Protein AF-A0A9W6WG95-F1 (afdb_monomer_lite)

Secondary structure (DSSP, 8-state):
----GGGTSSSS-----------------------------------SSTTSSSSSSSS-------------S------------TTSTTTSSSSSS-----------------SSS-S-S------SS-BSEEE---B-S-TTS-HHHHB--HHHHHHHHHHHHTTBSEEE-S-SSGGGHHHHHHHHHHHHT-EEEEEE---S-HHHHHHHHHHHHHHHHTT-S-TTEEEEEEEESTTTTTSS-HHHHHHHHHHHHHHHHHTT----EEEEEEHHHHHH-THHHHHSSSEEEE--GGGGT--TTTHHHHHHHHHHHHHHHHHHTT--EEEEEE---SS---TTSPPP-HHHHHHHHHHHHHHHHHTT-EEEES-SB--THHHHTT--GGGG---SB-TTSPBPHHHHT-----PPPEEEEETTT-PEEEEETTEEEEE---S-HHHHHHHEE---TTT--EEEETTTTEEEESSSTTEEEEEEGGGTTEEEEEE--TT-GGG-EEEE-GGG-

Sequence (513 aa):
MELNLQTTLRQPIALQYSGKADTWPWVGSSVMKIGGVRYLEQACTNKRINHMAGILFRLCGHSAHASTARTPDATKFTFSFSNFPAQQQANALRSLQRSTSCFAMKLFFPTFVATALLALTGQVDALNVKMHGANYNSRKGPDWAPDSSKCKTASEVQKDMYALKGITDRVRIYSLLDCNQAELVLPAAKNAGLQVHLGIWTTKSHDYLLQEKAKLASLIDSGLYDNNVIGLHVGSETVYRKEITADTAISYMNEIRSYIRSRGKNTPVTISDVIDIYYDNPQLVDAVDYVSVNEFAYWEGVDVNEGTAKTLDRIRAIRVTAAKKNKRMVLSEVGWSSDGNNGKTGVSSLANQAKFFSDFFQVARSMNMEYYWYVAFDSQWRVTNGGDVVEANFGVFKEDDTTKSNFQQLTIGWKDPRTIRNTGTNRMLSEKNGGVYMSTKSNDWLVKEQQVWFFDSATKQWTYESSTGKLKHATHQGFCLDTDPAQNHKVQLYGCSPNNANQKWAIDDPANV

Structure (mmCIF, N/CA/C/O backbone):
data_AF-A0A9W6WG95-F1
#
_entry.id   AF-A0A9W6WG95-F1
#
loop_
_atom_site.group_PDB
_atom_site.id
_atom_site.type_symbol
_atom_site.label_atom_id
_atom_site.label_alt_id
_atom_site.label_comp_id
_atom_site.label_asym_id
_atom_site.label_entity_id
_atom_site.label_seq_id
_atom_site.pdbx_PDB_ins_code
_atom_site.Cartn_x
_atom_site.Cartn_y
_atom_site.Cartn_z
_atom_site.occupancy
_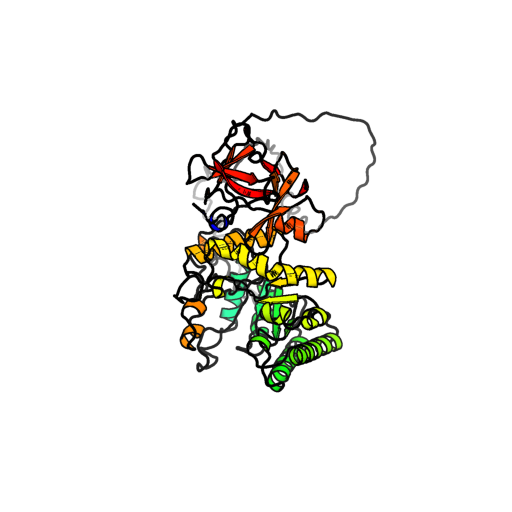atom_site.B_iso_or_equiv
_atom_site.auth_seq_id
_atom_site.auth_comp_id
_atom_site.auth_asym_id
_atom_site.auth_atom_id
_atom_site.pdbx_PDB_model_num
ATOM 1 N N . MET A 1 1 ? 33.876 -0.260 -21.318 1.00 22.47 1 MET A N 1
ATOM 2 C CA . MET A 1 1 ? 33.150 0.731 -20.500 1.00 22.47 1 MET A CA 1
ATOM 3 C C . MET A 1 1 ? 31.861 0.050 -20.074 1.00 22.47 1 MET A C 1
ATOM 5 O O . MET A 1 1 ? 30.964 -0.082 -20.896 1.00 22.47 1 MET A O 1
ATOM 9 N N . GLU A 1 2 ? 31.826 -0.532 -18.874 1.00 21.38 2 GLU A N 1
ATOM 10 C CA . GLU A 1 2 ? 30.604 -1.128 -18.318 1.00 21.38 2 GLU A CA 1
ATOM 11 C C . GLU A 1 2 ? 29.636 0.010 -17.984 1.00 21.38 2 GLU A C 1
ATOM 13 O O . GLU A 1 2 ? 29.644 0.561 -16.888 1.00 21.38 2 GLU A O 1
ATOM 18 N N . LEU A 1 3 ? 28.840 0.427 -18.971 1.00 25.25 3 LEU A N 1
ATOM 19 C CA . LEU A 1 3 ? 27.631 1.182 -18.682 1.00 25.25 3 LEU A CA 1
ATOM 20 C C . LEU A 1 3 ? 26.692 0.225 -17.957 1.00 25.25 3 LEU A C 1
ATOM 22 O O . LEU A 1 3 ? 26.288 -0.803 -18.501 1.00 25.25 3 LEU A O 1
ATOM 26 N N . ASN A 1 4 ? 26.400 0.559 -16.706 1.00 26.12 4 ASN A N 1
ATOM 27 C CA . ASN A 1 4 ? 25.510 -0.188 -15.844 1.00 26.12 4 ASN A CA 1
ATOM 28 C C . ASN A 1 4 ? 24.104 -0.192 -16.482 1.00 26.12 4 ASN A C 1
ATOM 30 O O . ASN A 1 4 ? 23.336 0.752 -16.320 1.00 26.12 4 ASN A O 1
ATOM 34 N N . LEU A 1 5 ? 23.785 -1.244 -17.249 1.00 32.66 5 LEU A N 1
ATOM 35 C CA . LEU A 1 5 ? 22.494 -1.488 -17.924 1.00 32.66 5 LEU A CA 1
ATOM 36 C C . LEU A 1 5 ? 21.285 -1.396 -16.979 1.00 32.66 5 LEU A C 1
ATOM 38 O O . LEU A 1 5 ? 20.148 -1.269 -17.428 1.00 32.66 5 LEU A O 1
ATOM 42 N N . GLN A 1 6 ? 21.549 -1.436 -15.673 1.00 30.22 6 GLN A N 1
ATOM 43 C CA . GLN A 1 6 ? 20.585 -1.226 -14.607 1.00 30.22 6 GLN A CA 1
ATOM 44 C C . GLN A 1 6 ? 19.888 0.138 -14.678 1.00 30.22 6 GLN A C 1
ATOM 46 O O . GLN A 1 6 ? 18.731 0.209 -14.319 1.00 30.22 6 GLN A O 1
ATOM 51 N N . THR A 1 7 ? 20.512 1.216 -15.155 1.00 30.38 7 THR A N 1
ATOM 52 C CA . THR A 1 7 ? 19.907 2.563 -15.031 1.00 30.38 7 THR A CA 1
ATOM 53 C C . THR A 1 7 ? 19.053 2.997 -16.222 1.00 30.38 7 THR A C 1
ATOM 55 O O . THR A 1 7 ? 18.343 3.998 -16.145 1.00 30.38 7 THR A O 1
ATOM 58 N N . THR A 1 8 ? 19.118 2.276 -17.342 1.00 32.84 8 THR A N 1
ATOM 59 C CA . THR A 1 8 ? 18.579 2.754 -18.628 1.00 32.84 8 THR A CA 1
ATOM 60 C C . THR A 1 8 ? 17.397 1.956 -19.150 1.00 32.84 8 THR A C 1
ATOM 62 O O . THR A 1 8 ? 16.642 2.499 -19.942 1.00 32.84 8 THR A O 1
ATOM 65 N N . LEU A 1 9 ? 17.174 0.715 -18.708 1.00 36.28 9 LEU A N 1
ATOM 66 C CA . LEU A 1 9 ? 15.996 -0.086 -19.091 1.00 36.28 9 LEU A CA 1
ATOM 67 C C . LEU A 1 9 ? 14.855 -0.050 -18.063 1.00 36.28 9 LEU A C 1
ATOM 69 O O . LEU A 1 9 ? 13.784 -0.567 -18.350 1.00 36.28 9 LEU A O 1
ATOM 73 N N . ARG A 1 10 ? 15.075 0.533 -16.879 1.00 42.62 10 ARG A N 1
ATOM 74 C CA . ARG A 1 10 ? 14.199 0.386 -15.701 1.00 42.62 10 ARG A CA 1
ATOM 75 C C . ARG A 1 10 ? 13.021 1.351 -15.617 1.00 42.62 10 ARG A C 1
ATOM 77 O O . ARG A 1 10 ? 12.212 1.269 -14.699 1.00 42.62 10 ARG A O 1
ATOM 84 N N . GLN A 1 11 ? 12.892 2.253 -16.579 1.00 42.38 11 GLN A N 1
ATOM 85 C CA . GLN A 1 11 ? 11.676 3.041 -16.706 1.00 42.38 11 GLN A CA 1
ATOM 86 C C . GLN A 1 11 ? 10.663 2.306 -17.564 1.00 42.38 11 GLN A C 1
ATOM 88 O O . GLN A 1 11 ? 11.005 1.350 -18.265 1.00 42.38 11 GLN A O 1
ATOM 93 N N . PRO A 1 12 ? 9.417 2.793 -17.595 1.00 33.25 12 PRO A N 1
ATOM 94 C CA . PRO A 1 12 ? 8.571 2.439 -18.694 1.00 33.25 12 PRO A CA 1
ATOM 95 C C . PRO A 1 12 ? 9.330 2.826 -19.986 1.00 33.25 12 PRO A C 1
ATOM 97 O O . PRO A 1 12 ? 9.632 3.997 -20.206 1.00 33.25 12 PRO A O 1
ATOM 100 N N . ILE A 1 13 ? 9.744 1.841 -20.785 1.00 33.75 13 ILE A N 1
ATOM 101 C CA . ILE A 1 13 ? 10.633 2.010 -21.934 1.00 33.75 13 ILE A CA 1
ATOM 102 C C . ILE A 1 13 ? 9.963 3.005 -22.867 1.00 33.75 13 ILE A C 1
ATOM 104 O O . ILE A 1 13 ? 8.895 2.763 -23.391 1.00 33.75 13 ILE A O 1
ATOM 108 N N . ALA A 1 14 ? 10.508 4.192 -23.051 1.00 34.34 14 ALA A N 1
ATOM 109 C CA . ALA A 1 14 ? 9.911 5.104 -24.007 1.00 34.34 14 ALA A CA 1
ATOM 110 C C . ALA A 1 14 ? 10.141 4.580 -25.421 1.00 34.34 14 ALA A C 1
ATOM 112 O O . ALA A 1 14 ? 11.232 4.107 -25.714 1.00 34.34 14 ALA A O 1
ATOM 113 N N . LEU A 1 15 ? 9.160 4.704 -26.310 1.00 36.41 15 LEU A N 1
ATOM 114 C CA . LEU A 1 15 ? 9.371 4.542 -27.742 1.00 36.41 15 LEU A CA 1
ATOM 115 C C . LEU A 1 15 ? 8.624 5.650 -28.467 1.00 36.41 15 LEU A C 1
ATOM 117 O O . LEU A 1 15 ? 7.403 5.743 -28.382 1.00 36.41 15 LEU A O 1
ATOM 121 N N . GLN A 1 16 ? 9.348 6.493 -29.194 1.00 30.28 16 GLN A N 1
ATOM 122 C CA . GLN A 1 16 ? 8.723 7.400 -30.144 1.00 30.28 16 GLN A CA 1
ATOM 123 C C . GLN A 1 16 ? 8.431 6.615 -31.427 1.00 30.28 16 GLN A C 1
ATOM 125 O O . GLN A 1 16 ? 9.356 6.190 -32.113 1.00 30.28 16 GLN A O 1
ATOM 130 N N . TYR A 1 17 ? 7.152 6.398 -31.738 1.00 27.75 17 TYR A N 1
ATOM 131 C CA . TYR A 1 17 ? 6.737 5.725 -32.969 1.00 27.75 17 TYR A CA 1
ATOM 132 C C . TYR A 1 17 ? 6.970 6.672 -34.155 1.00 27.75 17 TYR A C 1
ATOM 134 O O . TYR A 1 17 ? 6.183 7.586 -34.389 1.00 27.75 17 TYR A O 1
ATOM 142 N N . SER A 1 18 ? 8.058 6.498 -34.905 1.00 32.78 18 SER A N 1
ATOM 143 C CA . SER A 1 18 ? 8.265 7.208 -36.173 1.00 32.78 18 SER A CA 1
ATOM 144 C C . SER A 1 18 ? 7.690 6.384 -37.328 1.00 32.78 18 SER A C 1
ATOM 146 O O . SER A 1 18 ? 8.423 5.843 -38.154 1.00 32.78 18 SER A O 1
ATOM 148 N N . GLY A 1 19 ? 6.367 6.238 -37.355 1.00 29.84 19 GLY A N 1
ATOM 149 C CA . GLY A 1 19 ? 5.631 5.725 -38.510 1.00 29.84 19 GLY A CA 1
ATOM 150 C C . GLY A 1 19 ? 4.922 6.877 -39.213 1.00 29.84 19 GLY A C 1
ATOM 151 O O . GLY A 1 19 ? 4.328 7.721 -38.544 1.00 29.84 19 GLY A O 1
ATOM 152 N N . LYS A 1 20 ? 4.973 6.934 -40.550 1.00 29.77 20 LYS A N 1
ATOM 153 C CA . LYS A 1 20 ? 4.029 7.770 -41.303 1.00 29.77 20 LYS A CA 1
ATOM 154 C C . LYS A 1 20 ? 2.614 7.330 -40.917 1.00 29.77 20 LYS A C 1
ATOM 156 O O . LYS A 1 20 ? 2.360 6.135 -40.794 1.00 29.77 20 LYS A O 1
ATOM 161 N N . ALA A 1 21 ? 1.724 8.289 -40.682 1.00 26.80 21 ALA A N 1
ATOM 162 C CA . ALA A 1 21 ? 0.308 8.007 -40.518 1.00 26.80 21 ALA A CA 1
ATOM 163 C C . ALA A 1 21 ? -0.221 7.456 -41.847 1.00 26.80 21 ALA A C 1
ATOM 165 O O . ALA A 1 21 ? -0.581 8.221 -42.740 1.00 26.80 21 ALA A O 1
ATOM 166 N N . ASP A 1 22 ? -0.223 6.135 -41.990 1.00 29.02 22 ASP A N 1
ATOM 167 C CA . ASP A 1 22 ? -0.956 5.489 -43.062 1.00 29.02 22 ASP A CA 1
ATOM 168 C C . ASP A 1 22 ? -2.439 5.590 -42.708 1.00 29.02 22 ASP A C 1
ATOM 170 O O . ASP A 1 22 ? -2.927 5.067 -41.703 1.00 29.02 22 ASP A O 1
ATOM 174 N N . THR A 1 23 ? -3.142 6.373 -43.519 1.00 28.47 23 THR A N 1
ATOM 175 C CA . THR A 1 23 ? -4.590 6.527 -43.507 1.00 28.47 23 THR A CA 1
ATOM 176 C C . THR A 1 23 ? -5.252 5.152 -43.542 1.00 28.47 23 THR A C 1
ATOM 178 O O . THR A 1 23 ? -5.139 4.434 -44.534 1.00 28.47 23 THR A O 1
ATOM 181 N N . TRP A 1 24 ? -5.966 4.792 -42.478 1.00 24.02 24 TRP A N 1
ATOM 182 C CA . TRP A 1 24 ? -6.852 3.633 -42.485 1.00 24.02 24 TRP A CA 1
ATOM 183 C C . TRP A 1 24 ? -8.047 3.914 -43.407 1.00 24.02 24 TRP A C 1
ATOM 185 O O . TRP A 1 24 ? -8.747 4.909 -43.189 1.00 24.02 24 TRP A O 1
ATOM 195 N N . PRO A 1 25 ? -8.341 3.068 -44.410 1.00 28.61 25 PRO A N 1
ATOM 196 C CA . PRO A 1 25 ? -9.616 3.128 -45.095 1.00 28.61 25 PRO A CA 1
ATOM 197 C C . PRO A 1 25 ? -10.694 2.548 -44.179 1.00 28.61 25 PRO A C 1
ATOM 199 O O . PRO A 1 25 ? -10.571 1.438 -43.660 1.00 28.61 25 PRO A O 1
ATOM 202 N N . TRP A 1 26 ? -11.777 3.302 -44.025 1.00 26.16 26 TRP A N 1
ATOM 203 C CA . TRP A 1 26 ? -13.065 2.787 -43.583 1.00 26.16 26 TRP A CA 1
ATOM 204 C C . TRP A 1 26 ? -13.449 1.568 -44.432 1.00 26.16 26 TRP A C 1
ATOM 206 O O . TRP A 1 26 ? -13.723 1.710 -45.623 1.00 26.16 26 TRP A O 1
ATOM 216 N N . VAL A 1 27 ? -13.502 0.379 -43.829 1.00 26.11 27 VAL A N 1
ATOM 217 C CA . VAL A 1 27 ? -14.157 -0.778 -44.450 1.00 26.11 27 VAL A CA 1
ATOM 218 C C . VAL A 1 27 ? -15.584 -0.831 -43.930 1.00 26.11 27 VAL A C 1
ATOM 220 O O . VAL A 1 27 ? -15.839 -1.052 -42.747 1.00 26.11 27 VAL A O 1
ATOM 223 N N . GLY A 1 28 ? -16.500 -0.549 -44.852 1.00 24.36 28 GLY A N 1
ATOM 224 C CA . GLY A 1 28 ? -17.933 -0.554 -44.645 1.00 24.36 28 GLY A CA 1
ATOM 225 C C . GLY A 1 28 ? -18.487 -1.930 -44.291 1.00 24.36 28 GLY A C 1
ATOM 226 O O . GLY A 1 28 ? -17.997 -2.983 -44.699 1.00 24.36 28 GLY A O 1
ATOM 227 N N . SER A 1 29 ? -19.571 -1.860 -43.534 1.00 23.25 29 SER A N 1
ATOM 228 C CA . SER A 1 29 ? -20.527 -2.915 -43.247 1.00 23.25 29 SER A CA 1
ATOM 229 C C . SER A 1 29 ? -20.933 -3.683 -44.508 1.00 23.25 29 SER A C 1
ATOM 231 O O . SER A 1 29 ? -21.558 -3.143 -45.419 1.00 23.25 29 SER A O 1
ATOM 233 N N . SER A 1 30 ? -20.637 -4.982 -44.525 1.00 23.81 30 SER A N 1
ATOM 234 C CA . SER A 1 30 ? -21.281 -5.917 -45.444 1.00 23.81 30 SER A CA 1
ATOM 235 C C . SER A 1 30 ? -22.559 -6.451 -44.809 1.00 23.81 30 SER A C 1
ATOM 237 O O . SER A 1 30 ? -22.565 -7.029 -43.724 1.00 23.81 30 SER A O 1
ATOM 239 N N . VAL A 1 31 ? -23.651 -6.193 -45.516 1.00 22.94 31 VAL A N 1
ATOM 240 C CA . VAL A 1 31 ? -25.003 -6.684 -45.282 1.00 22.94 31 VAL A CA 1
ATOM 241 C C . VAL A 1 31 ? -25.034 -8.197 -45.506 1.00 22.94 31 VAL A C 1
ATOM 243 O O . VAL A 1 31 ? -24.711 -8.662 -46.594 1.00 22.94 31 VAL A O 1
ATOM 246 N N . MET A 1 32 ? -25.523 -8.955 -44.524 1.00 21.30 32 MET A N 1
ATOM 247 C CA . MET A 1 32 ? -26.134 -10.260 -44.771 1.00 21.30 32 MET A CA 1
ATOM 248 C C . MET A 1 32 ? -27.493 -10.281 -44.070 1.00 21.30 32 MET A C 1
ATOM 250 O O . MET A 1 32 ? -27.603 -10.068 -42.864 1.00 21.30 32 MET A O 1
ATOM 254 N N . LYS A 1 33 ? -28.543 -10.426 -44.878 1.00 20.67 33 LYS A N 1
ATOM 255 C CA . LYS A 1 33 ? -29.953 -10.494 -44.481 1.00 20.67 33 LYS A CA 1
ATOM 256 C C . LYS A 1 33 ? -30.424 -11.951 -44.576 1.00 20.67 33 LYS A C 1
ATOM 258 O O . LYS A 1 33 ? -29.807 -12.737 -45.287 1.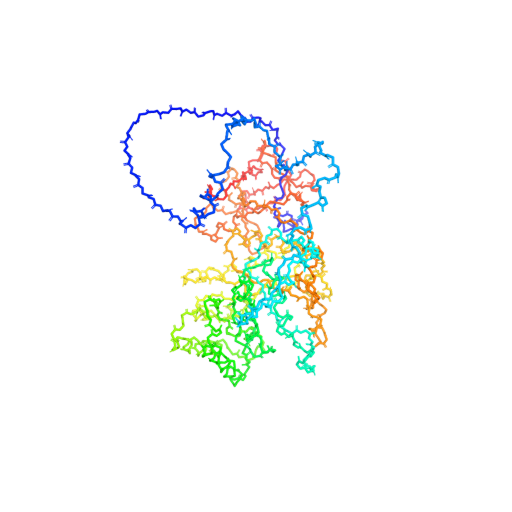00 20.67 33 LYS A O 1
ATOM 263 N N . ILE A 1 34 ? -31.602 -12.190 -43.987 1.00 22.77 34 ILE A N 1
ATOM 264 C CA . ILE A 1 34 ? -32.435 -13.415 -43.917 1.00 22.77 34 ILE A CA 1
ATOM 265 C C . ILE A 1 34 ? -32.186 -14.175 -42.602 1.00 22.77 34 ILE A C 1
ATOM 267 O O . ILE A 1 34 ? -31.089 -14.647 -42.366 1.00 22.77 34 ILE A O 1
ATOM 271 N N . GLY A 1 35 ? -33.135 -14.346 -41.681 1.00 22.55 35 GLY A N 1
ATOM 272 C CA . GLY A 1 35 ? -34.558 -14.019 -41.616 1.00 22.55 35 GLY A CA 1
ATOM 273 C C . GLY A 1 35 ? -35.126 -14.602 -40.309 1.00 22.55 35 GLY A C 1
ATOM 274 O O . GLY A 1 35 ? -34.554 -15.540 -39.764 1.00 22.55 35 GLY A O 1
ATOM 275 N N . GLY A 1 36 ? -36.234 -14.056 -39.797 1.00 22.14 36 GLY A N 1
ATOM 276 C CA . GLY A 1 36 ? -36.959 -14.665 -38.673 1.00 22.14 36 GLY A CA 1
ATOM 277 C C . GLY A 1 36 ? -37.581 -13.664 -37.706 1.00 22.14 36 GLY A C 1
ATOM 278 O O . GLY A 1 36 ? -36.962 -13.243 -36.738 1.00 22.14 36 GLY A O 1
ATOM 279 N N . VAL A 1 37 ? -38.835 -13.307 -37.970 1.00 21.66 37 VAL A N 1
ATOM 280 C CA . VAL A 1 37 ? -39.726 -12.571 -37.066 1.00 21.66 37 VAL A CA 1
ATOM 281 C C . VAL A 1 37 ? -40.101 -13.455 -35.871 1.00 21.66 37 VAL A C 1
ATOM 283 O O . VAL A 1 37 ? -40.516 -14.591 -36.087 1.00 21.66 37 VAL A O 1
ATOM 286 N N . ARG A 1 38 ? -40.069 -12.910 -34.645 1.00 23.12 38 ARG A N 1
ATOM 287 C CA . ARG A 1 38 ? -41.050 -13.188 -33.575 1.00 23.12 38 ARG A CA 1
ATOM 288 C C . ARG A 1 38 ? -41.047 -12.063 -32.532 1.00 23.12 38 ARG A C 1
ATOM 290 O O . ARG A 1 38 ? -40.013 -11.728 -31.968 1.00 23.12 38 ARG A O 1
ATOM 297 N N . TYR A 1 39 ? -42.230 -11.492 -32.320 1.00 20.98 39 TYR A N 1
ATOM 298 C CA . TYR A 1 39 ? -42.581 -10.582 -31.230 1.00 20.98 39 TYR A CA 1
ATOM 299 C C . TYR A 1 39 ? -42.482 -11.282 -29.870 1.00 20.98 39 TYR A C 1
ATOM 301 O O . TYR A 1 39 ? -42.874 -12.443 -29.770 1.00 20.98 39 TYR A O 1
ATOM 309 N N . LEU A 1 40 ? -42.082 -10.541 -28.832 1.00 21.58 40 LEU A N 1
ATOM 310 C CA . LEU A 1 40 ? -42.565 -10.706 -27.457 1.00 21.58 40 LEU A CA 1
ATOM 311 C C . LEU A 1 40 ? -42.426 -9.363 -26.720 1.00 21.58 40 LEU A C 1
ATOM 313 O O . LEU A 1 40 ? -41.324 -8.883 -26.461 1.00 21.58 40 LEU A O 1
ATOM 317 N N . GLU A 1 41 ? -43.572 -8.745 -26.435 1.00 21.16 41 GLU A N 1
ATOM 318 C CA . GLU A 1 41 ? -43.727 -7.681 -25.445 1.00 21.16 41 GLU A CA 1
ATOM 319 C C . GLU A 1 41 ? -43.414 -8.226 -24.045 1.00 21.16 41 GLU A C 1
ATOM 321 O O . GLU A 1 41 ? -43.936 -9.275 -23.670 1.00 21.16 41 GLU A O 1
ATOM 326 N N . GLN A 1 42 ? -42.687 -7.467 -23.221 1.00 22.41 42 GLN A N 1
ATOM 327 C CA . GLN A 1 42 ? -43.075 -7.331 -21.817 1.00 22.41 42 GLN A CA 1
ATOM 328 C C . GLN A 1 42 ? -42.559 -6.029 -21.202 1.00 22.41 42 GLN A C 1
ATOM 330 O O . GLN A 1 42 ? -41.391 -5.658 -21.299 1.00 22.41 42 GLN A O 1
ATOM 335 N N . ALA A 1 43 ? -43.511 -5.323 -20.606 1.00 23.22 43 ALA A N 1
ATOM 336 C CA . ALA A 1 43 ? -43.410 -4.001 -20.029 1.00 23.22 43 ALA A CA 1
ATOM 337 C C . ALA A 1 43 ? -42.781 -4.004 -18.627 1.00 23.22 43 ALA A C 1
ATOM 339 O O . ALA A 1 43 ? -43.040 -4.895 -17.824 1.00 23.22 43 ALA A O 1
ATOM 340 N N . CYS A 1 44 ? -42.094 -2.909 -18.296 1.00 22.39 44 CYS A N 1
ATOM 341 C CA . CYS A 1 44 ? -41.968 -2.410 -16.927 1.00 22.39 44 CYS A CA 1
ATOM 342 C C . CYS A 1 44 ? -42.247 -0.898 -16.932 1.00 22.39 44 CYS A C 1
ATOM 344 O O . CYS A 1 44 ? -41.380 -0.069 -17.196 1.00 22.39 44 CYS A O 1
ATOM 346 N N . THR A 1 45 ? -43.510 -0.547 -16.692 1.00 26.97 45 THR A N 1
ATOM 347 C CA . THR A 1 45 ? -44.020 0.816 -16.486 1.00 26.97 45 THR A CA 1
ATOM 348 C C . THR A 1 45 ? -43.721 1.307 -15.071 1.00 26.97 45 THR A C 1
ATOM 350 O O . THR A 1 45 ? -44.110 0.641 -14.113 1.00 26.97 45 THR A O 1
ATOM 353 N N . ASN A 1 46 ? -43.160 2.512 -14.923 1.00 25.78 46 ASN A N 1
ATOM 354 C CA . ASN A 1 46 ? -43.101 3.208 -13.635 1.00 25.78 46 ASN A CA 1
ATOM 355 C C . ASN A 1 46 ? -44.131 4.357 -13.603 1.00 25.78 46 ASN A C 1
ATOM 357 O O . ASN A 1 46 ? -43.982 5.391 -14.256 1.00 25.78 46 ASN A O 1
ATOM 361 N N . LYS A 1 47 ? -45.230 4.139 -12.869 1.00 27.62 47 LYS A N 1
ATOM 362 C CA . LYS A 1 47 ? -46.324 5.094 -12.621 1.00 27.62 47 LYS A CA 1
ATOM 363 C C . LYS A 1 47 ? -45.857 6.181 -11.647 1.00 27.62 47 LYS A C 1
ATOM 365 O O . LYS A 1 47 ? -45.923 5.968 -10.442 1.00 27.62 47 LYS A O 1
ATOM 370 N N . ARG A 1 48 ? -45.461 7.361 -12.140 1.00 29.41 48 ARG A N 1
ATOM 371 C CA . ARG A 1 48 ? -45.516 8.622 -11.354 1.00 29.41 48 ARG A CA 1
ATOM 372 C C . ARG A 1 48 ? -45.421 9.925 -12.162 1.00 29.41 48 ARG A C 1
ATOM 374 O O . ARG A 1 48 ? -45.140 10.967 -11.589 1.00 29.41 48 ARG A O 1
ATOM 381 N N . ILE A 1 49 ? -45.702 9.891 -13.471 1.00 30.28 49 ILE A N 1
ATOM 382 C CA . ILE A 1 49 ? -45.617 11.081 -14.350 1.00 30.28 49 ILE A CA 1
ATOM 383 C C . ILE A 1 49 ? -46.947 11.404 -15.079 1.00 30.28 49 ILE A C 1
ATOM 385 O O . ILE A 1 49 ? -47.086 12.462 -15.678 1.00 30.28 49 ILE A O 1
ATOM 389 N N . ASN A 1 50 ? -48.005 10.596 -14.922 1.00 28.64 50 ASN A N 1
ATOM 390 C CA . ASN A 1 50 ? -49.295 10.806 -15.612 1.00 28.64 50 ASN A CA 1
ATOM 391 C C . ASN A 1 50 ? -50.425 11.387 -14.739 1.00 28.64 50 ASN A C 1
ATOM 393 O O . ASN A 1 50 ? -51.596 11.086 -14.957 1.00 28.64 50 ASN A O 1
ATOM 397 N N . HIS A 1 51 ? -50.104 12.243 -13.765 1.00 30.70 51 HIS A N 1
ATOM 398 C CA . HIS A 1 51 ? -51.134 13.001 -13.029 1.00 30.70 51 HIS A CA 1
ATOM 399 C C . HIS A 1 51 ? -50.978 14.528 -13.077 1.00 30.70 51 HIS A C 1
ATOM 401 O O . HIS A 1 51 ? -51.838 15.239 -12.576 1.00 30.70 51 HIS A O 1
ATOM 407 N N . MET A 1 52 ? -49.952 15.044 -13.763 1.00 30.22 52 MET A N 1
ATOM 408 C CA . MET A 1 52 ? -49.802 16.486 -14.022 1.00 30.22 52 MET A CA 1
ATOM 409 C C . MET A 1 52 ? -49.970 16.885 -15.496 1.00 30.22 52 MET A C 1
ATOM 411 O O . MET A 1 52 ? -50.153 18.061 -15.786 1.00 30.22 52 MET A O 1
ATOM 415 N N . ALA A 1 53 ? -50.023 15.926 -16.426 1.00 29.25 53 ALA A N 1
ATOM 416 C CA . ALA A 1 53 ? -50.257 16.196 -17.851 1.00 29.25 53 ALA A CA 1
ATOM 417 C C . ALA A 1 53 ? -51.749 16.186 -18.263 1.00 29.25 53 ALA A C 1
ATOM 419 O O . ALA A 1 53 ? -52.083 16.566 -19.379 1.00 29.25 53 ALA A O 1
ATOM 420 N N . GLY A 1 54 ? -52.661 15.779 -17.369 1.00 31.83 54 GLY A N 1
ATOM 421 C CA . GLY A 1 54 ? -54.101 15.669 -17.657 1.00 31.83 54 GLY A CA 1
ATOM 422 C C . GLY A 1 54 ? -54.948 16.900 -17.307 1.00 31.83 54 GLY A C 1
ATOM 423 O O . GLY A 1 54 ? -56.106 16.967 -17.704 1.00 31.83 54 GLY A O 1
ATOM 424 N N . ILE A 1 55 ? -54.397 17.878 -16.580 1.00 32.75 55 ILE A N 1
ATOM 425 C CA . ILE A 1 55 ? -55.153 19.046 -16.080 1.00 32.75 55 ILE A CA 1
ATOM 426 C C . ILE A 1 55 ? -54.907 20.309 -16.933 1.00 32.75 55 ILE A C 1
ATOM 428 O O . ILE A 1 55 ? -55.685 21.254 -16.881 1.00 32.75 55 ILE A O 1
ATOM 432 N N . LEU A 1 56 ? -53.905 20.294 -17.818 1.00 29.58 56 LEU A N 1
ATOM 433 C CA . LEU A 1 56 ? -53.544 21.427 -18.686 1.00 29.58 56 LEU A CA 1
ATOM 434 C C . LEU A 1 56 ? -54.008 21.295 -20.150 1.00 29.58 56 LEU A C 1
ATOM 436 O O . LEU A 1 56 ? -53.737 22.180 -20.950 1.00 29.58 56 LEU A O 1
ATOM 440 N N . PHE A 1 57 ? -54.756 20.242 -20.499 1.00 30.47 57 PHE A N 1
ATOM 441 C CA . PHE A 1 57 ? -55.218 19.975 -21.875 1.00 30.47 57 PHE A CA 1
ATOM 442 C C . PHE A 1 57 ? -56.726 20.206 -22.109 1.00 30.47 57 PHE A C 1
ATOM 444 O O . PHE A 1 57 ? -57.280 19.735 -23.100 1.00 30.47 57 PHE A O 1
ATOM 451 N N . ARG A 1 58 ? -57.419 20.924 -21.209 1.00 30.89 58 ARG A N 1
ATOM 452 C CA . ARG A 1 58 ? -58.879 21.161 -21.307 1.00 30.89 58 ARG A CA 1
ATOM 453 C C . ARG A 1 58 ? -59.333 22.619 -21.362 1.00 30.89 58 ARG A C 1
ATOM 455 O O . ARG A 1 58 ? -60.528 22.876 -21.269 1.00 30.89 58 ARG A O 1
ATOM 462 N N . LEU A 1 59 ? -58.425 23.567 -21.569 1.00 30.23 59 LEU A N 1
ATOM 463 C CA . LEU A 1 59 ? -58.772 24.973 -21.768 1.00 30.23 59 LEU A CA 1
ATOM 464 C C . LEU A 1 59 ? -57.936 25.518 -22.930 1.00 30.23 59 LEU A C 1
ATOM 466 O O . LEU A 1 59 ? -56.718 25.405 -22.907 1.00 30.23 59 LEU A O 1
ATOM 470 N N . CYS A 1 60 ? -58.619 26.085 -23.927 1.00 29.97 60 CYS A N 1
ATOM 471 C CA . CYS A 1 60 ? -58.088 26.656 -25.173 1.00 29.97 60 CYS A CA 1
ATOM 472 C C . CYS A 1 60 ? -57.720 25.632 -26.261 1.00 29.97 60 CYS A C 1
ATOM 474 O O . CYS A 1 60 ? -56.572 25.240 -26.442 1.00 29.97 60 CYS A O 1
ATOM 476 N N . GLY A 1 61 ? -58.728 25.239 -27.046 1.00 27.14 61 GLY A N 1
ATOM 477 C CA . GLY A 1 61 ? -58.501 24.647 -28.359 1.00 27.14 61 GLY A CA 1
ATOM 478 C C . GLY A 1 61 ? -57.880 25.671 -29.310 1.00 27.14 61 GLY A C 1
ATOM 479 O O . GLY A 1 61 ? -58.285 26.829 -29.297 1.00 27.14 61 GLY A O 1
ATOM 480 N N . HIS A 1 62 ? -56.880 25.239 -30.073 1.00 29.64 62 HIS A N 1
ATOM 481 C CA . HIS A 1 62 ? -56.646 25.449 -31.509 1.00 29.64 62 HIS A CA 1
ATOM 482 C C . HIS A 1 62 ? -55.208 24.998 -31.822 1.00 29.64 62 HIS A C 1
ATOM 484 O O . HIS A 1 62 ? -54.284 25.138 -31.027 1.00 29.64 62 HIS A O 1
ATOM 490 N N . SER A 1 63 ? -55.065 24.372 -32.980 1.00 28.12 63 SER A N 1
ATOM 491 C CA . SER A 1 63 ? -53.896 23.675 -33.516 1.00 28.12 63 SER A CA 1
ATOM 492 C C . SER A 1 63 ? -52.642 24.542 -33.692 1.00 28.12 63 SER A C 1
ATOM 494 O O . SER A 1 63 ? -52.718 25.620 -34.272 1.00 28.12 63 SER A O 1
ATOM 496 N N . ALA A 1 64 ? -51.471 24.000 -33.333 1.00 26.36 64 ALA A N 1
ATOM 497 C CA . ALA A 1 64 ? -50.169 24.477 -33.804 1.00 26.36 64 ALA A CA 1
ATOM 498 C C . ALA A 1 64 ? -49.271 23.282 -34.175 1.00 26.36 64 ALA A C 1
ATOM 500 O O . ALA A 1 64 ? -49.068 22.371 -33.374 1.00 26.36 64 ALA A O 1
ATOM 501 N N . HIS A 1 65 ? -48.774 23.270 -35.415 1.00 25.80 65 HIS A N 1
ATOM 502 C CA . HIS A 1 65 ? -47.755 22.336 -35.900 1.00 25.80 65 HIS A CA 1
ATOM 503 C C . HIS A 1 65 ? -46.367 22.780 -35.414 1.00 25.80 65 HIS A C 1
ATOM 505 O O . HIS A 1 65 ? -46.050 23.965 -35.477 1.00 25.80 65 HIS A O 1
ATOM 511 N N . ALA A 1 66 ? -45.520 21.834 -35.003 1.00 26.17 66 ALA A N 1
ATOM 512 C CA . ALA A 1 66 ? -44.102 22.071 -34.743 1.00 26.17 66 ALA A CA 1
ATOM 513 C C . ALA A 1 66 ? -43.256 21.198 -35.682 1.00 26.17 66 ALA A C 1
ATOM 515 O O . ALA A 1 66 ? -43.353 19.973 -35.648 1.00 26.17 66 ALA A O 1
ATOM 516 N N . SER A 1 67 ? -42.430 21.826 -36.524 1.00 25.12 67 SER A N 1
ATOM 517 C CA . SER A 1 67 ? -41.397 21.153 -37.320 1.00 25.12 67 SER A CA 1
ATOM 518 C C . SER A 1 67 ? -40.047 21.241 -36.611 1.00 25.12 67 SER A C 1
ATOM 520 O O . SER A 1 67 ? -39.643 22.321 -36.183 1.00 25.12 67 SER A O 1
ATOM 522 N N . THR A 1 68 ? -39.320 20.130 -36.535 1.00 25.89 68 THR A N 1
ATOM 523 C CA . THR A 1 68 ? -37.967 20.059 -35.969 1.00 25.89 68 THR A CA 1
ATOM 524 C C . THR A 1 68 ? -36.904 20.143 -37.064 1.00 25.89 68 THR A C 1
ATOM 526 O O . THR A 1 68 ? -36.899 19.304 -37.964 1.00 25.89 68 THR A O 1
ATOM 529 N N . ALA A 1 69 ? -35.956 21.074 -36.942 1.00 24.64 69 ALA A N 1
ATOM 530 C CA . ALA A 1 69 ? -34.665 21.020 -37.629 1.00 24.64 69 ALA A CA 1
ATOM 531 C C . ALA A 1 69 ? -33.553 20.813 -36.588 1.00 24.64 69 ALA A C 1
ATOM 533 O O . ALA A 1 69 ? -33.626 21.331 -35.475 1.00 24.64 69 ALA A O 1
ATOM 534 N N . ARG A 1 70 ? -32.566 19.984 -36.936 1.00 24.91 70 ARG A N 1
ATOM 535 C CA . ARG A 1 70 ? -31.565 19.409 -36.031 1.00 24.91 70 ARG A CA 1
ATOM 536 C C . ARG A 1 70 ? -30.196 20.036 -36.327 1.00 24.91 70 ARG A C 1
ATOM 538 O O . ARG A 1 70 ? -29.691 19.834 -37.424 1.00 24.91 70 ARG A O 1
ATOM 545 N N . THR A 1 71 ? -29.583 20.703 -35.350 1.00 27.94 71 THR A N 1
ATOM 546 C CA . THR A 1 71 ? -28.128 20.954 -35.293 1.00 27.94 71 THR A CA 1
ATOM 547 C C . THR A 1 71 ? -27.637 20.878 -33.841 1.00 27.94 71 THR A C 1
ATOM 549 O O . THR A 1 71 ? -28.443 21.088 -32.930 1.00 27.94 71 THR A O 1
ATOM 552 N N . PRO A 1 72 ? -26.361 20.506 -33.616 1.00 31.88 72 PRO A N 1
ATOM 553 C CA . PRO A 1 72 ? -25.839 20.144 -32.307 1.00 31.88 72 PRO A CA 1
ATOM 554 C C . PRO A 1 72 ? -25.355 21.374 -31.529 1.00 31.88 72 PRO A C 1
ATOM 556 O O . PRO A 1 72 ? -24.986 22.382 -32.120 1.00 31.88 72 PRO A O 1
ATOM 559 N N . ASP A 1 73 ? -25.349 21.223 -30.207 1.00 28.95 73 ASP A N 1
ATOM 560 C CA . ASP A 1 73 ? -24.892 22.144 -29.161 1.00 28.95 73 ASP A CA 1
ATOM 561 C C . ASP A 1 73 ? -25.916 23.145 -28.578 1.00 28.95 73 ASP A C 1
ATOM 563 O O . ASP A 1 73 ? -26.350 24.112 -29.192 1.00 28.95 73 ASP A O 1
ATOM 567 N N . ALA A 1 74 ? -26.241 22.879 -27.304 1.00 30.44 74 ALA A N 1
ATOM 568 C CA . ALA A 1 74 ? -26.916 23.705 -26.295 1.00 30.44 74 ALA A CA 1
ATOM 569 C C . ALA A 1 74 ? -28.347 24.223 -26.576 1.00 30.44 74 ALA A C 1
ATOM 571 O O . ALA A 1 74 ? -28.580 25.251 -27.207 1.00 30.44 74 ALA A O 1
ATOM 572 N N . THR A 1 75 ? -29.334 23.587 -25.933 1.00 28.70 75 THR A N 1
ATOM 573 C CA . THR A 1 75 ? -30.715 24.082 -25.837 1.00 28.70 75 THR A CA 1
ATOM 574 C C . THR A 1 75 ? -30.809 25.230 -24.821 1.00 28.70 75 THR A C 1
ATOM 576 O O . THR A 1 75 ? -30.848 25.003 -23.613 1.00 28.70 75 THR A O 1
ATOM 579 N N . LYS A 1 76 ? -30.869 26.477 -25.301 1.00 24.78 76 LYS A N 1
ATOM 580 C CA . LYS A 1 76 ? -31.334 27.637 -24.523 1.00 24.78 76 LYS A CA 1
ATOM 581 C C . LYS A 1 76 ? -32.734 28.025 -24.990 1.00 24.78 76 LYS A C 1
ATOM 583 O O . LYS A 1 76 ? -32.945 28.288 -26.169 1.00 24.78 76 LYS A O 1
ATOM 588 N N . PHE A 1 77 ? -33.679 28.076 -24.053 1.00 26.64 77 PHE A N 1
ATOM 589 C CA . PHE A 1 77 ? -34.998 28.661 -24.272 1.00 26.64 77 PHE A CA 1
ATOM 590 C C . PHE A 1 77 ? -34.948 30.140 -23.894 1.00 26.64 77 PHE A C 1
ATOM 592 O O . PHE A 1 77 ? -34.755 30.477 -22.727 1.00 26.64 77 PHE A O 1
ATOM 599 N N . THR A 1 78 ? -35.140 31.016 -24.874 1.00 24.86 78 THR A N 1
ATOM 600 C CA . THR A 1 78 ? -35.288 32.458 -24.656 1.00 24.86 78 THR A CA 1
ATOM 601 C C . THR A 1 78 ? -36.677 32.852 -25.138 1.00 24.86 78 THR A C 1
ATOM 603 O O . THR A 1 78 ? -36.973 32.739 -26.325 1.00 24.86 78 THR A O 1
ATOM 606 N N . PHE A 1 79 ? -37.542 33.294 -24.226 1.00 27.80 79 PHE A N 1
ATOM 607 C CA . PHE A 1 79 ? -38.843 33.860 -24.577 1.00 27.80 79 PHE A CA 1
ATOM 608 C C . PHE A 1 79 ? -38.703 35.378 -24.700 1.00 27.80 79 PHE A C 1
ATOM 610 O O . PHE A 1 79 ? -38.362 36.055 -23.732 1.00 27.80 79 PHE A O 1
ATOM 617 N N . SER A 1 80 ? -38.947 35.904 -25.899 1.00 25.48 80 SER A N 1
ATOM 618 C CA . SER A 1 80 ? -39.078 37.338 -26.155 1.00 25.48 80 SER A CA 1
ATOM 619 C C . SER A 1 80 ? -40.561 37.692 -26.169 1.00 25.48 80 SER A C 1
ATOM 621 O O . SER A 1 80 ? -41.318 37.138 -26.964 1.00 25.48 80 SER A O 1
ATOM 623 N N . PHE A 1 81 ? -40.979 38.604 -25.293 1.00 32.84 81 PHE A N 1
ATOM 624 C CA . PHE A 1 81 ? -42.311 39.199 -25.331 1.00 32.84 81 PHE A CA 1
ATOM 625 C C . PHE A 1 81 ? -42.181 40.597 -25.925 1.00 32.84 81 PHE A C 1
ATOM 627 O O . PHE A 1 81 ? -41.715 41.520 -25.261 1.00 32.84 81 PHE A O 1
ATOM 634 N N . SER A 1 82 ? -42.574 40.751 -27.186 1.00 27.98 82 SER A N 1
ATOM 635 C CA . SER A 1 82 ? -42.764 42.064 -27.799 1.00 27.98 82 SER A CA 1
ATOM 636 C C . SER A 1 82 ? -44.259 42.387 -27.840 1.00 27.98 82 SER A C 1
ATOM 638 O O . SER A 1 82 ? -45.068 41.574 -28.278 1.00 27.98 82 SER A O 1
ATOM 640 N N . ASN A 1 83 ? -44.581 43.598 -27.375 1.00 31.28 83 ASN A N 1
ATOM 641 C CA . ASN A 1 83 ? -45.849 44.325 -27.503 1.00 31.28 83 ASN A CA 1
ATOM 642 C C . ASN A 1 83 ? -47.037 43.892 -26.624 1.00 31.28 83 ASN A C 1
ATOM 644 O O . ASN A 1 83 ? -47.966 43.265 -27.114 1.00 31.28 83 ASN A O 1
ATOM 648 N N . PHE A 1 84 ? -47.091 44.384 -25.375 1.00 31.88 84 PHE A N 1
ATOM 649 C CA . PHE A 1 84 ? -48.361 44.702 -24.695 1.00 31.88 84 PHE A CA 1
ATOM 650 C C . PHE A 1 84 ? -48.227 45.965 -23.811 1.00 31.88 84 PHE A C 1
ATOM 652 O O . PHE A 1 84 ? -47.192 46.130 -23.162 1.00 31.88 84 PHE A O 1
ATOM 659 N N . PRO A 1 85 ? -49.227 46.874 -23.764 1.00 37.97 85 PRO A N 1
ATOM 660 C CA . PRO A 1 85 ? -49.109 48.151 -23.048 1.00 37.97 85 PRO A CA 1
ATOM 661 C C . PRO A 1 85 ? -49.123 48.012 -21.514 1.00 37.97 85 PRO A C 1
ATOM 663 O O . PRO A 1 85 ? -49.900 47.243 -20.946 1.00 37.97 85 PRO A O 1
ATOM 666 N N . ALA A 1 86 ? -48.325 48.844 -20.836 1.00 42.62 86 ALA A N 1
ATOM 667 C CA . ALA A 1 86 ? -48.032 48.824 -19.394 1.00 42.62 86 ALA A CA 1
ATOM 668 C C . ALA A 1 86 ? -49.228 49.048 -18.431 1.00 42.62 86 ALA A C 1
ATOM 670 O O . ALA A 1 86 ? -49.062 48.975 -17.215 1.00 42.62 86 ALA A O 1
ATOM 671 N N . GLN A 1 87 ? -50.448 49.270 -18.932 1.00 39.09 87 GLN A N 1
ATOM 672 C CA . GLN A 1 87 ? -51.631 49.555 -18.105 1.00 39.09 87 GLN A CA 1
ATOM 673 C C . GLN A 1 87 ? -52.403 48.292 -17.654 1.00 39.09 87 GLN A C 1
ATOM 675 O O . GLN A 1 87 ? -53.227 48.376 -16.747 1.00 39.09 87 GLN A O 1
ATOM 680 N N . GLN A 1 88 ? -52.147 47.112 -18.241 1.00 40.22 88 GLN A N 1
ATOM 681 C CA . GLN A 1 88 ? -52.833 45.855 -17.869 1.00 40.22 88 GLN A CA 1
ATOM 682 C C . GLN A 1 88 ? -52.060 44.972 -16.873 1.00 40.22 88 GLN A C 1
ATOM 684 O O . GLN A 1 88 ? -52.648 44.076 -16.271 1.00 40.22 88 GLN A O 1
ATOM 689 N N . GLN A 1 89 ? -50.782 45.256 -16.608 1.00 39.41 89 GLN A N 1
ATOM 690 C CA . GLN A 1 89 ? -49.986 44.512 -15.618 1.00 39.41 89 GLN A CA 1
ATOM 691 C C . GLN A 1 89 ? -50.274 44.941 -14.162 1.00 39.41 89 GLN A C 1
ATOM 693 O O . GLN A 1 89 ? -50.080 44.157 -13.236 1.00 39.41 89 GLN A O 1
ATOM 698 N N . ALA A 1 90 ? -50.821 46.143 -13.940 1.00 40.06 90 ALA A N 1
ATOM 699 C CA . ALA A 1 90 ? -51.099 46.676 -12.600 1.00 40.06 90 ALA A CA 1
ATOM 700 C C . ALA A 1 90 ? -52.428 46.194 -11.971 1.00 40.06 90 ALA A C 1
ATOM 702 O O . ALA A 1 90 ? -52.595 46.276 -10.753 1.00 40.06 90 ALA A O 1
ATOM 703 N N . ASN A 1 91 ? -53.361 45.654 -12.766 1.00 34.81 91 ASN A N 1
ATOM 704 C CA . ASN A 1 91 ? -54.681 45.222 -12.281 1.00 34.81 91 ASN A CA 1
ATOM 705 C C . ASN A 1 91 ? -54.753 43.733 -11.898 1.00 34.81 91 ASN A C 1
ATOM 707 O O . ASN A 1 91 ? -55.624 43.359 -11.117 1.00 34.81 91 ASN A O 1
ATOM 711 N N . ALA A 1 92 ? -53.807 42.899 -12.344 1.00 34.59 92 ALA A N 1
ATOM 712 C CA . ALA A 1 92 ? -53.710 41.494 -11.925 1.00 34.59 92 ALA A CA 1
ATOM 713 C C . ALA A 1 92 ? -53.085 41.321 -10.522 1.00 34.59 92 ALA A C 1
ATOM 715 O O . ALA A 1 92 ? -53.360 40.347 -9.828 1.00 34.59 92 ALA A O 1
ATOM 716 N N . LEU A 1 93 ? -52.294 42.300 -10.065 1.00 34.28 93 LEU A N 1
ATOM 717 C CA . LEU A 1 93 ? -51.666 42.312 -8.736 1.00 34.28 93 LEU A CA 1
ATOM 718 C C . LEU A 1 93 ? -52.577 42.859 -7.619 1.00 34.28 93 LEU A C 1
ATOM 720 O O . LEU A 1 93 ? -52.266 42.683 -6.445 1.00 34.28 93 LEU A O 1
ATOM 724 N N . ARG A 1 94 ? -53.721 43.480 -7.950 1.00 34.53 94 ARG A N 1
ATOM 725 C CA . ARG A 1 94 ? -54.666 44.055 -6.967 1.00 34.53 94 ARG A CA 1
ATOM 726 C C . ARG A 1 94 ? -55.869 43.163 -6.632 1.00 34.53 94 ARG A C 1
ATOM 728 O O . ARG A 1 94 ? -56.572 43.458 -5.668 1.00 34.53 94 ARG A O 1
ATOM 735 N N . SER A 1 95 ? -56.097 42.062 -7.352 1.00 31.66 95 SER A N 1
ATOM 736 C CA . SER A 1 95 ? -57.198 41.121 -7.069 1.00 31.66 95 SER A CA 1
ATOM 737 C C . SER A 1 95 ? -56.822 39.971 -6.123 1.00 31.66 95 SER A C 1
ATOM 739 O O . SER A 1 95 ? -57.696 39.211 -5.721 1.00 31.66 95 SER A O 1
ATOM 741 N N . LEU A 1 96 ? -55.550 39.852 -5.727 1.00 30.14 96 LEU A N 1
ATOM 742 C CA . LEU A 1 96 ? -55.044 38.807 -4.819 1.00 30.14 96 LEU A CA 1
ATOM 743 C C . LEU A 1 96 ? -54.934 39.251 -3.347 1.00 30.14 96 LEU A C 1
ATOM 745 O O . LEU A 1 96 ? -54.395 38.519 -2.523 1.00 30.14 96 LEU A O 1
ATOM 749 N N . GLN A 1 97 ? -55.459 40.432 -2.993 1.00 31.92 97 GLN A N 1
ATOM 750 C CA . GLN A 1 97 ? -55.239 41.058 -1.679 1.00 31.92 97 GLN A CA 1
ATOM 751 C C . GLN A 1 97 ? -56.516 41.349 -0.862 1.00 31.92 97 GLN A C 1
ATOM 753 O O . GLN A 1 97 ? -56.470 42.121 0.093 1.00 31.92 97 GLN A O 1
ATOM 758 N N . ARG A 1 98 ? -57.664 40.733 -1.182 1.00 27.55 98 ARG A N 1
ATOM 759 C CA . ARG A 1 98 ? -58.907 40.888 -0.397 1.00 27.55 98 ARG A CA 1
ATOM 760 C C . ARG A 1 98 ? -59.696 39.583 -0.245 1.00 27.55 98 ARG A C 1
ATOM 762 O O . ARG A 1 98 ? -60.662 39.367 -0.962 1.00 27.55 98 ARG A O 1
ATOM 769 N N . SER A 1 99 ? -59.328 38.770 0.744 1.00 26.17 99 SER A N 1
ATOM 770 C CA . SER A 1 99 ? -60.285 38.077 1.627 1.00 26.17 99 SER A CA 1
ATOM 771 C C . SER A 1 99 ? -59.526 37.400 2.772 1.00 26.17 99 SER A C 1
ATOM 773 O O . SER A 1 99 ? -58.868 36.380 2.575 1.00 26.17 99 SER A O 1
ATOM 775 N N . THR A 1 100 ? -59.610 37.960 3.975 1.00 25.78 100 THR A N 1
ATOM 776 C CA . THR A 1 100 ? -59.152 37.324 5.215 1.00 25.78 100 THR A CA 1
ATOM 777 C C . THR A 1 100 ? -60.342 37.077 6.141 1.00 25.78 100 THR A C 1
ATOM 779 O O . THR A 1 100 ? -61.225 37.927 6.243 1.00 25.78 100 THR A O 1
ATOM 782 N N . SER A 1 101 ? -60.263 35.961 6.882 1.00 25.66 101 SER A N 1
ATOM 783 C CA . SER A 1 101 ? -60.862 35.689 8.210 1.00 25.66 101 SER A CA 1
ATOM 784 C C . SER A 1 101 ? -62.048 34.710 8.271 1.00 25.66 101 SER A C 1
ATOM 786 O O . SER A 1 101 ? -63.190 35.118 8.102 1.00 25.66 101 SER A O 1
ATOM 788 N N . CYS A 1 102 ? -61.798 33.445 8.649 1.00 24.09 102 CYS A N 1
ATOM 789 C CA . CYS A 1 102 ? -62.201 32.910 9.966 1.00 24.09 102 CYS A CA 1
ATOM 790 C C . CYS A 1 102 ? -61.796 31.435 10.197 1.00 24.09 102 CYS A C 1
ATOM 792 O O . CYS A 1 102 ? -61.971 30.586 9.332 1.00 24.09 102 CYS A O 1
ATOM 794 N N . PHE A 1 103 ? -61.367 31.180 11.438 1.00 26.38 103 PHE A N 1
ATOM 795 C CA . PHE A 1 103 ? -61.201 29.916 12.173 1.00 26.38 103 PHE A CA 1
ATOM 796 C C . PHE A 1 103 ? -60.043 28.945 11.865 1.00 26.38 103 PHE A C 1
ATOM 798 O O . PHE A 1 103 ? -59.737 28.559 10.745 1.00 26.38 103 PHE A O 1
ATOM 805 N N . ALA A 1 104 ? -59.389 28.582 12.970 1.00 25.75 104 ALA A N 1
ATOM 806 C CA . ALA A 1 104 ? -58.097 27.935 13.112 1.00 25.75 104 ALA A CA 1
ATOM 807 C C . ALA A 1 104 ? -58.185 26.401 13.147 1.00 25.75 104 ALA A C 1
ATOM 809 O O . ALA A 1 104 ? -59.107 25.870 13.756 1.00 25.75 104 ALA A O 1
ATOM 810 N N . MET A 1 105 ? -57.171 25.707 12.609 1.00 22.22 105 MET A N 1
ATOM 811 C CA . MET A 1 105 ? -56.301 24.778 13.358 1.00 22.22 105 MET A CA 1
ATOM 812 C C . MET A 1 105 ? -55.225 24.145 12.439 1.00 22.22 105 MET A C 1
ATOM 814 O O . MET A 1 105 ? -55.556 23.504 11.452 1.00 22.22 105 MET A O 1
ATOM 818 N N . LYS A 1 106 ? -53.951 24.273 12.858 1.00 26.97 106 LYS A N 1
ATOM 819 C CA . LYS A 1 106 ? -52.746 23.464 12.533 1.00 26.97 106 LYS A CA 1
ATOM 820 C C . LYS A 1 106 ? -52.237 23.390 11.078 1.00 26.97 106 LYS A C 1
ATOM 822 O O . LYS A 1 106 ? -52.817 22.711 10.246 1.00 26.97 106 LYS A O 1
ATOM 827 N N . LEU A 1 107 ? -51.007 23.875 10.866 1.00 28.06 107 LEU A N 1
ATOM 828 C CA . LEU A 1 107 ? -49.817 23.029 10.635 1.00 28.06 107 LEU A CA 1
ATOM 829 C C . LEU A 1 107 ? -48.549 23.899 10.565 1.00 28.06 107 LEU A C 1
ATOM 831 O O . LEU A 1 107 ? -48.466 24.851 9.796 1.00 28.06 107 LEU A O 1
ATOM 835 N N . PHE A 1 108 ? -47.574 23.562 11.410 1.00 30.72 108 PHE A N 1
ATOM 836 C CA . PHE A 1 108 ? -46.216 24.100 11.397 1.00 30.72 108 PHE A CA 1
ATOM 837 C C . PHE A 1 108 ? -45.549 23.799 10.045 1.00 30.72 108 PHE A C 1
ATOM 839 O O . PHE A 1 108 ? -45.371 22.632 9.703 1.00 30.72 108 PHE A O 1
ATOM 846 N N . PHE A 1 109 ? -45.133 24.833 9.316 1.00 28.70 109 PHE A N 1
ATOM 847 C CA . PHE A 1 109 ? -44.157 24.711 8.233 1.00 28.70 109 PHE A CA 1
ATOM 848 C C . PHE A 1 109 ? -42.814 25.247 8.740 1.00 28.70 109 PHE A C 1
ATOM 850 O O . PHE A 1 109 ? -42.702 26.456 8.955 1.00 28.70 109 PHE A O 1
ATOM 857 N N . PRO A 1 110 ? -41.796 24.398 8.963 1.00 37.81 110 PRO A N 1
ATOM 858 C CA . PRO A 1 110 ? -40.448 24.891 9.152 1.00 37.81 110 PRO A CA 1
ATOM 859 C C . PRO A 1 110 ? -39.917 25.433 7.819 1.00 37.81 110 PRO A C 1
ATOM 861 O O . PRO A 1 110 ? -40.092 24.857 6.746 1.00 37.81 110 PRO A O 1
ATOM 864 N N . THR A 1 111 ? -39.282 26.586 7.945 1.00 36.50 111 THR A N 1
ATOM 865 C CA . THR A 1 111 ? -38.424 27.306 7.011 1.00 36.50 111 THR A CA 1
ATOM 866 C C . THR A 1 111 ? -37.618 26.385 6.080 1.00 36.50 111 THR A C 1
ATOM 868 O O . THR A 1 111 ? -36.606 25.815 6.475 1.00 36.50 111 THR A O 1
ATOM 871 N N . PHE A 1 112 ? -38.005 26.312 4.804 1.00 35.53 112 PHE A N 1
ATOM 872 C CA . PHE A 1 112 ? -37.106 25.913 3.715 1.00 35.53 112 PHE A CA 1
ATOM 873 C C . PHE A 1 112 ? -36.358 27.159 3.222 1.00 35.53 112 PHE A C 1
ATOM 875 O O . PHE A 1 112 ? -36.705 27.765 2.213 1.00 35.53 112 PHE A O 1
ATOM 882 N N . VAL A 1 113 ? -35.326 27.564 3.962 1.00 42.38 113 VAL A N 1
ATOM 883 C CA . VAL A 1 113 ? -34.270 28.447 3.446 1.00 42.38 113 VAL A CA 1
ATOM 884 C C . VAL A 1 113 ? -32.950 27.722 3.661 1.00 42.38 113 VAL A C 1
ATOM 886 O O . VAL A 1 113 ? -32.231 27.985 4.614 1.00 42.38 113 VAL A O 1
ATOM 889 N N . ALA A 1 114 ? -32.670 26.740 2.806 1.00 42.16 114 ALA A N 1
ATOM 890 C CA . ALA A 1 114 ? -31.371 26.076 2.748 1.00 42.16 114 ALA A CA 1
ATOM 891 C C . ALA A 1 114 ? -31.183 25.351 1.407 1.00 42.16 114 ALA A C 1
ATOM 893 O O . ALA A 1 114 ? -31.011 24.142 1.375 1.00 42.16 114 ALA A O 1
ATOM 894 N N . THR A 1 115 ? -31.221 26.075 0.286 1.00 43.62 115 THR A N 1
ATOM 895 C CA . THR A 1 115 ? -30.729 25.530 -0.997 1.00 43.62 115 THR A CA 1
ATOM 896 C C . THR A 1 115 ? -30.357 26.658 -1.955 1.00 43.62 115 THR A C 1
ATOM 898 O O . THR A 1 115 ? -31.012 26.867 -2.966 1.00 43.62 115 THR A O 1
ATOM 901 N N . ALA A 1 116 ? -29.327 27.435 -1.608 1.00 39.00 116 ALA A N 1
ATOM 902 C CA . ALA A 1 116 ? -28.608 28.293 -2.566 1.00 39.00 116 ALA A CA 1
ATOM 903 C C . ALA A 1 116 ? -27.236 28.777 -2.038 1.00 39.00 116 ALA A C 1
ATOM 905 O O . ALA A 1 116 ? -26.775 29.850 -2.407 1.00 39.00 116 ALA A O 1
ATOM 906 N N . LEU A 1 117 ? -26.572 28.009 -1.167 1.00 37.78 117 LEU A N 1
ATOM 907 C CA . LEU A 1 117 ? -25.194 28.278 -0.726 1.00 37.78 117 LEU A CA 1
ATOM 908 C C . LEU A 1 117 ? -24.400 26.965 -0.693 1.00 37.78 117 LEU A C 1
ATOM 910 O O . LEU A 1 117 ? -24.026 26.458 0.355 1.00 37.78 117 LEU A O 1
ATOM 914 N N . LEU A 1 118 ? -24.215 26.364 -1.868 1.00 41.88 118 LEU A N 1
ATOM 915 C CA . LEU A 1 118 ? -23.334 25.206 -2.079 1.00 41.88 118 LEU A CA 1
ATOM 916 C C . LEU A 1 118 ? -22.844 25.165 -3.538 1.00 41.88 118 LEU A C 1
ATOM 918 O O . LEU A 1 118 ? -22.834 24.129 -4.188 1.00 41.88 118 LEU A O 1
ATOM 922 N N . ALA A 1 119 ? -22.473 26.332 -4.072 1.00 36.19 119 ALA A N 1
ATOM 923 C CA . ALA A 1 119 ? -21.884 26.471 -5.409 1.00 36.19 119 ALA A CA 1
ATOM 924 C C . ALA A 1 119 ? -20.658 27.407 -5.413 1.00 36.19 119 ALA A C 1
ATOM 926 O O . ALA A 1 119 ? -20.395 28.094 -6.393 1.00 36.19 119 ALA A O 1
ATOM 927 N N . LEU A 1 120 ? -19.921 27.446 -4.296 1.00 38.84 120 LEU A N 1
ATOM 928 C CA . LEU A 1 120 ? -18.593 28.070 -4.190 1.00 38.84 120 LEU A CA 1
ATOM 929 C C . LEU A 1 120 ? -17.609 27.167 -3.426 1.00 38.84 120 LEU A C 1
ATOM 931 O O . LEU A 1 120 ? -16.692 27.642 -2.764 1.00 38.84 120 LEU A O 1
ATOM 935 N N . THR A 1 121 ? -17.781 25.847 -3.503 1.00 43.75 121 THR A N 1
ATOM 936 C CA . THR A 1 121 ? -16.657 24.946 -3.237 1.00 43.75 121 THR A CA 1
ATOM 937 C C . THR A 1 121 ? -15.768 25.024 -4.467 1.00 43.75 121 THR A C 1
ATOM 939 O O . THR A 1 121 ? -16.224 24.674 -5.557 1.00 43.75 121 THR A O 1
ATOM 942 N N . GLY A 1 122 ? -14.552 25.554 -4.311 1.00 39.62 122 GLY A N 1
ATOM 943 C CA . GLY A 1 122 ? -13.564 25.595 -5.385 1.00 39.62 122 GLY A CA 1
ATOM 944 C C . GLY A 1 122 ? -13.526 24.256 -6.113 1.00 39.62 122 GLY A C 1
ATOM 945 O O . GLY A 1 122 ? -13.648 23.209 -5.475 1.00 39.62 122 GLY A O 1
ATOM 946 N N . GLN A 1 123 ? -13.431 24.298 -7.442 1.00 39.94 123 GLN A N 1
ATOM 947 C CA . GLN A 1 123 ? -13.123 23.118 -8.237 1.00 39.94 123 GLN A CA 1
ATOM 948 C C . GLN A 1 123 ? -11.844 22.509 -7.663 1.00 39.94 123 GLN A C 1
ATOM 950 O O . GLN A 1 123 ? -10.744 22.996 -7.900 1.00 39.94 123 GLN A O 1
ATOM 955 N N . VAL A 1 124 ? -12.007 21.484 -6.833 1.00 48.91 124 VAL A N 1
ATOM 956 C CA . VAL A 1 124 ? -10.936 20.553 -6.542 1.00 48.91 124 VAL A CA 1
ATOM 957 C C . VAL A 1 124 ? -10.829 19.779 -7.840 1.00 48.91 124 VAL A C 1
ATOM 959 O O . VAL A 1 124 ? -11.721 18.984 -8.143 1.00 48.91 124 VAL A O 1
ATOM 962 N N . ASP A 1 125 ? -9.816 20.078 -8.650 1.00 55.59 125 ASP A N 1
ATOM 963 C CA . ASP A 1 125 ? -9.437 19.185 -9.737 1.00 55.59 125 ASP A CA 1
ATOM 964 C C . ASP A 1 125 ? -9.048 17.867 -9.067 1.00 55.59 125 ASP A C 1
ATOM 966 O O . ASP A 1 125 ? -7.960 17.697 -8.512 1.00 55.59 125 ASP A O 1
ATOM 970 N N . ALA A 1 126 ? -10.038 16.984 -8.962 1.00 64.38 126 ALA A N 1
ATOM 971 C CA . ALA A 1 126 ? -9.878 15.682 -8.364 1.00 64.38 126 ALA A CA 1
ATOM 972 C C . ALA A 1 126 ? -8.907 14.896 -9.239 1.00 64.38 126 ALA A C 1
ATOM 974 O O . ALA A 1 126 ? -8.966 14.969 -10.470 1.00 64.38 126 ALA A O 1
ATOM 975 N N . LEU A 1 127 ? -8.035 14.126 -8.590 1.00 84.00 127 LEU A N 1
ATOM 976 C CA . LEU A 1 127 ? -7.159 13.182 -9.266 1.00 84.00 127 LEU A CA 1
ATOM 977 C C . LEU A 1 127 ? -7.979 12.381 -10.293 1.00 84.00 127 LEU A C 1
ATOM 979 O O . LEU A 1 127 ? -9.024 11.819 -9.961 1.00 84.00 127 LEU A O 1
ATOM 983 N N . ASN A 1 128 ? -7.514 12.317 -11.543 1.00 89.38 128 ASN A N 1
ATOM 984 C CA . ASN A 1 128 ? -8.274 11.697 -12.638 1.00 89.38 128 ASN A CA 1
ATOM 985 C C . ASN A 1 128 ? -8.395 10.164 -12.515 1.00 89.38 128 ASN A C 1
ATOM 987 O O . ASN A 1 128 ? -8.994 9.510 -13.371 1.00 89.38 128 ASN A O 1
ATOM 991 N N . VAL A 1 129 ? -7.808 9.587 -11.467 1.00 91.12 129 VAL A N 1
ATOM 992 C CA . VAL A 1 129 ? -7.847 8.168 -11.134 1.00 91.12 129 VAL A CA 1
ATOM 993 C C . VAL A 1 129 ? -8.183 7.973 -9.658 1.00 91.12 129 VAL A C 1
ATOM 995 O O . VAL A 1 129 ? -7.901 8.833 -8.825 1.00 91.12 129 VAL A O 1
ATOM 998 N N . LYS A 1 130 ? -8.735 6.803 -9.322 1.00 93.00 130 LYS A N 1
ATOM 999 C CA . LYS A 1 130 ? -8.967 6.387 -7.935 1.00 93.00 130 LYS A CA 1
ATOM 1000 C C . LYS A 1 130 ? -7.985 5.307 -7.510 1.00 93.00 130 LYS A C 1
ATOM 1002 O O . LYS A 1 130 ? -7.877 4.285 -8.184 1.00 93.00 130 LYS A O 1
ATOM 1007 N N . MET A 1 131 ? -7.322 5.500 -6.373 1.00 95.25 131 MET A N 1
ATOM 1008 C CA . MET A 1 131 ? -6.494 4.463 -5.750 1.00 95.25 131 MET A CA 1
ATOM 1009 C C . MET A 1 131 ? -7.355 3.377 -5.098 1.00 95.25 131 MET A C 1
ATOM 1011 O O . MET A 1 131 ? -8.496 3.635 -4.698 1.00 95.25 131 MET A O 1
ATOM 1015 N N . HIS A 1 132 ? -6.797 2.172 -4.947 1.00 97.31 132 HIS A N 1
ATOM 1016 C CA . HIS A 1 132 ? -7.515 1.037 -4.357 1.00 97.31 132 HIS A CA 1
ATOM 1017 C C . HIS A 1 132 ? -8.033 1.343 -2.942 1.00 97.31 132 HIS A C 1
ATOM 1019 O O . HIS A 1 132 ? -9.203 1.070 -2.657 1.00 97.31 132 HIS A O 1
ATOM 1025 N N . GLY A 1 133 ? -7.180 1.935 -2.102 1.00 98.12 133 GLY A N 1
ATOM 1026 C CA . GLY A 1 133 ? -7.487 2.387 -0.750 1.00 98.12 133 GLY A CA 1
ATOM 1027 C C . GLY A 1 133 ? -6.475 3.418 -0.245 1.00 98.12 133 GLY A C 1
ATOM 1028 O O . GLY A 1 133 ? -5.390 3.563 -0.813 1.00 98.12 133 GLY A O 1
ATOM 1029 N N . ALA A 1 134 ? -6.812 4.113 0.840 1.00 98.50 134 ALA A N 1
ATOM 1030 C CA . ALA A 1 134 ? -5.900 5.006 1.557 1.00 98.50 134 ALA A CA 1
ATOM 1031 C C . ALA A 1 134 ? -5.883 4.685 3.057 1.00 98.50 134 ALA A C 1
ATOM 1033 O O . ALA A 1 134 ? -6.921 4.399 3.658 1.00 98.50 134 ALA A O 1
ATOM 1034 N N . ASN A 1 135 ? -4.705 4.741 3.671 1.00 98.75 135 ASN A N 1
ATOM 1035 C CA . ASN A 1 135 ? -4.587 4.681 5.121 1.00 98.75 135 ASN A CA 1
ATOM 1036 C C . ASN A 1 135 ? -5.055 6.003 5.738 1.00 98.75 135 ASN A C 1
ATOM 1038 O O . ASN A 1 135 ? -4.733 7.075 5.232 1.00 98.75 135 ASN A O 1
ATOM 1042 N N . TYR A 1 136 ? -5.782 5.933 6.845 1.00 98.19 136 TYR A N 1
ATOM 1043 C CA . TYR A 1 136 ? -6.367 7.077 7.530 1.00 98.19 136 TYR A CA 1
ATOM 1044 C C . TYR A 1 136 ? -6.087 7.005 9.031 1.00 98.19 136 TYR A C 1
ATOM 1046 O O . TYR A 1 136 ? -6.104 5.931 9.631 1.00 98.19 136 TYR A O 1
ATOM 1054 N N . ASN A 1 137 ? -5.830 8.164 9.632 1.00 94.31 137 ASN A N 1
ATOM 1055 C CA . ASN A 1 137 ? -5.650 8.317 11.068 1.00 94.31 137 ASN A CA 1
ATOM 1056 C C . ASN A 1 137 ? -6.405 9.576 11.523 1.00 94.31 137 ASN A C 1
ATOM 1058 O O . ASN A 1 137 ? -6.297 10.619 10.882 1.00 94.31 137 ASN A O 1
ATOM 1062 N N . SER A 1 138 ? -7.159 9.484 12.621 1.00 95.50 138 SER A N 1
ATOM 1063 C CA . SER A 1 138 ? -7.874 10.633 13.203 1.00 95.50 138 SER A CA 1
ATOM 1064 C C . SER A 1 138 ? -7.020 11.487 14.142 1.00 95.50 138 SER A C 1
ATOM 1066 O O . SER A 1 138 ? -7.539 12.424 14.749 1.00 95.50 138 SER A O 1
ATOM 1068 N N . ARG A 1 139 ? -5.727 11.197 14.296 1.00 94.44 139 ARG A N 1
ATOM 1069 C CA . ARG A 1 139 ? -4.797 12.062 15.028 1.00 94.44 139 ARG A CA 1
ATOM 1070 C C . ARG A 1 139 ? -4.485 13.337 14.255 1.00 94.44 139 ARG A C 1
ATOM 1072 O O . ARG A 1 139 ? -4.221 13.299 13.057 1.00 94.44 139 ARG A O 1
ATOM 1079 N N . LYS A 1 140 ? -4.454 14.449 14.985 1.00 93.62 140 LYS A N 1
ATOM 1080 C CA . LYS A 1 140 ? -4.040 15.782 14.516 1.00 93.62 140 LYS A CA 1
ATOM 1081 C C . LYS A 1 140 ? -3.078 16.494 15.476 1.00 93.62 140 LYS A C 1
ATOM 1083 O O . LYS A 1 140 ? -2.682 17.623 15.223 1.00 93.62 140 LYS A O 1
ATOM 1088 N N . GLY A 1 141 ? -2.719 15.854 16.589 1.00 94.38 141 GLY A N 1
ATOM 1089 C CA . GLY A 1 141 ? -1.837 16.422 17.606 1.00 94.38 141 GLY A CA 1
ATOM 1090 C C . GLY A 1 141 ? -0.956 15.364 18.279 1.00 94.38 141 GLY A C 1
ATOM 1091 O O . GLY A 1 141 ? -1.148 14.168 18.043 1.00 94.38 141 GLY A O 1
ATOM 1092 N N . PRO A 1 142 ? 0.033 15.801 19.079 1.00 94.44 142 PRO A N 1
ATOM 1093 C CA . PRO A 1 142 ? 1.058 14.930 19.656 1.00 94.44 142 PRO A CA 1
ATOM 1094 C C . PRO A 1 142 ? 0.531 14.051 20.798 1.00 94.44 142 PRO A C 1
ATOM 1096 O O . PRO A 1 142 ? -0.552 14.285 21.334 1.00 94.44 142 PRO A O 1
ATOM 1099 N N . ASP A 1 143 ? 1.325 13.060 21.213 1.00 93.44 143 ASP A N 1
ATOM 1100 C CA . ASP A 1 143 ? 0.912 12.027 22.184 1.00 93.44 143 ASP A CA 1
ATOM 1101 C C . ASP A 1 143 ? 0.481 12.589 23.541 1.00 93.44 143 ASP A C 1
ATOM 1103 O O . ASP A 1 143 ? -0.463 12.090 24.154 1.00 93.44 143 ASP A O 1
ATOM 1107 N N . TRP A 1 144 ? 1.164 13.636 24.002 1.00 94.12 144 TRP A N 1
ATOM 1108 C CA . TRP A 1 144 ? 0.911 14.272 25.296 1.00 94.12 144 TRP A CA 1
ATOM 1109 C C . TRP A 1 144 ? -0.247 15.273 25.271 1.00 94.12 144 TRP A C 1
ATOM 1111 O O . TRP A 1 144 ? -0.610 15.815 26.316 1.00 94.12 144 TRP A O 1
ATOM 1121 N N . ALA A 1 145 ? -0.803 15.577 24.096 1.00 95.81 145 ALA A N 1
ATOM 1122 C CA . ALA A 1 145 ? -1.909 16.511 23.992 1.00 95.81 145 ALA A CA 1
ATOM 1123 C C . ALA A 1 145 ? -3.216 15.876 24.512 1.00 95.81 145 ALA A C 1
ATOM 1125 O O . ALA A 1 145 ? -3.445 14.674 24.326 1.00 95.81 145 ALA A O 1
ATOM 1126 N N . PRO A 1 146 ? -4.103 16.668 25.147 1.00 96.00 146 PRO A N 1
ATOM 1127 C CA . PRO A 1 146 ? -5.433 16.189 25.506 1.00 96.00 146 PRO A CA 1
ATOM 1128 C C . PRO A 1 146 ? -6.222 15.811 24.248 1.00 96.00 146 PRO A C 1
ATOM 1130 O O . PRO A 1 146 ? -5.993 16.361 23.170 1.00 96.00 146 PRO A O 1
ATOM 1133 N N . ASP A 1 147 ? -7.198 14.912 24.381 1.00 94.06 147 ASP A N 1
ATOM 1134 C CA . ASP A 1 147 ? -7.960 14.391 23.236 1.00 94.06 147 ASP A CA 1
ATOM 1135 C C . ASP A 1 147 ? -8.611 15.496 22.385 1.00 94.06 147 ASP A C 1
ATOM 1137 O O . ASP A 1 147 ? -8.656 15.377 21.164 1.00 94.06 147 ASP A O 1
ATOM 1141 N N . SER A 1 148 ? -9.018 16.617 22.991 1.00 93.81 148 SER A N 1
ATOM 1142 C CA . SER A 1 148 ? -9.602 17.767 22.283 1.00 93.81 148 SER A CA 1
ATOM 1143 C C . SER A 1 148 ? -8.674 18.422 21.250 1.00 93.81 148 SER A C 1
ATOM 1145 O O . SER A 1 148 ? -9.160 19.083 20.333 1.00 93.81 148 SER A O 1
ATOM 1147 N N . SER A 1 149 ? -7.354 18.277 21.393 1.00 94.19 149 SER A N 1
ATOM 1148 C CA . SER A 1 149 ? -6.359 18.777 20.432 1.00 94.19 149 SER A CA 1
ATOM 1149 C C . SER A 1 149 ? -5.579 17.660 19.741 1.00 94.19 149 SER A C 1
ATOM 1151 O O . SER A 1 149 ? -5.126 17.854 18.617 1.00 94.19 149 SER A O 1
ATOM 1153 N N . LYS A 1 150 ? -5.462 16.483 20.362 1.00 95.81 150 LYS A N 1
ATOM 1154 C CA . LYS A 1 150 ? -4.835 15.294 19.773 1.00 95.81 150 LYS A CA 1
ATOM 1155 C C . LYS A 1 150 ? -5.697 14.651 18.688 1.00 95.81 150 LYS A C 1
ATOM 1157 O O . LYS A 1 150 ? -5.153 14.144 17.708 1.00 95.81 150 LYS A O 1
ATOM 1162 N N . CYS A 1 151 ? -7.019 14.673 18.845 1.00 97.25 151 CYS A N 1
ATOM 1163 C CA . CYS A 1 151 ? -7.950 13.897 18.030 1.00 97.25 151 CYS A CA 1
ATOM 1164 C C . CYS A 1 151 ? -8.885 14.782 17.202 1.00 97.25 151 CYS A C 1
ATOM 1166 O O . CYS A 1 151 ? -9.369 15.820 17.659 1.00 97.25 151 CYS A O 1
ATOM 1168 N N . LYS A 1 152 ? -9.161 14.352 15.969 1.00 96.44 152 LYS A N 1
ATOM 1169 C CA . LYS A 1 152 ? -10.200 14.934 15.119 1.00 96.44 152 LYS A CA 1
ATOM 1170 C C . LYS A 1 152 ? -11.584 14.689 15.732 1.00 96.44 152 LYS A C 1
ATOM 1172 O O . LYS A 1 152 ? -11.887 13.615 16.246 1.00 96.44 152 LYS A O 1
ATOM 1177 N N . THR A 1 153 ? -12.425 15.709 15.666 1.00 97.06 153 THR A N 1
ATOM 1178 C CA . THR A 1 153 ? -13.845 15.677 16.023 1.00 97.06 153 THR A CA 1
ATOM 1179 C C . THR A 1 153 ? -14.655 14.920 14.969 1.00 97.06 153 THR A C 1
ATOM 1181 O O . THR A 1 153 ? -14.203 14.725 13.842 1.00 97.06 153 THR A O 1
ATOM 1184 N N . ALA A 1 154 ? -15.895 14.540 15.291 1.00 97.56 154 ALA A N 1
ATOM 1185 C CA . ALA A 1 154 ? -16.782 13.858 14.344 1.00 97.56 154 ALA A CA 1
ATOM 1186 C C . ALA A 1 154 ? -17.003 14.648 13.036 1.00 97.56 154 ALA A C 1
ATOM 1188 O O . ALA A 1 154 ? -17.075 14.056 11.961 1.00 97.56 154 ALA A O 1
ATOM 1189 N N . SER A 1 155 ? -17.087 15.982 13.109 1.00 97.44 155 SER A N 1
ATOM 1190 C CA . SER A 1 155 ? -17.248 16.842 11.931 1.00 97.44 155 SER A CA 1
ATOM 1191 C C . SER A 1 155 ? -15.986 16.900 11.071 1.00 97.44 155 SER A C 1
ATOM 1193 O O . SER A 1 155 ? -16.097 16.866 9.848 1.00 97.44 155 SER A O 1
ATOM 1195 N N . GLU A 1 156 ? -14.801 16.945 11.687 1.00 97.25 156 GLU A N 1
ATOM 1196 C CA . GLU A 1 156 ? -13.520 16.851 10.973 1.00 97.25 156 GLU A CA 1
ATOM 1197 C C . GLU A 1 156 ? -13.390 15.485 10.283 1.00 97.25 156 GLU A C 1
ATOM 1199 O O . GLU A 1 156 ? -13.158 15.433 9.081 1.00 97.25 156 GLU A O 1
ATOM 1204 N N . VAL A 1 157 ? -13.671 14.380 10.985 1.00 98.25 157 VAL A N 1
ATOM 1205 C CA . VAL A 1 157 ? -13.666 13.031 10.385 1.00 98.25 157 VAL A CA 1
ATOM 1206 C C . VAL A 1 157 ? -14.667 12.931 9.224 1.00 98.25 157 VAL A C 1
ATOM 1208 O O . VAL A 1 157 ? -14.352 12.366 8.179 1.00 98.25 157 VAL A O 1
ATOM 1211 N N . GLN A 1 158 ? -15.868 13.505 9.351 1.00 98.25 158 GLN A N 1
ATOM 1212 C CA . GLN A 1 158 ? -16.848 13.509 8.261 1.00 98.25 158 GLN A CA 1
ATOM 1213 C C . GLN A 1 158 ? -16.364 14.298 7.036 1.00 98.25 158 GLN A C 1
ATOM 1215 O O . GLN A 1 158 ? -16.590 13.851 5.906 1.00 98.25 158 GLN A O 1
ATOM 1220 N N . LYS A 1 159 ? -15.700 15.442 7.246 1.00 96.94 159 LYS A N 1
ATOM 1221 C CA . LYS A 1 159 ? -15.083 16.238 6.177 1.00 96.94 159 LYS A CA 1
ATOM 1222 C C . LYS A 1 159 ? -13.981 15.440 5.473 1.00 96.94 159 LYS A C 1
ATOM 1224 O O . LYS A 1 159 ? -13.995 15.365 4.243 1.00 96.94 159 LYS A O 1
ATOM 1229 N N . ASP A 1 160 ? -13.121 14.764 6.235 1.00 97.44 160 ASP A N 1
ATOM 1230 C CA . ASP A 1 160 ? -12.063 13.903 5.698 1.00 97.44 160 ASP A CA 1
ATOM 1231 C C . ASP A 1 160 ? -12.625 12.792 4.803 1.00 97.44 160 ASP A C 1
ATOM 1233 O O . ASP A 1 160 ? -12.108 12.544 3.715 1.00 97.44 160 ASP A O 1
ATOM 1237 N N . MET A 1 161 ? -13.704 12.125 5.230 1.00 97.94 161 MET A N 1
ATOM 1238 C CA . MET A 1 161 ? -14.314 11.039 4.454 1.00 97.94 161 MET A CA 1
ATOM 1239 C C . MET A 1 161 ? -14.887 11.532 3.117 1.00 97.94 161 MET A C 1
ATOM 1241 O O . MET A 1 161 ? -14.792 10.826 2.112 1.00 97.94 161 MET A O 1
ATOM 1245 N N . TYR A 1 162 ? -15.427 12.754 3.057 1.00 96.19 162 TYR A N 1
ATOM 1246 C CA . TYR A 1 162 ? -15.849 13.342 1.782 1.00 96.19 162 TYR A CA 1
ATOM 1247 C C . TYR A 1 162 ? -14.666 13.678 0.870 1.00 96.19 162 TYR A C 1
ATOM 1249 O O . TYR A 1 162 ? -14.744 13.415 -0.330 1.00 96.19 162 TYR A O 1
ATOM 1257 N N . ALA A 1 163 ? -13.560 14.189 1.421 1.00 94.25 163 ALA A N 1
ATOM 1258 C CA . ALA A 1 163 ? -12.336 14.412 0.651 1.00 94.25 163 ALA A CA 1
ATOM 1259 C C . ALA A 1 163 ? -11.775 13.088 0.099 1.00 94.25 163 ALA A C 1
ATOM 1261 O O . ALA A 1 163 ? -11.482 12.972 -1.093 1.00 94.25 163 ALA A O 1
ATOM 1262 N N . LEU A 1 164 ? -11.719 12.048 0.938 1.00 96.31 164 LEU A N 1
ATOM 1263 C CA . LEU A 1 164 ? -11.229 10.721 0.562 1.00 96.31 164 LEU A CA 1
ATOM 1264 C C . LEU A 1 164 ? -12.065 10.064 -0.533 1.00 96.31 164 LEU A C 1
ATOM 1266 O O . LEU A 1 164 ? -11.503 9.422 -1.421 1.00 96.31 164 LEU A O 1
ATOM 1270 N N . LYS A 1 165 ? -13.386 10.277 -0.542 1.00 95.38 165 LYS A N 1
ATOM 1271 C CA . LYS A 1 165 ? -14.268 9.770 -1.604 1.00 95.38 165 LYS A CA 1
ATOM 1272 C C . LYS A 1 165 ? -13.895 10.278 -3.002 1.00 95.38 165 LYS A C 1
ATOM 1274 O O . LYS A 1 165 ? -14.175 9.600 -3.998 1.00 95.38 165 LYS A O 1
ATOM 1279 N N . GLY A 1 166 ? -13.245 11.442 -3.076 1.00 92.62 166 GLY A N 1
ATOM 1280 C CA . GLY A 1 166 ? -12.709 11.997 -4.315 1.00 92.62 166 GLY A CA 1
ATOM 1281 C C . GLY A 1 166 ? -11.572 11.167 -4.916 1.00 92.62 166 GLY A C 1
ATOM 1282 O O . GLY A 1 166 ? -11.433 11.142 -6.133 1.00 92.62 166 GLY A O 1
ATOM 1283 N N . ILE A 1 167 ? -10.803 10.441 -4.095 1.00 94.38 167 ILE A N 1
ATOM 1284 C CA . ILE A 1 167 ? -9.585 9.737 -4.535 1.00 94.38 167 ILE A CA 1
ATOM 1285 C C . ILE A 1 167 ? -9.628 8.218 -4.336 1.00 94.38 167 ILE A C 1
ATOM 1287 O O . ILE A 1 167 ? -8.809 7.506 -4.912 1.00 94.38 167 ILE A O 1
ATOM 1291 N N . THR A 1 168 ? -10.556 7.690 -3.538 1.00 97.12 168 THR A N 1
ATOM 1292 C CA . THR A 1 168 ? -10.685 6.251 -3.285 1.00 97.12 168 THR A CA 1
ATOM 1293 C C . THR A 1 168 ? -12.106 5.868 -2.874 1.00 97.12 168 THR A C 1
ATOM 1295 O O . THR A 1 168 ? -12.955 6.717 -2.612 1.00 97.12 168 THR A O 1
ATOM 1298 N N . ASP A 1 169 ? -12.368 4.564 -2.824 1.00 97.56 169 ASP A N 1
ATOM 1299 C CA . ASP A 1 169 ? -13.598 3.989 -2.283 1.00 97.56 169 ASP A CA 1
ATOM 1300 C C . ASP A 1 169 ? -13.357 3.212 -0.973 1.00 97.56 169 ASP A C 1
ATOM 1302 O O . ASP A 1 169 ? -14.309 2.696 -0.382 1.00 97.56 169 ASP A O 1
ATOM 1306 N N . ARG A 1 170 ? -12.100 3.130 -0.502 1.00 98.56 170 ARG A N 1
ATOM 1307 C CA . ARG A 1 170 ? -11.712 2.340 0.675 1.00 98.56 170 ARG A CA 1
ATOM 1308 C C . ARG A 1 170 ? -10.764 3.101 1.589 1.00 98.56 170 ARG A C 1
ATOM 1310 O O . ARG A 1 170 ? -9.789 3.695 1.136 1.00 98.56 170 ARG A O 1
ATOM 1317 N N . VAL A 1 171 ? -10.998 2.994 2.889 1.00 98.56 171 VAL A N 1
ATOM 1318 C CA . VAL A 1 171 ? -10.118 3.540 3.925 1.00 98.56 171 VAL A CA 1
ATOM 1319 C C . VAL A 1 171 ? -9.659 2.431 4.864 1.00 98.56 171 VAL A C 1
ATOM 1321 O O . VAL A 1 171 ? -10.420 1.510 5.155 1.00 98.56 171 VAL A O 1
ATOM 1324 N N . ARG A 1 172 ? -8.412 2.491 5.327 1.00 98.75 172 ARG A N 1
ATOM 1325 C CA . ARG A 1 172 ? -7.880 1.614 6.381 1.00 98.75 172 ARG A CA 1
ATOM 1326 C C . ARG A 1 172 ? -7.538 2.458 7.599 1.00 98.75 172 ARG A C 1
ATOM 1328 O O . ARG A 1 172 ? -6.819 3.439 7.457 1.00 98.75 172 ARG A O 1
ATOM 1335 N N . ILE A 1 173 ? -8.029 2.069 8.772 1.00 98.62 173 ILE A N 1
ATOM 1336 C CA . ILE A 1 173 ? -7.638 2.666 10.060 1.00 98.62 173 ILE A CA 1
ATOM 1337 C C . ILE A 1 173 ? -6.763 1.695 10.853 1.00 98.62 173 ILE A C 1
ATOM 1339 O O . ILE A 1 173 ? -6.746 0.503 10.556 1.00 98.62 173 ILE A O 1
ATOM 1343 N N . TYR A 1 174 ? -6.037 2.193 11.854 1.00 97.69 174 TYR A N 1
ATOM 1344 C CA . TYR A 1 174 ? -5.010 1.419 12.572 1.00 97.69 174 TYR A CA 1
ATOM 1345 C C . TYR A 1 174 ? -5.479 0.814 13.901 1.00 97.69 174 TYR A C 1
ATOM 1347 O O . TYR A 1 174 ? -4.961 -0.218 14.321 1.00 97.69 174 TYR A O 1
ATOM 1355 N N . SER A 1 175 ? -6.447 1.453 14.554 1.00 97.69 175 SER A N 1
ATOM 1356 C CA . SER A 1 175 ? -6.956 1.109 15.885 1.00 97.69 175 SER A CA 1
ATOM 1357 C C . SER A 1 175 ? -8.447 1.437 15.956 1.00 97.69 175 SER A C 1
ATOM 1359 O O . SER A 1 175 ? -8.917 2.333 15.245 1.00 97.69 175 SER A O 1
ATOM 1361 N N . LEU A 1 176 ? -9.195 0.749 16.823 1.00 98.25 176 LEU A N 1
ATOM 1362 C CA . LEU A 1 176 ? -10.563 1.147 17.157 1.00 98.25 176 LEU A CA 1
ATOM 1363 C C . LEU A 1 176 ? -10.593 2.168 18.300 1.00 98.25 176 LEU A C 1
ATOM 1365 O O . LEU A 1 176 ? -11.511 2.989 18.360 1.00 98.25 176 LEU A O 1
ATOM 1369 N N . LEU A 1 177 ? -9.617 2.083 19.208 1.00 96.25 177 LEU A N 1
ATOM 1370 C CA . LEU A 1 177 ? -9.545 2.845 20.454 1.00 96.25 177 LEU A CA 1
ATOM 1371 C C . LEU A 1 177 ? -8.901 4.216 20.288 1.00 96.25 177 LEU A C 1
ATOM 1373 O O . LEU A 1 177 ? -9.428 5.201 20.806 1.00 96.25 177 LEU A O 1
ATOM 1377 N N . ASP A 1 178 ? -7.757 4.283 19.606 1.00 95.38 178 ASP A N 1
ATOM 1378 C CA . ASP A 1 178 ? -6.984 5.517 19.493 1.00 95.38 178 ASP A CA 1
ATOM 1379 C C . ASP A 1 178 ? -7.846 6.606 18.846 1.00 95.38 178 ASP A C 1
ATOM 1381 O O . ASP A 1 178 ? -8.407 6.403 17.770 1.00 95.38 178 ASP A O 1
ATOM 1385 N N . CYS A 1 179 ? -8.014 7.741 19.527 1.00 96.81 179 CYS A N 1
ATOM 1386 C CA . CYS A 1 179 ? -8.930 8.817 19.131 1.00 96.81 179 CYS A CA 1
ATOM 1387 C C . CYS A 1 179 ? -10.388 8.392 18.856 1.00 96.81 179 CYS A C 1
ATOM 1389 O O . CYS A 1 179 ? -11.080 9.046 18.076 1.00 96.81 179 CYS A O 1
ATOM 1391 N N . ASN A 1 180 ? -10.868 7.305 19.476 1.00 96.12 180 ASN A N 1
ATOM 1392 C CA . ASN A 1 180 ? -12.192 6.723 19.224 1.00 96.12 180 ASN A CA 1
ATOM 1393 C C . ASN A 1 180 ? -12.469 6.498 17.719 1.00 96.12 180 ASN A C 1
ATOM 1395 O O . ASN A 1 180 ? -13.602 6.635 17.249 1.00 96.12 180 ASN A O 1
ATOM 1399 N N . GLN A 1 181 ? -11.411 6.196 16.956 1.00 95.44 181 GLN A N 1
ATOM 1400 C CA . GLN A 1 181 ? -11.396 6.248 15.495 1.00 95.44 181 GLN A CA 1
ATOM 1401 C C . GLN A 1 181 ? -12.558 5.493 14.859 1.00 95.44 181 GLN A C 1
ATOM 1403 O O . GLN A 1 181 ? -13.275 6.051 14.035 1.00 95.44 181 GLN A O 1
ATOM 1408 N N . ALA A 1 182 ? -12.790 4.241 15.249 1.00 96.94 182 ALA A N 1
ATOM 1409 C CA . ALA A 1 182 ? -13.792 3.417 14.583 1.00 96.94 182 ALA A CA 1
ATOM 1410 C C . ALA A 1 182 ? -15.230 3.925 14.780 1.00 96.94 182 ALA A C 1
ATOM 1412 O O . ALA A 1 182 ? -16.027 3.867 13.847 1.00 96.94 182 ALA A O 1
ATOM 1413 N N . GLU A 1 183 ? -15.562 4.461 15.957 1.00 97.19 183 GLU A N 1
ATOM 1414 C CA . GLU A 1 183 ? -16.909 4.981 16.230 1.00 97.19 183 GLU A CA 1
ATOM 1415 C C . GLU A 1 183 ? -17.205 6.257 15.431 1.00 97.19 183 GLU A C 1
ATOM 1417 O O . GLU A 1 183 ? -18.348 6.488 15.042 1.00 97.19 183 GLU A O 1
ATOM 1422 N N . LEU A 1 184 ? -16.174 7.053 15.131 1.00 98.06 184 LEU A N 1
ATOM 1423 C CA . LEU A 1 184 ? -16.297 8.255 14.304 1.00 98.06 184 LEU A CA 1
ATOM 1424 C C . LEU A 1 184 ? -16.232 7.936 12.803 1.00 98.06 184 LEU A C 1
ATOM 1426 O O . LEU A 1 184 ? -17.014 8.469 12.015 1.00 98.06 184 LEU A O 1
ATOM 1430 N N . VAL A 1 185 ? -15.317 7.054 12.396 1.00 98.56 185 VAL A N 1
ATOM 1431 C CA . VAL A 1 185 ? -15.031 6.754 10.987 1.00 98.56 185 VAL A CA 1
ATOM 1432 C C . VAL A 1 185 ? -16.120 5.903 10.351 1.00 98.56 185 VAL A C 1
ATOM 1434 O O . VAL A 1 185 ? -16.491 6.183 9.219 1.00 98.56 185 VAL A O 1
ATOM 1437 N N . LEU A 1 186 ? -16.663 4.891 11.032 1.00 98.56 186 LEU A N 1
ATOM 1438 C CA . LEU A 1 186 ? -17.668 4.001 10.434 1.00 98.56 186 LEU A CA 1
ATOM 1439 C C . LEU A 1 186 ? -18.924 4.735 9.924 1.00 98.56 186 LEU A C 1
ATOM 1441 O O . LEU A 1 186 ? -19.259 4.554 8.746 1.00 98.56 186 LEU A O 1
ATOM 1445 N N . PRO A 1 187 ? -19.606 5.587 10.720 1.00 98.25 187 PRO A N 1
ATOM 1446 C CA . PRO A 1 187 ? -20.743 6.354 10.216 1.00 98.25 187 PRO A CA 1
ATOM 1447 C C . PRO A 1 187 ? -20.316 7.394 9.172 1.00 98.25 187 PRO A C 1
ATOM 1449 O O . PRO A 1 187 ? -20.997 7.549 8.157 1.00 98.25 187 PRO A O 1
ATOM 1452 N N . ALA A 1 188 ? -19.172 8.059 9.363 1.00 98.62 188 ALA A N 1
ATOM 1453 C CA . ALA A 1 188 ? -18.675 9.059 8.422 1.00 98.62 188 ALA A CA 1
ATOM 1454 C C . ALA A 1 188 ? -18.360 8.469 7.037 1.00 98.62 188 ALA A C 1
ATOM 1456 O O . ALA A 1 188 ? -18.744 9.033 6.008 1.00 98.62 188 ALA A O 1
ATOM 1457 N N . ALA A 1 189 ? -17.708 7.306 7.013 1.00 98.56 189 ALA A N 1
ATOM 1458 C CA . ALA A 1 189 ? -17.388 6.549 5.813 1.00 98.56 189 ALA A CA 1
ATOM 1459 C C . ALA A 1 189 ? -18.666 6.072 5.122 1.00 98.56 189 ALA A C 1
ATOM 1461 O O . ALA A 1 189 ? -18.805 6.240 3.912 1.00 98.56 189 ALA A O 1
ATOM 1462 N N . LYS A 1 190 ? -19.641 5.555 5.881 1.00 97.94 190 LYS A N 1
ATOM 1463 C CA . LYS A 1 190 ? -20.948 5.162 5.339 1.00 97.94 190 LYS A CA 1
ATOM 1464 C C . LYS A 1 190 ? -21.659 6.333 4.657 1.00 97.94 190 LYS A C 1
ATOM 1466 O O . LYS A 1 190 ? -22.121 6.176 3.530 1.00 97.94 190 LYS A O 1
ATOM 1471 N N . ASN A 1 191 ? -21.684 7.504 5.294 1.00 98.19 191 ASN A N 1
ATOM 1472 C CA . ASN A 1 191 ? -22.280 8.720 4.731 1.00 98.19 191 ASN A CA 1
ATOM 1473 C C . ASN A 1 191 ? -21.579 9.177 3.441 1.00 98.19 191 ASN A C 1
ATOM 1475 O O . ASN A 1 191 ? -22.235 9.654 2.518 1.00 98.19 191 ASN A O 1
ATOM 1479 N N . ALA A 1 192 ? -20.260 8.992 3.348 1.00 98.00 192 ALA A N 1
ATOM 1480 C CA . ALA A 1 192 ? -19.480 9.286 2.145 1.00 98.00 192 ALA A CA 1
ATOM 1481 C C . ALA A 1 192 ? -19.543 8.175 1.071 1.00 98.00 192 ALA A C 1
ATOM 1483 O O . ALA A 1 192 ? -19.051 8.359 -0.044 1.00 98.00 192 ALA A O 1
ATOM 1484 N N . GLY A 1 193 ? -20.129 7.012 1.377 1.00 97.69 193 GLY A N 1
ATOM 1485 C CA . GLY A 1 193 ? -20.134 5.845 0.491 1.00 97.69 193 GLY A CA 1
ATOM 1486 C C . GLY A 1 193 ? -18.763 5.167 0.364 1.00 97.69 193 GLY A C 1
ATOM 1487 O O . GLY A 1 193 ? -18.393 4.732 -0.729 1.00 97.69 193 GLY A O 1
ATOM 1488 N N . LEU A 1 194 ? -17.995 5.130 1.453 1.00 98.56 194 LEU A N 1
ATOM 1489 C CA . LEU A 1 194 ? -16.694 4.470 1.583 1.00 98.56 194 LEU A CA 1
ATOM 1490 C C . LEU A 1 194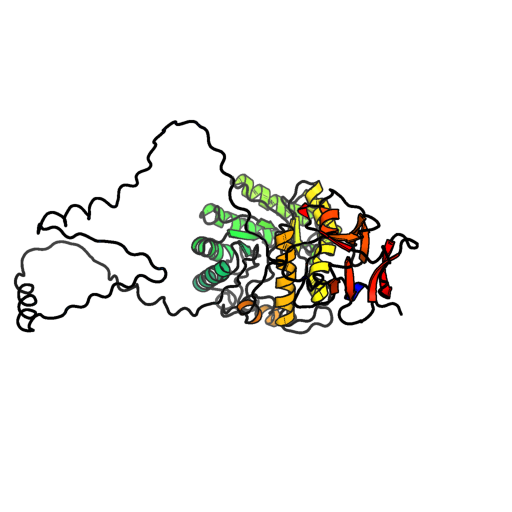 ? -16.814 3.135 2.332 1.00 98.56 194 LEU A C 1
ATOM 1492 O O . LEU A 1 194 ? -17.663 2.966 3.210 1.00 98.56 194 LEU A O 1
ATOM 1496 N N . GLN A 1 195 ? -15.915 2.207 2.008 1.00 98.69 195 GLN A N 1
ATOM 1497 C CA . GLN A 1 195 ? -15.702 0.961 2.746 1.00 98.69 195 GLN A CA 1
ATOM 1498 C C . GLN A 1 195 ? -14.494 1.085 3.685 1.00 98.69 195 GLN A C 1
ATOM 1500 O O . GLN A 1 195 ? -13.572 1.854 3.413 1.00 98.69 195 GLN A O 1
ATOM 1505 N N . VAL A 1 196 ? -14.471 0.309 4.768 1.00 98.81 196 VAL A N 1
ATOM 1506 C CA . VAL A 1 196 ? -13.486 0.428 5.848 1.00 98.81 196 VAL A CA 1
ATOM 1507 C C . VAL A 1 196 ? -12.797 -0.912 6.130 1.00 98.81 196 VAL A C 1
ATOM 1509 O O . VAL A 1 196 ? -13.450 -1.932 6.359 1.00 98.81 196 VAL A O 1
ATOM 1512 N N . HIS A 1 197 ? -11.464 -0.899 6.154 1.00 98.62 197 HIS A N 1
ATOM 1513 C CA . HIS A 1 197 ? -10.644 -1.882 6.863 1.00 98.62 197 HIS A CA 1
ATOM 1514 C C . HIS A 1 197 ? -10.385 -1.385 8.280 1.00 98.62 197 HIS A C 1
ATOM 1516 O O . HIS A 1 197 ? -9.836 -0.300 8.478 1.00 98.62 197 HIS A O 1
ATOM 1522 N N . LEU A 1 198 ? -10.780 -2.190 9.260 1.00 98.75 198 LEU A N 1
ATOM 1523 C CA . LEU A 1 198 ? -10.560 -1.894 10.667 1.00 98.75 198 LEU A CA 1
ATOM 1524 C C . LEU A 1 198 ? -9.205 -2.439 11.113 1.00 98.75 198 LEU A C 1
ATOM 1526 O O . LEU A 1 198 ? -8.921 -3.624 10.942 1.00 98.75 198 LEU A O 1
ATOM 1530 N N . GLY A 1 199 ? -8.387 -1.588 11.716 1.00 98.38 199 GLY A N 1
ATOM 1531 C CA . GLY A 1 199 ? -7.197 -2.004 12.444 1.00 98.38 199 GLY A CA 1
ATOM 1532 C C . GLY A 1 199 ? -7.549 -2.343 13.887 1.00 98.38 199 GLY A C 1
ATOM 1533 O O . GLY A 1 199 ? -8.288 -1.610 14.541 1.00 98.38 199 GLY A O 1
ATOM 1534 N N . ILE A 1 200 ? -7.029 -3.467 14.364 1.00 98.62 200 ILE A N 1
ATOM 1535 C CA . ILE A 1 200 ? -7.049 -3.881 15.764 1.00 98.62 200 ILE A CA 1
ATOM 1536 C C . ILE A 1 200 ? -5.606 -3.752 16.240 1.00 98.62 200 ILE A C 1
ATOM 1538 O O . ILE A 1 200 ? -4.777 -4.605 15.913 1.00 98.62 200 ILE A O 1
ATOM 1542 N N . TRP A 1 201 ? -5.277 -2.668 16.940 1.00 98.25 201 TRP A N 1
ATOM 1543 C CA . TRP A 1 201 ? -3.896 -2.424 17.337 1.00 98.25 201 TRP A CA 1
ATOM 1544 C C . TRP A 1 201 ? -3.458 -3.435 18.397 1.00 98.25 201 TRP A C 1
ATOM 1546 O O . TRP A 1 201 ? -4.186 -3.741 19.338 1.00 98.25 201 TRP A O 1
ATOM 1556 N N . THR A 1 202 ? -2.253 -3.975 18.247 1.00 98.06 202 THR A N 1
ATOM 1557 C CA . THR A 1 202 ? -1.699 -4.948 19.192 1.00 98.06 202 THR A CA 1
ATOM 1558 C C . THR A 1 202 ? -0.372 -4.467 19.735 1.00 98.06 202 THR A C 1
ATOM 1560 O O . THR A 1 202 ? 0.408 -3.823 19.030 1.00 98.06 202 THR A O 1
ATOM 1563 N N . THR A 1 203 ? -0.121 -4.815 20.994 1.00 97.25 203 THR A N 1
ATOM 1564 C CA . THR A 1 203 ? 1.123 -4.509 21.701 1.00 97.25 203 THR A CA 1
ATOM 1565 C C . THR A 1 203 ? 1.682 -5.772 22.348 1.00 97.25 203 THR A C 1
ATOM 1567 O O . THR A 1 203 ? 1.048 -6.831 22.303 1.00 97.25 203 THR A O 1
ATOM 1570 N N . LYS A 1 204 ? 2.824 -5.651 23.030 1.00 96.69 204 LYS A N 1
ATOM 1571 C CA . LYS A 1 204 ? 3.340 -6.712 23.914 1.00 96.69 204 LYS A CA 1
ATOM 1572 C C . LYS A 1 204 ? 2.339 -7.156 24.992 1.00 96.69 204 LYS A C 1
ATOM 1574 O O . LYS A 1 204 ? 2.394 -8.297 25.439 1.00 96.69 204 LYS A O 1
ATOM 1579 N N . SER A 1 205 ? 1.445 -6.263 25.431 1.00 96.44 205 SER A N 1
ATOM 1580 C CA . SER A 1 205 ? 0.430 -6.572 26.439 1.00 96.44 205 SER A CA 1
ATOM 1581 C C . SER A 1 205 ? -0.852 -7.073 25.780 1.00 96.44 205 SER A C 1
ATOM 1583 O O . SER A 1 205 ? -1.469 -6.361 24.981 1.00 96.44 205 SER A O 1
ATOM 1585 N N . HIS A 1 206 ? -1.279 -8.280 26.160 1.00 97.56 206 HIS A N 1
ATOM 1586 C CA . HIS A 1 206 ? -2.560 -8.853 25.734 1.00 97.56 206 HIS A CA 1
ATOM 1587 C C . HIS A 1 206 ? -3.753 -8.015 26.206 1.00 97.56 206 HIS A C 1
ATOM 1589 O O . HIS A 1 206 ? -4.751 -7.931 25.494 1.00 97.56 206 HIS A O 1
ATOM 1595 N N . ASP A 1 207 ? -3.625 -7.292 27.323 1.00 98.00 207 ASP A N 1
ATOM 1596 C CA . ASP A 1 207 ? -4.684 -6.414 27.835 1.00 98.00 207 ASP A CA 1
ATOM 1597 C C . ASP A 1 207 ? -5.110 -5.357 26.810 1.00 98.00 207 ASP A C 1
ATOM 1599 O O . ASP A 1 207 ? -6.286 -5.000 26.736 1.00 98.00 207 ASP A O 1
ATOM 1603 N N . TYR A 1 208 ? -4.180 -4.878 25.976 1.00 97.44 208 TYR A N 1
ATOM 1604 C CA . TYR A 1 208 ? -4.515 -3.914 24.929 1.00 97.44 208 TYR A CA 1
ATOM 1605 C C . TYR A 1 208 ? -5.387 -4.548 23.833 1.00 97.44 208 TYR A C 1
ATOM 1607 O O . TYR A 1 208 ? -6.357 -3.936 23.386 1.00 97.44 208 TYR A O 1
ATOM 1615 N N . LEU A 1 209 ? -5.115 -5.807 23.456 1.00 98.44 209 LEU A N 1
ATOM 1616 C CA . LEU A 1 209 ? -5.987 -6.556 22.541 1.00 98.44 209 LEU A CA 1
ATOM 1617 C C . LEU A 1 209 ? -7.383 -6.730 23.146 1.00 98.44 209 LEU A C 1
ATOM 1619 O O . LEU A 1 209 ? -8.376 -6.586 22.435 1.00 98.44 209 LEU A O 1
ATOM 1623 N N . LEU A 1 210 ? -7.477 -7.021 24.447 1.00 98.62 210 LEU A N 1
ATOM 1624 C CA . LEU A 1 210 ? -8.766 -7.172 25.126 1.00 98.62 210 LEU A CA 1
ATOM 1625 C C . LEU A 1 210 ? -9.583 -5.874 25.091 1.00 98.62 210 LEU A C 1
ATOM 1627 O O . LEU A 1 210 ? -10.795 -5.928 24.874 1.00 98.62 210 LEU A O 1
ATOM 1631 N N . GLN A 1 211 ? -8.939 -4.712 25.227 1.00 98.56 211 GLN A N 1
ATOM 1632 C CA . GLN A 1 211 ? -9.604 -3.413 25.085 1.00 98.56 211 GLN A CA 1
ATOM 1633 C C . GLN A 1 211 ? -10.092 -3.175 23.647 1.00 98.56 211 GLN A C 1
ATOM 1635 O O . GLN A 1 211 ? -11.245 -2.788 23.447 1.00 98.56 211 GLN A O 1
ATOM 1640 N N . GLU A 1 212 ? -9.262 -3.458 22.638 1.00 98.69 212 GLU A N 1
ATOM 1641 C CA . GLU A 1 212 ? -9.659 -3.344 21.226 1.00 98.69 212 GLU A CA 1
ATOM 1642 C C . GLU A 1 212 ? -10.819 -4.297 20.902 1.00 98.69 212 GLU A C 1
ATOM 1644 O O . GLU A 1 212 ? -11.803 -3.917 20.269 1.00 98.69 212 GLU A O 1
ATOM 1649 N N . LYS A 1 213 ? -10.771 -5.531 21.411 1.00 98.62 213 LYS A N 1
ATOM 1650 C CA . LYS A 1 213 ? -11.843 -6.523 21.274 1.00 98.62 213 LYS A CA 1
ATOM 1651 C C . LYS A 1 213 ? -13.133 -6.081 21.968 1.00 98.62 213 LYS A C 1
ATOM 1653 O O . LYS A 1 213 ? -14.213 -6.283 21.412 1.00 98.62 213 LYS A O 1
ATOM 1658 N N . ALA A 1 214 ? -13.051 -5.457 23.143 1.00 98.69 214 ALA A N 1
ATOM 1659 C CA . ALA A 1 214 ? -14.212 -4.885 23.824 1.00 98.69 214 ALA A CA 1
ATOM 1660 C C . ALA A 1 214 ? -14.823 -3.725 23.019 1.00 98.69 214 ALA A C 1
ATOM 1662 O O . ALA A 1 214 ? -16.046 -3.630 22.893 1.00 98.69 214 ALA A O 1
ATOM 1663 N N . LYS A 1 215 ? -13.991 -2.883 22.392 1.00 98.69 215 LYS A N 1
ATOM 1664 C CA . LYS A 1 215 ? -14.478 -1.847 21.475 1.00 98.69 215 LYS A CA 1
ATOM 1665 C C . LYS A 1 215 ? -15.142 -2.453 20.242 1.00 98.69 215 LYS A C 1
ATOM 1667 O O . LYS A 1 215 ? -16.240 -2.038 19.884 1.00 98.69 215 LYS A O 1
ATOM 1672 N N . LEU A 1 216 ? -14.535 -3.474 19.637 1.00 98.75 216 LEU A N 1
ATOM 1673 C CA . LEU A 1 216 ? -15.120 -4.221 18.522 1.00 98.75 216 LEU A CA 1
ATOM 1674 C C . LEU A 1 216 ? -16.483 -4.823 18.894 1.00 98.75 216 LEU A C 1
ATOM 1676 O O . LEU A 1 216 ? -17.416 -4.753 18.098 1.00 98.75 216 LEU A O 1
ATOM 1680 N N . ALA A 1 217 ? -16.614 -5.373 20.106 1.00 98.62 217 ALA A N 1
ATOM 1681 C CA . ALA A 1 217 ? -17.884 -5.858 20.638 1.00 98.62 217 ALA A CA 1
ATOM 1682 C C . ALA A 1 217 ? -18.945 -4.754 20.662 1.00 98.62 217 ALA A C 1
ATOM 1684 O O . ALA A 1 217 ? -20.008 -4.932 20.076 1.00 98.62 217 ALA A O 1
ATOM 1685 N N . SER A 1 218 ? -18.614 -3.594 21.235 1.00 98.56 218 SER A N 1
ATOM 1686 C CA . SER A 1 218 ? -19.510 -2.433 21.286 1.00 98.56 218 SER A CA 1
ATOM 1687 C C . SER A 1 218 ? -19.949 -1.959 19.892 1.00 98.56 218 SER A C 1
ATOM 1689 O O . SER A 1 218 ? -21.129 -1.685 19.667 1.00 98.56 218 SER A O 1
ATOM 1691 N N . LEU A 1 219 ? -19.040 -1.931 18.909 1.00 98.56 219 LEU A N 1
ATOM 1692 C CA . LEU A 1 219 ? -19.377 -1.569 17.524 1.00 98.56 219 LEU A CA 1
ATOM 1693 C C . LEU A 1 219 ? -20.329 -2.583 16.870 1.00 98.56 219 LEU A C 1
ATOM 1695 O O . LEU A 1 219 ? -21.210 -2.196 16.103 1.00 98.56 219 LEU A O 1
ATOM 1699 N N . ILE A 1 220 ? -20.171 -3.876 17.170 1.00 98.50 220 ILE A N 1
ATOM 1700 C CA . ILE A 1 220 ? -21.084 -4.930 16.704 1.00 98.50 220 ILE A CA 1
ATOM 1701 C C . ILE A 1 220 ? -22.452 -4.800 17.381 1.00 98.50 220 ILE A C 1
ATOM 1703 O O . ILE A 1 220 ? -23.469 -4.845 16.692 1.00 98.50 220 ILE A O 1
ATOM 1707 N N . ASP A 1 221 ? -22.480 -4.612 18.699 1.00 98.12 221 ASP A N 1
ATOM 1708 C CA . ASP A 1 221 ? -23.704 -4.551 19.506 1.00 98.12 221 ASP A CA 1
ATOM 1709 C C . ASP A 1 221 ? -24.551 -3.315 19.179 1.00 98.12 221 ASP A C 1
ATOM 1711 O O . ASP A 1 221 ? -25.775 -3.398 19.106 1.00 98.12 221 ASP A O 1
ATOM 1715 N N . SER A 1 222 ? -23.898 -2.180 18.918 1.00 97.81 222 SER A N 1
ATOM 1716 C CA . SER A 1 222 ? -24.546 -0.929 18.502 1.00 97.81 222 SER A CA 1
ATOM 1717 C C . SER A 1 222 ? -24.994 -0.917 17.035 1.00 97.81 222 SER A C 1
ATOM 1719 O O . SER A 1 222 ? -25.693 0.004 16.616 1.00 97.81 222 SER A O 1
ATOM 1721 N N . GLY A 1 223 ? -24.597 -1.914 16.236 1.00 97.19 223 GLY A N 1
ATOM 1722 C CA . GLY A 1 223 ? -24.905 -1.983 14.806 1.00 97.19 223 GLY A CA 1
ATOM 1723 C C . GLY A 1 223 ? -24.058 -1.063 13.919 1.00 97.19 223 GLY A C 1
ATOM 1724 O O . GLY A 1 223 ? -24.335 -0.968 12.724 1.00 97.19 223 GLY A O 1
ATOM 1725 N N . LEU A 1 224 ? -23.021 -0.414 14.463 1.00 97.44 224 LEU A N 1
ATOM 1726 C CA . LEU A 1 224 ? -22.054 0.364 13.676 1.00 97.44 224 LEU A CA 1
ATOM 1727 C C . LEU A 1 224 ? -21.158 -0.529 12.809 1.00 97.44 224 LEU A C 1
ATOM 1729 O O . LEU A 1 224 ? -20.703 -0.105 11.749 1.00 97.44 224 LEU A O 1
ATOM 1733 N N . TYR A 1 225 ? -20.920 -1.773 13.233 1.00 97.94 225 TYR A N 1
ATOM 1734 C CA . TYR A 1 225 ? -20.289 -2.795 12.403 1.00 97.94 225 TYR A CA 1
ATOM 1735 C C . TYR A 1 225 ? -21.302 -3.352 11.390 1.00 97.94 225 TYR A C 1
ATOM 1737 O O . TYR A 1 225 ? -22.077 -4.274 11.690 1.00 97.94 225 TYR A O 1
ATOM 1745 N N . ASP A 1 226 ? -21.279 -2.816 10.172 1.00 93.38 226 ASP A N 1
ATOM 1746 C CA . ASP A 1 226 ? -22.163 -3.234 9.084 1.00 93.38 226 ASP A CA 1
ATOM 1747 C C . ASP A 1 226 ? -21.399 -3.660 7.813 1.00 93.38 226 ASP A C 1
ATOM 1749 O O . ASP A 1 226 ? -20.225 -4.025 7.863 1.00 93.38 226 ASP A O 1
ATOM 1753 N N . ASN A 1 227 ? -22.092 -3.700 6.673 1.00 94.69 227 ASN A N 1
ATOM 1754 C CA . ASN A 1 227 ? -21.550 -4.166 5.397 1.00 94.69 227 ASN A CA 1
ATOM 1755 C C . ASN A 1 227 ? -20.478 -3.236 4.798 1.00 94.69 227 ASN A C 1
ATOM 1757 O O . ASN A 1 227 ? -19.838 -3.617 3.817 1.00 94.69 227 ASN A O 1
ATOM 1761 N N . ASN A 1 228 ? -20.281 -2.029 5.341 1.00 96.81 228 ASN A N 1
ATOM 1762 C CA . ASN A 1 228 ? -19.171 -1.169 4.944 1.00 96.81 228 ASN A CA 1
ATOM 1763 C C . ASN A 1 228 ? -17.830 -1.611 5.555 1.00 96.81 228 ASN A C 1
ATOM 1765 O O . ASN A 1 228 ? -16.793 -1.165 5.069 1.00 96.81 228 ASN A O 1
ATOM 1769 N N . VAL A 1 229 ? -17.818 -2.510 6.548 1.00 98.62 229 VAL A N 1
ATOM 1770 C CA . VAL A 1 229 ? -16.593 -3.124 7.080 1.00 98.62 229 VAL A CA 1
ATOM 1771 C C . VAL A 1 229 ? -16.213 -4.338 6.237 1.00 98.62 229 VAL A C 1
ATOM 1773 O O . VAL A 1 229 ? -16.910 -5.351 6.245 1.00 98.62 229 VAL A O 1
ATOM 1776 N N . ILE A 1 230 ? -15.084 -4.261 5.532 1.00 98.25 230 ILE A N 1
ATOM 1777 C CA . ILE A 1 230 ? -14.695 -5.281 4.539 1.00 98.25 230 ILE A CA 1
ATOM 1778 C C . ILE A 1 230 ? -13.467 -6.115 4.944 1.00 98.25 230 ILE A C 1
ATOM 1780 O O . ILE A 1 230 ? -13.152 -7.104 4.283 1.00 98.25 230 ILE A O 1
ATOM 1784 N N . GLY A 1 231 ? -12.804 -5.775 6.052 1.00 98.44 231 GLY A N 1
ATOM 1785 C CA . GLY A 1 231 ? -11.635 -6.506 6.542 1.00 98.44 231 GLY A CA 1
ATOM 1786 C C . GLY A 1 231 ? -11.164 -6.036 7.916 1.00 98.44 231 GLY A C 1
ATOM 1787 O O . GLY A 1 231 ? -11.416 -4.894 8.305 1.00 98.44 231 GLY A O 1
ATOM 1788 N N . LEU A 1 232 ? -10.488 -6.924 8.650 1.00 98.81 232 LEU A N 1
ATOM 1789 C CA . LEU A 1 232 ? -9.799 -6.613 9.904 1.00 98.81 232 LEU A CA 1
ATOM 1790 C C . LEU A 1 232 ? -8.299 -6.902 9.774 1.00 98.81 232 LEU A C 1
ATOM 1792 O O . LEU A 1 232 ? -7.916 -7.994 9.354 1.00 98.81 232 LEU A O 1
ATOM 1796 N N . HIS A 1 233 ? -7.465 -5.941 10.162 1.00 98.62 233 HIS A N 1
ATOM 1797 C CA . HIS A 1 233 ? -6.013 -6.083 10.282 1.00 98.62 233 HIS A CA 1
ATOM 1798 C C . HIS A 1 233 ? -5.676 -6.171 11.772 1.00 98.62 233 HIS A C 1
ATOM 1800 O O . HIS A 1 233 ? -5.827 -5.184 12.488 1.00 98.62 233 HIS A O 1
ATOM 1806 N N . VAL A 1 234 ? -5.270 -7.346 12.252 1.00 98.75 234 VAL A N 1
ATOM 1807 C CA . VAL A 1 234 ? -4.900 -7.560 13.656 1.00 98.75 234 VAL A CA 1
ATOM 1808 C C . VAL A 1 234 ? -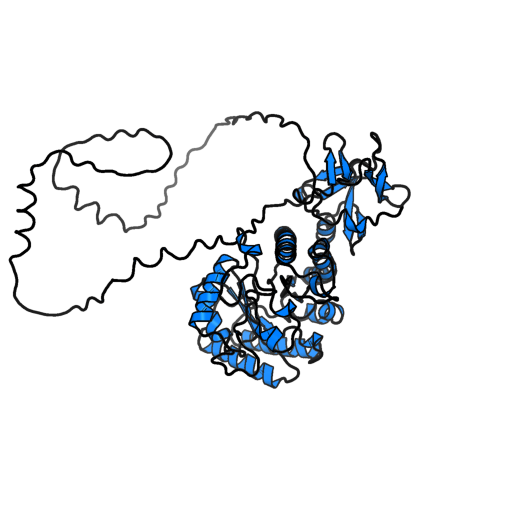3.400 -7.380 13.805 1.00 98.75 234 VAL A C 1
ATOM 1810 O O . VAL A 1 234 ? -2.616 -8.200 13.333 1.00 98.75 234 VAL A O 1
ATOM 1813 N N . GLY A 1 235 ? -3.025 -6.276 14.439 1.00 97.62 235 GLY A N 1
ATOM 1814 C CA . GLY A 1 235 ? -1.662 -5.780 14.471 1.00 97.62 235 GLY A CA 1
ATOM 1815 C C . GLY A 1 235 ? -1.288 -4.974 13.227 1.00 97.62 235 GLY A C 1
ATOM 1816 O O . GLY A 1 235 ? -1.841 -5.137 12.135 1.00 97.62 235 GLY A O 1
ATOM 1817 N N . SER A 1 236 ? -0.330 -4.079 13.436 1.00 96.62 236 SER A N 1
ATOM 1818 C CA . SER A 1 236 ? 0.398 -3.362 12.394 1.00 96.62 236 SER A CA 1
ATOM 1819 C C . SER A 1 236 ? 1.839 -3.322 12.859 1.00 96.62 236 SER A C 1
ATOM 1821 O O . SER A 1 236 ? 2.110 -2.663 13.858 1.00 96.62 236 SER A O 1
ATOM 1823 N N . GLU A 1 237 ? 2.727 -4.074 12.215 1.00 97.50 237 GLU A N 1
ATOM 1824 C CA . GLU A 1 237 ? 4.166 -4.124 12.525 1.00 97.50 237 GLU A CA 1
ATOM 1825 C C . GLU A 1 237 ? 4.510 -4.534 13.967 1.00 97.50 237 GLU A C 1
ATOM 1827 O O . GLU A 1 237 ? 5.574 -4.204 14.489 1.00 97.50 237 GLU A O 1
ATOM 1832 N N . THR A 1 238 ? 3.613 -5.231 14.666 1.00 97.88 238 THR A N 1
ATOM 1833 C CA . THR A 1 238 ? 3.839 -5.587 16.075 1.00 97.88 238 THR A CA 1
ATOM 1834 C C . THR A 1 238 ? 4.960 -6.622 16.220 1.00 97.88 238 THR A C 1
ATOM 1836 O O . THR A 1 238 ? 5.687 -6.598 17.217 1.00 97.88 238 THR A O 1
ATOM 1839 N N . VAL A 1 239 ? 5.148 -7.495 15.221 1.00 98.56 239 VAL A N 1
ATOM 1840 C CA . VAL A 1 239 ? 6.271 -8.442 15.200 1.00 98.56 239 VAL A CA 1
ATOM 1841 C C . VAL A 1 239 ? 7.555 -7.722 14.791 1.00 98.56 239 VAL A C 1
ATOM 1843 O O . VAL A 1 239 ? 8.576 -7.888 15.457 1.00 98.56 239 VAL A O 1
ATOM 1846 N N . TYR A 1 240 ? 7.507 -6.854 13.773 1.00 98.25 240 TYR A N 1
ATOM 1847 C CA . TYR A 1 240 ? 8.651 -6.022 13.377 1.00 98.25 240 TYR A CA 1
ATOM 1848 C C . TYR A 1 240 ? 9.185 -5.151 14.521 1.00 98.25 240 TYR A C 1
ATOM 1850 O O . TYR A 1 240 ? 10.395 -5.098 14.754 1.00 98.25 240 TYR A O 1
ATOM 1858 N N . ARG A 1 241 ? 8.292 -4.544 15.315 1.00 97.88 241 ARG A N 1
ATOM 1859 C CA . ARG A 1 241 ? 8.650 -3.788 16.528 1.00 97.88 241 ARG A CA 1
ATOM 1860 C C . ARG A 1 241 ? 9.155 -4.661 17.683 1.00 97.88 241 ARG A C 1
ATOM 1862 O O . ARG A 1 241 ? 9.492 -4.128 18.739 1.00 97.88 241 ARG A O 1
ATOM 1869 N N . LYS A 1 242 ? 9.242 -5.984 17.493 1.00 97.94 242 LYS A N 1
ATOM 1870 C CA . LYS A 1 242 ? 9.722 -6.977 18.471 1.00 97.94 242 LYS A CA 1
ATOM 1871 C C . LYS A 1 242 ? 8.915 -6.982 19.767 1.00 97.94 242 LYS A C 1
ATOM 1873 O O . LYS A 1 242 ? 9.427 -7.341 20.825 1.00 97.94 242 LYS A O 1
ATOM 1878 N N . GLU A 1 243 ? 7.654 -6.571 19.694 1.00 98.12 243 GLU A N 1
ATOM 1879 C CA . GLU A 1 243 ? 6.768 -6.559 20.853 1.00 98.12 243 GLU A CA 1
ATOM 1880 C C . GLU A 1 243 ? 6.188 -7.948 21.135 1.00 98.12 243 GLU A C 1
ATOM 1882 O O . GLU A 1 243 ? 5.995 -8.308 22.295 1.00 98.12 243 GLU A O 1
ATOM 1887 N N . ILE A 1 244 ? 5.923 -8.723 20.079 1.00 98.38 244 ILE A N 1
ATOM 1888 C CA . ILE A 1 244 ? 5.402 -10.092 20.143 1.00 98.38 244 ILE A CA 1
ATOM 1889 C C . ILE A 1 244 ? 6.067 -10.976 19.080 1.00 98.38 244 ILE A C 1
ATOM 1891 O O . ILE A 1 244 ? 6.649 -10.479 18.118 1.00 98.38 244 ILE A O 1
ATOM 1895 N N . THR A 1 245 ? 5.957 -12.296 19.232 1.00 98.62 245 THR A N 1
ATOM 1896 C CA . THR A 1 245 ? 6.373 -13.266 18.207 1.00 98.62 245 THR A CA 1
ATOM 1897 C C . THR A 1 245 ? 5.288 -13.447 17.141 1.00 98.62 245 THR A C 1
ATOM 1899 O O . THR A 1 245 ? 4.122 -13.104 17.361 1.00 98.62 245 THR A O 1
ATOM 1902 N N . ALA A 1 246 ? 5.642 -14.048 16.000 1.00 98.50 246 ALA A N 1
ATOM 1903 C CA . ALA A 1 246 ? 4.672 -14.404 14.962 1.00 98.50 246 ALA A CA 1
ATOM 1904 C C . ALA A 1 246 ? 3.566 -15.342 15.483 1.00 98.50 246 ALA A C 1
ATOM 1906 O O . ALA A 1 246 ? 2.398 -15.152 15.152 1.00 98.50 246 ALA A O 1
ATOM 1907 N N . ASP A 1 247 ? 3.897 -16.296 16.356 1.00 98.62 247 ASP A N 1
ATOM 1908 C CA . ASP A 1 247 ? 2.908 -17.211 16.940 1.00 98.62 247 ASP A CA 1
ATOM 1909 C C . ASP A 1 247 ? 1.926 -16.480 17.866 1.00 98.62 247 ASP A C 1
ATOM 1911 O O . ASP A 1 247 ? 0.720 -16.740 17.832 1.00 98.62 247 ASP A O 1
ATOM 1915 N N . THR A 1 248 ? 2.406 -15.502 18.640 1.00 98.69 248 THR A N 1
ATOM 1916 C CA . THR A 1 248 ? 1.531 -14.637 19.441 1.00 98.69 248 THR A CA 1
ATOM 1917 C C . THR A 1 248 ? 0.639 -13.773 18.548 1.00 98.69 248 THR A C 1
ATOM 1919 O O . THR A 1 248 ? -0.553 -13.651 18.825 1.00 98.69 248 THR A O 1
ATOM 1922 N N . ALA A 1 249 ? 1.161 -13.232 17.441 1.00 98.75 249 ALA A N 1
ATOM 1923 C CA . ALA A 1 249 ? 0.353 -12.487 16.473 1.00 98.75 249 ALA A CA 1
ATOM 1924 C C . ALA A 1 249 ? -0.758 -13.362 15.857 1.00 98.75 249 ALA A C 1
ATOM 1926 O O . ALA A 1 249 ? -1.908 -12.930 15.756 1.00 98.75 249 ALA A O 1
ATOM 1927 N N . ILE A 1 250 ? -0.448 -14.621 15.519 1.00 98.88 250 ILE A N 1
ATOM 1928 C CA . ILE A 1 250 ? -1.431 -15.612 15.051 1.00 98.88 250 ILE A CA 1
ATOM 1929 C C . ILE A 1 250 ? -2.483 -15.892 16.125 1.00 98.88 250 ILE A C 1
ATOM 1931 O O . ILE A 1 250 ? -3.674 -15.932 15.810 1.00 98.88 250 ILE A O 1
ATOM 1935 N N . SER A 1 251 ? -2.069 -16.056 17.382 1.00 98.75 251 SER A N 1
ATOM 1936 C CA . SER A 1 251 ? -2.983 -16.261 18.510 1.00 98.75 251 SER A CA 1
ATOM 1937 C C . SER A 1 251 ? -3.962 -15.092 18.664 1.00 98.75 251 SER A C 1
ATOM 1939 O O . SER A 1 251 ? -5.177 -15.299 18.673 1.00 98.75 251 SER A O 1
ATOM 1941 N N . TYR A 1 252 ? -3.459 -13.853 18.668 1.00 98.75 252 TYR A N 1
ATOM 1942 C CA . TYR A 1 252 ? -4.284 -12.643 18.760 1.00 98.75 252 TYR A CA 1
ATOM 1943 C C . TYR A 1 252 ? -5.256 -12.516 17.583 1.00 98.75 252 TYR A C 1
ATOM 1945 O O . TYR A 1 252 ? -6.443 -12.234 17.769 1.00 98.75 252 TYR A O 1
ATOM 1953 N N . MET A 1 253 ? -4.784 -12.778 16.363 1.00 98.81 253 MET A N 1
ATOM 1954 C CA . MET A 1 253 ? -5.623 -12.768 15.168 1.00 98.81 253 MET A CA 1
ATOM 1955 C C . MET A 1 253 ? -6.730 -13.827 15.242 1.00 98.81 253 MET A C 1
ATOM 1957 O O . MET A 1 253 ? -7.893 -13.517 14.971 1.00 98.81 253 MET A O 1
ATOM 1961 N N . ASN A 1 254 ? -6.403 -15.050 15.669 1.00 98.88 254 ASN A N 1
ATOM 1962 C CA . ASN A 1 254 ? -7.378 -16.125 15.840 1.00 98.88 254 ASN A CA 1
ATOM 1963 C C . ASN A 1 254 ? -8.403 -15.813 16.934 1.00 98.88 254 ASN A C 1
ATOM 1965 O O . ASN A 1 254 ? -9.568 -16.188 16.785 1.00 98.88 254 ASN A O 1
ATOM 1969 N N . GLU A 1 255 ? -8.018 -15.105 17.997 1.00 98.81 255 GLU A N 1
ATOM 1970 C CA . GLU A 1 255 ? -8.950 -14.652 19.029 1.00 98.81 255 GLU A CA 1
ATOM 1971 C C . GLU A 1 255 ? -9.994 -13.684 18.451 1.00 98.81 255 GLU A C 1
ATOM 1973 O O . GLU A 1 255 ? -11.198 -13.874 18.652 1.00 98.81 255 GLU A O 1
ATOM 1978 N N . ILE A 1 256 ? -9.554 -12.683 17.680 1.00 98.88 256 ILE A N 1
ATOM 1979 C CA . ILE A 1 256 ? -10.446 -11.726 17.010 1.00 98.88 256 ILE A CA 1
ATOM 1980 C C . ILE A 1 256 ? -11.308 -12.421 15.957 1.00 98.88 256 ILE A C 1
ATOM 1982 O O . ILE A 1 256 ? -12.522 -12.210 15.924 1.00 98.88 256 ILE A O 1
ATOM 1986 N N . ARG A 1 257 ? -10.712 -13.283 15.124 1.00 98.88 257 ARG A N 1
ATOM 1987 C CA . ARG A 1 257 ? -11.433 -14.061 14.108 1.00 98.88 257 ARG A CA 1
ATOM 1988 C C . ARG A 1 257 ? -12.520 -14.915 14.753 1.00 98.88 257 ARG A C 1
ATOM 1990 O O . ARG A 1 257 ? -13.675 -14.835 14.345 1.00 98.88 257 ARG A O 1
ATOM 1997 N N . SER A 1 258 ? -12.179 -15.692 15.776 1.00 98.75 258 SER A N 1
ATOM 1998 C CA . SER A 1 258 ? -13.138 -16.549 16.484 1.00 98.75 258 SER A CA 1
ATOM 1999 C C . SER A 1 258 ? -14.250 -15.728 17.125 1.00 98.75 258 SER A C 1
ATOM 2001 O O . SER A 1 258 ? -15.418 -16.109 17.047 1.00 98.75 258 SER A O 1
ATOM 2003 N N . TYR A 1 259 ? -13.908 -14.569 17.694 1.00 98.75 259 TYR A N 1
ATOM 2004 C CA . TYR A 1 259 ? -14.886 -13.659 18.270 1.00 98.75 259 TYR A CA 1
ATOM 2005 C C . TYR A 1 259 ? -15.886 -13.151 17.225 1.00 98.75 259 TYR A C 1
ATOM 2007 O O . TYR A 1 259 ? -17.085 -13.336 17.392 1.00 98.75 259 TYR A O 1
ATOM 2015 N N . ILE A 1 260 ? -15.443 -12.573 16.105 1.00 98.50 260 ILE A N 1
ATOM 2016 C CA . ILE A 1 260 ? -16.398 -12.057 15.108 1.00 98.50 260 ILE A CA 1
ATOM 2017 C C . ILE A 1 260 ? -17.238 -13.178 14.475 1.00 98.50 260 ILE A C 1
ATOM 2019 O O . ILE A 1 260 ? -18.416 -12.971 14.178 1.00 98.50 260 ILE A O 1
ATOM 2023 N N . ARG A 1 261 ? -16.676 -14.387 14.329 1.00 98.31 261 ARG A N 1
ATOM 2024 C CA . ARG A 1 261 ? -17.405 -15.561 13.828 1.00 98.31 261 ARG A CA 1
ATOM 2025 C C . ARG A 1 261 ? -18.465 -16.040 14.821 1.00 98.31 261 ARG A C 1
ATOM 2027 O O . ARG A 1 261 ? -19.572 -16.347 14.389 1.00 98.31 261 ARG A O 1
ATOM 2034 N N . SER A 1 262 ? -18.195 -16.016 16.131 1.00 98.31 262 SER A N 1
ATOM 2035 C CA . SER A 1 262 ? -19.210 -16.329 17.154 1.00 98.31 262 SER A CA 1
ATOM 2036 C C . SER A 1 262 ? -20.355 -15.310 17.182 1.00 98.31 262 SER A C 1
ATOM 2038 O O . SER A 1 262 ? -21.470 -15.635 17.582 1.00 98.31 262 SER A O 1
ATOM 2040 N N . ARG A 1 263 ? -20.112 -14.093 16.677 1.00 97.75 263 ARG A N 1
ATOM 2041 C CA . ARG A 1 263 ? -21.127 -13.053 16.445 1.00 97.75 263 ARG A CA 1
ATOM 2042 C C . ARG A 1 263 ? -21.794 -13.135 15.059 1.00 97.75 263 ARG A C 1
ATOM 2044 O O . ARG A 1 263 ? -22.492 -12.202 14.668 1.00 97.75 263 ARG A O 1
ATOM 2051 N N . GLY A 1 264 ? -21.579 -14.213 14.299 1.00 97.19 264 GLY A N 1
ATOM 2052 C CA . GLY A 1 264 ? -22.183 -14.433 12.978 1.00 97.19 264 GLY A CA 1
ATOM 2053 C C . GLY A 1 264 ? -21.607 -13.565 11.852 1.00 97.19 264 GLY A C 1
ATOM 2054 O O . GLY A 1 264 ? -22.247 -13.406 10.813 1.00 97.19 264 GLY A O 1
ATOM 2055 N N . LYS A 1 265 ? -20.420 -12.971 12.034 1.00 97.62 265 LYS A N 1
ATOM 2056 C CA . LYS A 1 265 ? -19.765 -12.117 11.031 1.00 97.62 265 LYS A CA 1
ATOM 2057 C C . LYS A 1 265 ? -18.647 -12.882 10.332 1.00 97.62 265 LYS A C 1
ATOM 2059 O O . LYS A 1 265 ? -17.744 -13.378 10.999 1.00 97.62 265 LYS A O 1
ATOM 2064 N N . ASN A 1 266 ? -18.669 -12.909 8.996 1.00 97.00 266 ASN A N 1
ATOM 2065 C CA . ASN A 1 266 ? -17.700 -13.621 8.146 1.00 97.00 266 ASN A CA 1
ATOM 2066 C C . ASN A 1 266 ? -16.608 -12.729 7.521 1.00 97.00 266 ASN A C 1
ATOM 2068 O O . ASN A 1 266 ? -15.903 -13.149 6.607 1.00 97.00 266 ASN A O 1
ATOM 2072 N N . THR A 1 267 ? -16.430 -11.511 8.030 1.00 98.31 267 THR A N 1
ATOM 2073 C CA . THR A 1 267 ? -15.430 -10.558 7.532 1.00 98.31 267 THR A CA 1
ATOM 2074 C C . THR A 1 267 ? -14.008 -11.136 7.593 1.00 98.31 267 THR A C 1
ATOM 2076 O O . THR A 1 267 ? -13.652 -11.721 8.623 1.00 98.31 267 THR A O 1
ATOM 2079 N N . PRO A 1 268 ? -13.196 -11.012 6.527 1.00 98.56 268 PRO A N 1
ATOM 2080 C CA . PRO A 1 268 ? -11.819 -11.505 6.500 1.00 98.56 268 PRO A CA 1
ATOM 2081 C C . PRO A 1 268 ? -10.912 -10.837 7.541 1.00 98.56 268 PRO A C 1
ATOM 2083 O O . PRO A 1 268 ? -10.996 -9.629 7.765 1.00 98.56 268 PRO A O 1
ATOM 2086 N N . VAL A 1 269 ? -10.007 -11.618 8.127 1.00 98.88 269 VAL A N 1
ATOM 2087 C CA . VAL A 1 269 ? -9.040 -11.202 9.149 1.00 98.88 269 VAL A CA 1
ATOM 2088 C C . VAL A 1 269 ? -7.619 -11.566 8.710 1.00 98.88 269 VAL A C 1
ATOM 2090 O O . VAL A 1 269 ? -7.339 -12.703 8.313 1.00 98.88 269 VAL A O 1
ATOM 2093 N N . THR A 1 270 ? -6.718 -10.593 8.796 1.00 98.81 270 THR A N 1
ATOM 2094 C CA . THR A 1 270 ? -5.294 -10.721 8.462 1.00 98.81 270 THR A CA 1
ATOM 2095 C C . THR A 1 270 ? -4.406 -10.156 9.573 1.00 98.81 270 THR A C 1
ATOM 2097 O O . THR A 1 270 ? -4.907 -9.569 10.532 1.00 98.81 270 THR A O 1
ATOM 2100 N N . ILE A 1 271 ? -3.094 -10.325 9.425 1.00 98.75 271 ILE A N 1
ATOM 2101 C CA . ILE A 1 271 ? -2.043 -9.675 10.213 1.00 98.75 271 ILE A CA 1
ATOM 2102 C C . ILE A 1 271 ? -1.304 -8.728 9.270 1.00 98.75 271 ILE A C 1
ATOM 2104 O O . ILE A 1 271 ? -0.891 -9.142 8.189 1.00 98.75 271 ILE A O 1
ATOM 2108 N N . SER A 1 272 ? -1.151 -7.467 9.666 1.00 98.00 272 SER A N 1
ATOM 2109 C CA . SER A 1 272 ? -0.421 -6.460 8.892 1.00 98.00 272 SER A CA 1
ATOM 2110 C C . SER A 1 272 ? 0.982 -6.318 9.472 1.00 98.00 272 SER A C 1
ATOM 2112 O O . SER A 1 272 ? 1.126 -5.926 10.627 1.00 98.00 272 SER A O 1
ATOM 2114 N N . ASP A 1 273 ? 2.020 -6.635 8.708 1.00 98.56 273 ASP A N 1
ATOM 2115 C CA . ASP A 1 273 ? 3.410 -6.482 9.159 1.00 98.56 273 ASP A CA 1
ATOM 2116 C C . ASP A 1 273 ? 4.331 -6.189 7.967 1.00 98.56 273 ASP A C 1
ATOM 2118 O O . ASP A 1 273 ? 3.893 -6.277 6.817 1.00 98.56 273 ASP A O 1
ATOM 2122 N N . VAL A 1 274 ? 5.589 -5.821 8.213 1.00 97.81 274 VAL A N 1
ATOM 2123 C CA . VAL A 1 274 ? 6.552 -5.594 7.123 1.00 97.81 274 VAL A CA 1
ATOM 2124 C C . VAL A 1 274 ? 6.793 -6.890 6.354 1.00 97.81 274 VAL A C 1
ATOM 2126 O O . VAL A 1 274 ? 6.715 -7.991 6.908 1.00 97.81 274 VAL A O 1
ATOM 2129 N N . ILE A 1 275 ? 7.100 -6.783 5.062 1.00 97.00 275 ILE A N 1
ATOM 2130 C CA . ILE A 1 275 ? 7.243 -7.969 4.212 1.00 97.00 275 ILE A CA 1
ATOM 2131 C C . ILE A 1 275 ? 8.319 -8.953 4.704 1.00 97.00 275 ILE A C 1
ATOM 2133 O O . ILE A 1 275 ? 8.141 -10.164 4.573 1.00 97.00 275 ILE A O 1
ATOM 2137 N N . ASP A 1 276 ? 9.398 -8.460 5.320 1.00 97.12 276 ASP A N 1
ATOM 2138 C CA . ASP A 1 276 ? 10.483 -9.304 5.834 1.00 97.12 276 ASP A CA 1
ATOM 2139 C C . ASP A 1 276 ? 10.009 -10.222 6.967 1.00 97.12 276 ASP A C 1
ATOM 2141 O O . ASP A 1 276 ? 10.404 -11.383 7.023 1.00 97.12 276 ASP A O 1
ATOM 2145 N N . ILE A 1 277 ? 9.054 -9.774 7.792 1.00 98.19 277 ILE A N 1
ATOM 2146 C CA . ILE A 1 277 ? 8.449 -10.623 8.825 1.00 98.19 277 ILE A CA 1
ATOM 2147 C C . ILE A 1 277 ? 7.709 -11.811 8.209 1.00 98.19 277 ILE A C 1
ATOM 2149 O O . ILE A 1 277 ? 7.774 -12.915 8.748 1.00 98.19 277 ILE A O 1
ATOM 2153 N N . TYR A 1 278 ? 7.042 -11.621 7.070 1.00 98.19 278 TYR A N 1
ATOM 2154 C CA . TYR A 1 278 ? 6.389 -12.713 6.347 1.00 98.19 278 TYR A CA 1
ATOM 2155 C C . TYR A 1 278 ? 7.386 -13.678 5.695 1.00 98.19 278 TYR A C 1
ATOM 2157 O O . TYR A 1 278 ? 7.070 -14.862 5.553 1.00 98.19 278 TYR A O 1
ATOM 2165 N N . TYR A 1 279 ? 8.573 -13.201 5.308 1.00 96.94 279 TYR A N 1
ATOM 2166 C CA . TYR A 1 279 ? 9.645 -14.066 4.816 1.00 96.94 279 TYR A CA 1
ATOM 2167 C C . TYR A 1 279 ? 10.274 -14.897 5.935 1.00 96.94 279 TYR A C 1
ATOM 2169 O O . TYR A 1 279 ? 10.466 -16.100 5.754 1.00 96.94 279 TYR A O 1
ATOM 2177 N N . ASP A 1 280 ? 10.510 -14.289 7.096 1.00 98.00 280 ASP A N 1
ATOM 2178 C CA . ASP A 1 280 ? 11.088 -14.965 8.261 1.00 98.00 280 ASP A CA 1
ATOM 2179 C C . ASP A 1 280 ? 10.092 -15.917 8.947 1.00 98.00 280 ASP A C 1
ATOM 2181 O O . ASP A 1 280 ? 10.494 -16.873 9.609 1.00 98.00 280 ASP A O 1
ATOM 2185 N N . ASN A 1 281 ? 8.786 -15.677 8.779 1.00 98.00 281 ASN A N 1
ATOM 2186 C CA . ASN A 1 281 ? 7.713 -16.419 9.443 1.00 98.00 281 ASN A CA 1
ATOM 2187 C C . ASN A 1 281 ? 6.656 -16.904 8.430 1.00 98.00 281 ASN A C 1
ATOM 2189 O O . ASN A 1 281 ? 5.523 -16.403 8.416 1.00 98.00 281 ASN A O 1
ATOM 2193 N N . PRO A 1 282 ? 6.970 -17.902 7.580 1.00 96.00 282 PRO A N 1
ATOM 2194 C CA . PRO A 1 282 ? 6.066 -18.368 6.526 1.00 96.00 282 PRO A CA 1
ATOM 2195 C C . PRO A 1 282 ? 4.728 -18.921 7.050 1.00 96.00 282 PRO A C 1
ATOM 2197 O O . PRO A 1 282 ? 3.743 -18.931 6.307 1.00 96.00 282 PRO A O 1
ATOM 2200 N N . GLN A 1 283 ? 4.654 -19.322 8.326 1.00 97.69 283 GLN A N 1
ATOM 2201 C CA . GLN A 1 283 ? 3.414 -19.742 8.986 1.00 97.69 283 GLN A CA 1
ATOM 2202 C C . GLN A 1 283 ? 2.361 -18.623 9.060 1.00 97.69 283 GLN A C 1
ATOM 2204 O O . GLN A 1 283 ? 1.164 -18.912 9.124 1.00 97.69 283 GLN A O 1
ATOM 2209 N N . LEU A 1 284 ? 2.766 -17.348 8.978 1.00 98.56 284 LEU A N 1
ATOM 2210 C CA . LEU A 1 284 ? 1.832 -16.222 8.885 1.00 98.56 284 LEU A CA 1
ATOM 2211 C C . LEU A 1 284 ? 0.951 -16.334 7.642 1.00 98.56 284 LEU A C 1
ATOM 2213 O O . LEU A 1 284 ? -0.262 -16.144 7.732 1.00 98.56 284 LEU A O 1
ATOM 2217 N N . VAL A 1 285 ? 1.535 -16.715 6.497 1.00 98.31 285 VAL A N 1
ATOM 2218 C CA . VAL A 1 285 ? 0.788 -16.883 5.242 1.00 98.31 285 VAL A CA 1
ATOM 2219 C C . VAL A 1 285 ? -0.294 -17.944 5.400 1.00 98.31 285 VAL A C 1
ATOM 2221 O O . VAL A 1 285 ? -1.369 -17.799 4.825 1.00 98.31 285 VAL A O 1
ATOM 2224 N N . ASP A 1 286 ? -0.049 -18.994 6.182 1.00 97.81 286 ASP A N 1
ATOM 2225 C CA . ASP A 1 286 ? -1.025 -20.050 6.454 1.00 97.81 286 ASP A CA 1
ATOM 2226 C C . ASP A 1 286 ? -2.160 -19.600 7.375 1.00 97.81 286 ASP A C 1
ATOM 2228 O O . ASP A 1 286 ? -3.318 -19.938 7.120 1.00 97.81 286 ASP A O 1
ATOM 2232 N N . ALA A 1 287 ? -1.863 -18.776 8.376 1.00 98.38 287 ALA A N 1
ATOM 2233 C CA . ALA A 1 287 ? -2.838 -18.353 9.374 1.00 98.38 287 ALA A CA 1
ATOM 2234 C C . ALA A 1 287 ? -3.860 -17.319 8.864 1.00 98.38 287 ALA A C 1
ATOM 2236 O O . ALA A 1 287 ? -5.033 -17.365 9.244 1.00 98.38 287 ALA A O 1
ATOM 2237 N N . VAL A 1 288 ? -3.445 -16.366 8.027 1.00 98.75 288 VAL A N 1
ATOM 2238 C CA . VAL A 1 288 ? -4.278 -15.217 7.608 1.00 98.75 288 VAL A CA 1
ATOM 2239 C C . VAL A 1 288 ? -5.311 -15.573 6.531 1.00 98.75 288 VAL A C 1
ATOM 2241 O O . VAL A 1 288 ? -5.083 -16.478 5.735 1.00 98.75 288 VAL A O 1
ATOM 2244 N N . ASP A 1 289 ? -6.436 -14.852 6.451 1.00 98.69 289 ASP A N 1
ATOM 2245 C CA . ASP A 1 289 ? -7.435 -15.077 5.382 1.00 98.69 289 ASP A CA 1
ATOM 2246 C C . ASP A 1 289 ? -6.929 -14.570 4.015 1.00 98.69 289 ASP A C 1
ATOM 2248 O O . ASP A 1 289 ? -7.301 -15.075 2.958 1.00 98.69 289 ASP A O 1
ATOM 2252 N N . TYR A 1 290 ? -6.048 -13.571 4.041 1.00 98.62 290 TYR A N 1
ATOM 2253 C CA . TYR A 1 290 ? -5.322 -13.014 2.904 1.00 98.62 290 TYR A CA 1
ATOM 2254 C C . TYR A 1 290 ? -4.007 -12.418 3.404 1.00 98.62 290 TYR A C 1
ATOM 2256 O O . TYR A 1 290 ? -3.930 -11.994 4.556 1.00 98.62 290 TYR A O 1
ATOM 2264 N N . VAL A 1 291 ? -2.978 -12.380 2.564 1.00 98.56 291 VAL A N 1
ATOM 2265 C CA . VAL A 1 291 ? -1.674 -11.813 2.939 1.00 98.56 291 VAL A CA 1
ATOM 2266 C C . VAL A 1 291 ? -1.764 -10.290 2.938 1.00 98.56 291 VAL A C 1
ATOM 2268 O O . VAL A 1 291 ? -2.258 -9.719 1.969 1.00 98.56 291 VAL A O 1
ATOM 2271 N N . SER A 1 292 ? -1.282 -9.636 3.993 1.00 98.12 292 SER A N 1
ATOM 2272 C CA . SER A 1 292 ? -1.223 -8.174 4.086 1.00 98.12 292 SER A CA 1
ATOM 2273 C C . SER A 1 292 ? 0.161 -7.748 4.547 1.00 98.12 292 SER A C 1
ATOM 2275 O O . SER A 1 292 ? 0.540 -8.042 5.679 1.00 98.12 292 SER A O 1
ATOM 2277 N N . VAL A 1 293 ? 0.909 -7.069 3.680 1.00 98.25 293 VAL A N 1
ATOM 2278 C CA . VAL A 1 293 ? 2.282 -6.640 3.986 1.00 98.25 293 VAL A CA 1
ATOM 2279 C C . VAL A 1 293 ? 2.466 -5.143 3.793 1.00 98.25 293 VAL A C 1
ATOM 2281 O O . VAL A 1 293 ? 1.899 -4.549 2.875 1.00 98.25 293 VAL A O 1
ATOM 2284 N N . ASN A 1 294 ? 3.282 -4.551 4.655 1.00 98.44 294 ASN A N 1
ATOM 2285 C CA . ASN A 1 294 ? 3.807 -3.204 4.497 1.00 98.44 294 ASN A CA 1
ATOM 2286 C C . ASN A 1 294 ? 5.100 -3.294 3.679 1.00 98.44 294 ASN A C 1
ATOM 2288 O O . ASN A 1 294 ? 5.977 -4.103 3.995 1.00 98.44 294 ASN A O 1
ATOM 2292 N N . GLU A 1 295 ? 5.207 -2.494 2.621 1.00 97.62 295 GLU A N 1
ATOM 2293 C CA . GLU A 1 295 ? 6.393 -2.459 1.767 1.00 97.62 295 GLU A CA 1
ATOM 2294 C C . GLU A 1 295 ? 6.611 -1.043 1.232 1.00 97.62 295 GLU A C 1
ATOM 2296 O O . GLU A 1 295 ? 5.762 -0.460 0.553 1.00 97.62 295 GLU A O 1
ATOM 2301 N N . PHE A 1 296 ? 7.788 -0.501 1.531 1.00 97.81 296 PHE A N 1
ATOM 2302 C CA . PHE A 1 296 ? 8.178 0.854 1.177 1.00 97.81 296 PHE A CA 1
ATOM 2303 C C . PHE A 1 296 ? 9.571 0.847 0.567 1.00 97.81 296 PHE A C 1
ATOM 2305 O O . PHE A 1 296 ? 10.572 0.956 1.275 1.00 97.81 296 PHE A O 1
ATOM 2312 N N . ALA A 1 297 ? 9.631 0.882 -0.760 1.00 96.94 297 ALA A N 1
ATOM 2313 C CA . ALA A 1 297 ? 10.889 1.125 -1.455 1.00 96.94 297 ALA A CA 1
ATOM 2314 C C . ALA A 1 297 ? 11.560 2.441 -0.992 1.00 96.94 297 ALA A C 1
ATOM 2316 O O . ALA A 1 297 ? 12.784 2.531 -0.943 1.00 96.94 297 ALA A O 1
ATOM 2317 N N . TYR A 1 298 ? 10.764 3.435 -0.575 1.00 97.94 298 TYR A N 1
ATOM 2318 C CA . TYR A 1 298 ? 11.240 4.690 0.013 1.00 97.94 298 TYR A CA 1
ATOM 2319 C C . TYR A 1 298 ? 12.200 4.479 1.199 1.00 97.94 298 TYR A C 1
ATOM 2321 O O . TYR A 1 298 ? 13.257 5.109 1.252 1.00 97.94 298 TYR A O 1
ATOM 2329 N N . TRP A 1 299 ? 11.866 3.580 2.132 1.00 97.12 299 TRP A N 1
ATOM 2330 C CA . TRP A 1 299 ? 12.693 3.303 3.315 1.00 97.12 299 TRP A CA 1
ATOM 2331 C C . TRP A 1 299 ? 13.951 2.489 2.992 1.00 97.12 299 TRP A C 1
ATOM 2333 O O . TRP A 1 299 ? 14.860 2.413 3.812 1.00 97.12 299 TRP A O 1
ATOM 2343 N N . GLU A 1 300 ? 14.041 1.936 1.782 1.00 95.31 300 GLU A N 1
ATOM 2344 C CA . GLU A 1 300 ? 15.214 1.211 1.289 1.00 95.31 300 GLU A CA 1
ATOM 2345 C C . GLU A 1 300 ? 16.226 2.109 0.553 1.00 95.31 300 GLU A C 1
ATOM 2347 O O . GLU A 1 300 ? 17.167 1.608 -0.064 1.00 95.31 300 GLU A O 1
ATOM 2352 N N . GLY A 1 301 ? 16.053 3.435 0.592 1.00 95.38 301 GLY A N 1
ATOM 2353 C CA . GLY A 1 301 ? 17.036 4.370 0.038 1.00 95.38 301 GLY A CA 1
ATOM 2354 C C . GLY A 1 301 ? 17.098 4.396 -1.488 1.00 95.38 301 GLY A C 1
ATOM 2355 O O . GLY A 1 301 ? 18.075 4.891 -2.050 1.00 95.38 301 GLY A O 1
ATOM 2356 N N . VAL A 1 302 ? 16.101 3.830 -2.175 1.00 92.38 302 VAL A N 1
ATOM 2357 C CA . VAL A 1 302 ? 16.145 3.723 -3.636 1.00 92.38 302 VAL A CA 1
ATOM 2358 C C . VAL A 1 302 ? 15.831 5.054 -4.310 1.00 92.38 302 VAL A C 1
ATOM 2360 O O . VAL A 1 302 ? 15.091 5.888 -3.786 1.00 92.38 302 VAL A O 1
ATOM 2363 N N . ASP A 1 303 ? 16.376 5.245 -5.510 1.00 92.81 303 ASP A N 1
ATOM 2364 C CA . ASP A 1 303 ? 15.990 6.360 -6.369 1.00 92.81 303 ASP A CA 1
ATOM 2365 C C . ASP A 1 303 ? 14.515 6.226 -6.791 1.00 92.81 303 ASP A C 1
ATOM 2367 O O . ASP A 1 303 ? 14.003 5.122 -6.981 1.00 92.81 303 ASP A O 1
ATOM 2371 N N . VAL A 1 304 ? 13.809 7.346 -6.962 1.00 92.56 304 VAL A N 1
ATOM 2372 C CA . VAL A 1 304 ? 12.379 7.334 -7.320 1.00 92.56 304 VAL A CA 1
ATOM 2373 C C . VAL A 1 304 ? 12.100 6.617 -8.642 1.00 92.56 304 VAL A C 1
ATOM 2375 O O . VAL A 1 304 ? 11.033 6.028 -8.813 1.00 92.56 304 VAL A O 1
ATOM 2378 N N . ASN A 1 305 ? 13.057 6.623 -9.574 1.00 85.25 305 ASN A N 1
ATOM 2379 C CA . ASN A 1 305 ? 12.948 5.889 -10.832 1.00 85.25 305 ASN A CA 1
ATOM 2380 C C . ASN A 1 305 ? 12.894 4.370 -10.619 1.00 85.25 305 ASN A C 1
ATOM 2382 O O . ASN A 1 305 ? 12.357 3.661 -11.461 1.00 85.25 305 ASN A O 1
ATOM 2386 N N . GLU A 1 306 ? 13.394 3.899 -9.480 1.00 83.88 306 GLU A N 1
ATOM 2387 C CA . GLU A 1 306 ? 13.541 2.491 -9.120 1.00 83.88 306 GLU A CA 1
ATOM 2388 C C . GLU A 1 306 ? 12.473 2.017 -8.133 1.00 83.88 306 GLU A C 1
ATOM 2390 O O . GLU A 1 306 ? 12.293 0.815 -7.940 1.00 83.88 306 GLU A O 1
ATOM 2395 N N . GLY A 1 307 ? 11.736 2.942 -7.511 1.00 90.62 307 GLY A N 1
ATOM 2396 C CA . GLY A 1 307 ? 10.820 2.636 -6.413 1.00 90.62 307 GLY A CA 1
ATOM 2397 C C . GLY A 1 307 ? 9.766 1.584 -6.761 1.00 90.62 307 GLY A C 1
ATOM 2398 O O . GLY A 1 307 ? 9.538 0.647 -5.993 1.00 90.62 307 GLY A O 1
ATOM 2399 N N . THR A 1 308 ? 9.127 1.706 -7.926 1.00 90.44 308 THR A N 1
ATOM 2400 C CA . THR A 1 308 ? 8.066 0.771 -8.334 1.00 90.44 308 THR A CA 1
ATOM 2401 C C . THR A 1 308 ? 8.628 -0.612 -8.668 1.00 90.44 308 THR A C 1
ATOM 2403 O O . THR A 1 308 ? 8.092 -1.616 -8.201 1.00 90.44 308 THR A O 1
ATOM 2406 N N . ALA A 1 309 ? 9.731 -0.675 -9.423 1.00 83.62 309 ALA A N 1
ATOM 2407 C CA . ALA A 1 309 ? 10.397 -1.933 -9.764 1.00 83.62 309 ALA A CA 1
ATOM 2408 C C . ALA A 1 309 ? 10.897 -2.652 -8.503 1.00 83.62 309 ALA A C 1
ATOM 2410 O O . ALA A 1 309 ? 10.647 -3.843 -8.314 1.00 83.62 309 ALA A O 1
ATOM 2411 N N . LYS A 1 310 ? 11.497 -1.899 -7.575 1.00 89.56 310 LYS A N 1
ATOM 2412 C CA . LYS A 1 310 ? 11.910 -2.402 -6.266 1.00 89.56 310 LYS A CA 1
ATOM 2413 C C . LYS A 1 310 ? 10.736 -2.991 -5.484 1.00 89.56 310 LYS A C 1
ATOM 2415 O O . LYS A 1 310 ? 10.849 -4.109 -4.989 1.00 89.56 310 LYS A O 1
ATOM 2420 N N . THR A 1 311 ? 9.611 -2.277 -5.425 1.00 93.38 311 THR A N 1
ATOM 2421 C CA . THR A 1 311 ? 8.389 -2.756 -4.757 1.00 93.38 311 THR A CA 1
ATOM 2422 C C . THR A 1 311 ? 7.915 -4.078 -5.372 1.00 93.38 311 THR A C 1
ATOM 2424 O O . THR A 1 311 ? 7.643 -5.035 -4.649 1.00 93.38 311 THR A O 1
ATOM 2427 N N . LEU A 1 312 ? 7.870 -4.179 -6.707 1.00 88.75 312 LEU A N 1
ATOM 2428 C CA . LEU A 1 312 ? 7.492 -5.409 -7.414 1.00 88.75 312 LEU A CA 1
ATOM 2429 C C . LEU A 1 312 ? 8.435 -6.581 -7.124 1.00 88.75 312 LEU A C 1
ATOM 2431 O O . LEU A 1 312 ? 7.985 -7.707 -6.894 1.00 88.75 312 LEU A O 1
ATOM 2435 N N . ASP A 1 313 ? 9.740 -6.328 -7.128 1.00 86.50 313 ASP A N 1
ATOM 2436 C CA . ASP A 1 313 ? 10.740 -7.340 -6.811 1.00 86.50 313 ASP A CA 1
ATOM 2437 C C . ASP A 1 313 ? 10.582 -7.856 -5.380 1.00 86.50 313 ASP A C 1
ATOM 2439 O O . ASP A 1 313 ? 10.605 -9.071 -5.161 1.00 86.50 313 ASP A O 1
ATOM 2443 N N . ARG A 1 314 ? 10.363 -6.947 -4.424 1.00 92.00 314 ARG A N 1
ATOM 2444 C CA . ARG A 1 314 ? 10.181 -7.269 -3.006 1.00 92.00 314 ARG A CA 1
ATOM 2445 C C . ARG A 1 314 ? 8.960 -8.145 -2.777 1.00 92.00 314 ARG A C 1
ATOM 2447 O O . ARG A 1 314 ? 9.057 -9.121 -2.040 1.00 92.00 314 ARG A O 1
ATOM 2454 N N . ILE A 1 315 ? 7.846 -7.886 -3.462 1.00 93.00 315 ILE A N 1
ATOM 2455 C CA . ILE A 1 315 ? 6.594 -8.637 -3.269 1.00 93.00 315 ILE A CA 1
ATOM 2456 C C . ILE A 1 315 ? 6.503 -9.932 -4.084 1.00 93.00 315 ILE A C 1
ATOM 2458 O O . ILE A 1 315 ? 5.596 -10.738 -3.868 1.00 93.00 315 ILE A O 1
ATOM 2462 N N . ARG A 1 316 ? 7.414 -10.164 -5.034 1.00 87.81 316 ARG A N 1
ATOM 2463 C CA . ARG A 1 316 ? 7.292 -11.263 -6.002 1.00 87.81 316 ARG A CA 1
ATOM 2464 C C . ARG A 1 316 ? 7.133 -12.627 -5.329 1.00 87.81 316 ARG A C 1
ATOM 2466 O O . ARG A 1 316 ? 6.206 -13.371 -5.648 1.00 87.81 316 ARG A O 1
ATOM 2473 N N . ALA A 1 317 ? 8.036 -12.971 -4.412 1.00 88.81 317 ALA A N 1
ATOM 2474 C CA . ALA A 1 317 ? 8.036 -14.292 -3.790 1.00 88.81 317 ALA A CA 1
ATOM 2475 C C . ALA A 1 317 ? 6.809 -14.494 -2.890 1.00 88.81 317 ALA A C 1
ATOM 2477 O O . ALA A 1 317 ? 6.171 -15.546 -2.960 1.00 88.81 317 ALA A O 1
ATOM 2478 N N . ILE A 1 318 ? 6.417 -13.479 -2.111 1.00 92.75 318 ILE A N 1
ATOM 2479 C CA . ILE A 1 318 ? 5.242 -13.598 -1.243 1.00 92.75 318 ILE A CA 1
ATOM 2480 C C . ILE A 1 318 ? 3.935 -13.713 -2.042 1.00 92.75 318 ILE A C 1
ATOM 2482 O O . ILE A 1 318 ? 3.067 -14.501 -1.665 1.00 92.75 318 ILE A O 1
ATOM 2486 N N . ARG A 1 319 ? 3.811 -13.035 -3.194 1.00 91.19 319 ARG A N 1
ATOM 2487 C CA . ARG A 1 319 ? 2.654 -13.185 -4.096 1.00 91.19 319 ARG A CA 1
ATOM 2488 C C . ARG A 1 319 ? 2.510 -14.609 -4.622 1.00 91.19 319 ARG A C 1
ATOM 2490 O O . ARG A 1 319 ? 1.402 -15.141 -4.653 1.00 91.19 319 ARG A O 1
ATOM 2497 N N . VAL A 1 320 ? 3.619 -15.252 -4.988 1.00 87.81 320 VAL A N 1
ATOM 2498 C CA . VAL A 1 320 ? 3.623 -16.665 -5.405 1.00 87.81 320 VAL A CA 1
ATOM 2499 C C . VAL A 1 320 ? 3.162 -17.564 -4.269 1.00 87.81 320 VAL A C 1
ATOM 2501 O O . VAL A 1 320 ? 2.329 -18.445 -4.481 1.00 87.81 320 VAL A O 1
ATOM 2504 N N . THR A 1 321 ? 3.694 -17.353 -3.066 1.00 92.25 321 THR A N 1
ATOM 2505 C CA . THR A 1 321 ? 3.320 -18.140 -1.887 1.00 92.25 321 THR A CA 1
ATOM 2506 C C . THR A 1 321 ? 1.834 -17.977 -1.561 1.00 92.25 321 THR A C 1
ATOM 2508 O O . THR A 1 321 ? 1.156 -18.975 -1.316 1.00 92.25 321 THR A O 1
ATOM 2511 N N . ALA A 1 322 ? 1.304 -16.752 -1.633 1.00 94.69 322 ALA A N 1
ATOM 2512 C CA . ALA A 1 322 ? -0.115 -16.467 -1.443 1.00 94.69 322 ALA A CA 1
ATOM 2513 C C . ALA A 1 322 ? -0.981 -17.168 -2.505 1.00 94.69 322 ALA A C 1
ATOM 2515 O O . ALA A 1 322 ? -1.903 -17.909 -2.158 1.00 94.69 322 ALA A O 1
ATOM 2516 N N . ALA A 1 323 ? -0.630 -17.034 -3.789 1.00 91.06 323 ALA A N 1
ATOM 2517 C CA . ALA A 1 323 ? -1.358 -17.653 -4.897 1.00 91.06 323 ALA A CA 1
ATOM 2518 C C . ALA A 1 323 ? -1.384 -19.188 -4.803 1.00 91.06 323 ALA A C 1
ATOM 2520 O O . ALA A 1 323 ? -2.436 -19.798 -4.983 1.00 91.06 323 ALA A O 1
ATOM 2521 N N . LYS A 1 324 ? -0.261 -19.825 -4.436 1.00 92.12 324 LYS A N 1
ATOM 2522 C CA . LYS A 1 324 ? -0.185 -21.284 -4.207 1.00 92.12 324 LYS A CA 1
ATOM 2523 C C . LYS A 1 324 ? -1.117 -21.770 -3.095 1.00 92.12 324 LYS A C 1
ATOM 2525 O O . LYS A 1 324 ? -1.506 -22.933 -3.099 1.00 92.12 324 LYS A O 1
ATOM 2530 N N . LYS A 1 325 ? -1.468 -20.894 -2.153 1.00 95.06 325 LYS A N 1
ATOM 2531 C CA . LYS A 1 325 ? -2.408 -21.165 -1.057 1.00 95.06 325 LYS A CA 1
ATOM 2532 C C . LYS A 1 325 ? -3.816 -20.623 -1.341 1.00 95.06 325 LYS A C 1
ATOM 2534 O O . LYS A 1 325 ? -4.643 -20.600 -0.436 1.00 95.06 325 LYS A O 1
ATOM 2539 N N . ASN A 1 326 ? -4.091 -20.200 -2.580 1.00 95.06 326 ASN A N 1
ATOM 2540 C CA . ASN A 1 326 ? -5.347 -19.582 -3.009 1.00 95.06 326 ASN A CA 1
ATOM 2541 C C . ASN A 1 326 ? -5.737 -18.346 -2.173 1.00 95.06 326 ASN A C 1
ATOM 2543 O O . ASN A 1 326 ? -6.907 -18.125 -1.862 1.00 95.06 326 ASN A O 1
ATOM 2547 N N . LYS A 1 327 ? -4.740 -17.547 -1.778 1.00 96.56 327 LYS A N 1
ATOM 2548 C CA . LYS A 1 327 ? -4.918 -16.313 -1.008 1.00 96.56 327 LYS A CA 1
ATOM 2549 C C . LYS A 1 327 ? -4.564 -15.109 -1.868 1.00 96.56 327 LYS A C 1
ATOM 2551 O O . LYS A 1 327 ? -3.543 -15.103 -2.555 1.00 96.56 327 LYS A O 1
ATOM 2556 N N . ARG A 1 328 ? -5.391 -14.066 -1.788 1.00 95.31 328 ARG A N 1
ATOM 2557 C CA . ARG A 1 328 ? -5.032 -12.740 -2.309 1.00 95.31 328 ARG A CA 1
ATOM 2558 C C . ARG A 1 328 ? -3.949 -12.101 -1.434 1.00 95.31 328 ARG A C 1
ATOM 2560 O O . ARG A 1 328 ? -3.771 -12.487 -0.275 1.00 95.31 328 ARG A O 1
ATOM 2567 N N . MET A 1 329 ? -3.247 -11.123 -1.995 1.00 95.94 329 MET A N 1
ATOM 2568 C CA . MET A 1 329 ? -2.236 -10.324 -1.307 1.00 95.94 329 MET A CA 1
ATOM 2569 C C . MET A 1 329 ? -2.598 -8.843 -1.428 1.00 95.94 329 MET A C 1
ATOM 2571 O O . MET A 1 329 ? -2.970 -8.386 -2.507 1.00 95.94 329 MET A O 1
ATOM 2575 N N . VAL A 1 330 ? -2.475 -8.123 -0.318 1.00 98.00 330 VAL A N 1
ATOM 2576 C CA . VAL A 1 330 ? -2.688 -6.683 -0.202 1.00 98.00 330 VAL A CA 1
ATOM 2577 C C . VAL A 1 330 ? -1.391 -6.034 0.261 1.00 98.00 330 VAL A C 1
ATOM 2579 O O . VAL A 1 330 ? -0.741 -6.521 1.187 1.00 98.00 330 VAL A O 1
ATOM 2582 N N . LEU A 1 331 ? -1.042 -4.906 -0.349 1.00 98.44 331 LEU A N 1
ATOM 2583 C CA . LEU A 1 331 ? -0.077 -3.970 0.217 1.00 98.44 331 LEU A CA 1
ATOM 2584 C C . LEU A 1 331 ? -0.803 -3.058 1.204 1.00 98.44 331 LEU A C 1
ATOM 2586 O O . LEU A 1 331 ? -1.483 -2.117 0.800 1.00 98.44 331 LEU A O 1
ATOM 2590 N N . SER A 1 332 ? -0.730 -3.355 2.499 1.00 98.00 332 SER A N 1
ATOM 2591 C CA . SER A 1 332 ? -1.413 -2.554 3.524 1.00 98.00 332 SER A CA 1
ATOM 2592 C C . SER A 1 332 ? -0.846 -1.150 3.642 1.00 98.00 332 SER A C 1
ATOM 2594 O O . SER A 1 332 ? -1.568 -0.241 4.049 1.00 98.00 332 SER A O 1
ATOM 2596 N N . GLU A 1 333 ? 0.424 -0.966 3.295 1.00 98.56 333 GLU A N 1
ATOM 2597 C CA . GLU A 1 333 ? 1.091 0.328 3.308 1.00 98.56 333 GLU A CA 1
ATOM 2598 C C . GLU A 1 333 ? 2.136 0.370 2.196 1.00 98.56 333 GLU A C 1
ATOM 2600 O O . GLU A 1 333 ? 2.973 -0.525 2.082 1.00 98.56 333 GLU A O 1
ATOM 2605 N N . VAL A 1 334 ? 2.035 1.406 1.365 1.00 98.62 334 VAL A N 1
ATOM 2606 C CA . VAL A 1 334 ? 2.990 1.770 0.316 1.00 98.62 334 VAL A CA 1
ATOM 2607 C C . VAL A 1 334 ? 2.892 3.278 0.097 1.00 98.62 334 VAL A C 1
ATOM 2609 O O . VAL A 1 334 ? 1.791 3.833 0.098 1.00 98.62 334 VAL A O 1
ATOM 2612 N N . GLY A 1 335 ? 4.014 3.968 -0.082 1.00 98.19 335 GLY A N 1
ATOM 2613 C CA . GLY A 1 335 ? 4.004 5.421 -0.226 1.00 98.19 335 GLY A CA 1
ATOM 2614 C C . GLY A 1 335 ? 5.386 6.021 -0.442 1.00 98.19 335 GLY A C 1
ATOM 2615 O O . GLY A 1 335 ? 6.401 5.325 -0.407 1.00 98.19 335 GLY A O 1
ATOM 2616 N N . TRP A 1 336 ? 5.406 7.333 -0.661 1.00 98.69 336 TRP A N 1
ATOM 2617 C CA . TRP A 1 336 ? 6.621 8.126 -0.844 1.00 98.69 336 TRP A CA 1
ATOM 2618 C C . TRP A 1 336 ? 6.440 9.492 -0.179 1.00 98.69 336 TRP A C 1
ATOM 2620 O O . TRP A 1 336 ? 5.400 10.125 -0.373 1.00 98.69 336 TRP A O 1
ATOM 2630 N N . SER A 1 337 ? 7.427 9.954 0.589 1.00 98.31 337 SER A N 1
ATOM 2631 C CA . SER A 1 337 ? 7.355 11.263 1.249 1.00 98.31 337 SER A CA 1
ATOM 2632 C C . SER A 1 337 ? 7.619 12.410 0.266 1.00 98.31 337 SER A C 1
ATOM 2634 O O . SER A 1 337 ? 8.486 12.324 -0.606 1.00 98.31 337 SER A O 1
ATOM 2636 N N . SER A 1 338 ? 6.873 13.509 0.389 1.00 98.00 338 SER A N 1
ATOM 2637 C CA . SER A 1 338 ? 7.051 14.687 -0.467 1.00 98.00 338 SER A CA 1
ATOM 2638 C C . SER A 1 338 ? 8.031 15.727 0.060 1.00 98.00 338 SER A C 1
ATOM 2640 O O . SER A 1 338 ? 8.333 16.666 -0.673 1.00 98.00 338 SER A O 1
ATOM 2642 N N . ASP A 1 339 ? 8.445 15.633 1.321 1.00 97.19 339 ASP A N 1
ATOM 2643 C CA . ASP A 1 339 ? 9.298 16.634 1.967 1.00 97.19 339 ASP A CA 1
ATOM 2644 C C . ASP A 1 339 ? 10.084 16.028 3.143 1.00 97.19 339 ASP A C 1
ATOM 2646 O O . ASP A 1 339 ? 9.865 14.883 3.542 1.00 97.19 339 ASP A O 1
ATOM 2650 N N . GLY A 1 340 ? 11.025 16.795 3.684 1.00 94.88 340 GLY A N 1
ATOM 2651 C CA . GLY A 1 340 ? 11.999 16.342 4.665 1.00 94.88 340 GLY A CA 1
ATOM 2652 C C . GLY A 1 340 ? 13.244 15.739 4.019 1.00 94.88 340 GLY A C 1
ATOM 2653 O O . GLY A 1 340 ? 13.358 15.609 2.803 1.00 94.88 340 GLY A O 1
ATOM 2654 N N . ASN A 1 341 ? 14.219 15.384 4.850 1.00 92.88 341 ASN A N 1
ATOM 2655 C CA . ASN A 1 341 ? 15.459 14.771 4.393 1.00 92.88 341 ASN A CA 1
ATOM 2656 C C . ASN A 1 341 ? 15.921 13.712 5.394 1.00 92.88 341 ASN A C 1
ATOM 2658 O O . ASN A 1 341 ? 16.080 14.005 6.577 1.00 92.88 341 ASN A O 1
ATOM 2662 N N . ASN A 1 342 ? 16.179 12.502 4.904 1.00 92.50 342 ASN A N 1
ATOM 2663 C CA . ASN A 1 342 ? 16.842 11.440 5.647 1.00 92.50 342 ASN A CA 1
ATOM 2664 C C . ASN A 1 342 ? 17.778 10.700 4.678 1.00 92.50 342 ASN A C 1
ATOM 2666 O O . ASN A 1 342 ? 17.331 10.110 3.695 1.00 92.50 342 ASN A O 1
ATOM 2670 N N . GLY A 1 343 ? 19.084 10.716 4.967 1.00 92.06 343 GLY A N 1
ATOM 2671 C CA . GLY A 1 343 ? 20.122 10.157 4.090 1.00 92.06 343 GLY A CA 1
ATOM 2672 C C . GLY A 1 343 ? 20.077 8.635 3.898 1.00 92.06 343 GLY A C 1
ATOM 2673 O O . GLY A 1 343 ? 20.885 8.103 3.145 1.00 92.06 343 GLY A O 1
ATOM 2674 N N . LYS A 1 344 ? 19.165 7.932 4.578 1.00 94.75 344 LYS A N 1
ATOM 2675 C CA . LYS A 1 344 ? 18.918 6.490 4.420 1.00 94.75 344 LYS A CA 1
ATOM 2676 C C . LYS A 1 344 ? 17.673 6.184 3.581 1.00 94.75 344 LYS A C 1
ATOM 2678 O O . LYS A 1 344 ? 17.364 5.019 3.369 1.00 94.75 344 LYS A O 1
ATOM 2683 N N . THR A 1 345 ? 16.952 7.211 3.138 1.00 96.75 345 THR A N 1
ATOM 2684 C CA . THR A 1 345 ? 15.680 7.087 2.415 1.00 96.75 345 THR A CA 1
ATOM 2685 C C . THR A 1 345 ? 15.801 7.551 0.973 1.00 96.75 345 THR A C 1
ATOM 2687 O O . THR A 1 345 ? 16.776 8.205 0.602 1.00 96.75 345 THR A O 1
ATOM 2690 N N . GLY A 1 346 ? 14.810 7.209 0.151 1.00 96.44 346 GLY A N 1
ATOM 2691 C CA . GLY A 1 346 ? 14.646 7.825 -1.157 1.00 96.44 346 GLY A CA 1
ATOM 2692 C C . GLY A 1 346 ? 14.491 9.344 -1.032 1.00 96.44 346 GLY A C 1
ATOM 2693 O O . GLY A 1 346 ? 14.045 9.867 -0.011 1.00 96.44 346 GLY A O 1
ATOM 2694 N N . VAL A 1 347 ? 14.857 10.084 -2.080 1.00 97.94 347 VAL A N 1
ATOM 2695 C CA . VAL A 1 347 ? 14.780 11.551 -2.044 1.00 97.94 347 VAL A CA 1
ATOM 2696 C C . VAL A 1 347 ? 13.320 11.998 -1.936 1.00 97.94 347 VAL A C 1
ATOM 2698 O O . VAL A 1 347 ? 12.502 11.728 -2.824 1.00 97.94 347 VAL A O 1
ATOM 2701 N N . SER A 1 348 ? 13.009 12.724 -0.867 1.00 98.06 348 SER A N 1
ATOM 2702 C CA . SER A 1 348 ? 11.714 13.369 -0.663 1.00 98.06 348 SER A CA 1
ATOM 2703 C C . SER A 1 348 ? 11.583 14.617 -1.531 1.00 98.06 348 SER A C 1
ATOM 2705 O O . SER A 1 348 ? 12.411 15.523 -1.472 1.00 98.06 348 SER A O 1
ATOM 2707 N N . SER A 1 349 ? 10.544 14.663 -2.363 1.00 98.00 349 SER A N 1
ATOM 2708 C CA . SER A 1 349 ? 10.114 15.878 -3.061 1.00 98.00 349 SER A CA 1
ATOM 2709 C C . SER A 1 349 ? 8.689 15.707 -3.587 1.00 98.00 349 SER A C 1
ATOM 2711 O O . SER A 1 349 ? 8.248 14.589 -3.867 1.00 98.00 349 SER A O 1
ATOM 2713 N N . LEU A 1 350 ? 7.977 16.817 -3.792 1.00 97.25 350 LEU A N 1
ATOM 2714 C CA . LEU A 1 350 ? 6.666 16.834 -4.453 1.00 97.25 350 LEU A CA 1
ATOM 2715 C C . LEU A 1 350 ? 6.689 16.097 -5.806 1.00 97.25 350 LEU A C 1
ATOM 2717 O O . LEU A 1 350 ? 5.791 15.306 -6.104 1.00 97.25 350 LEU A O 1
ATOM 2721 N N . ALA A 1 351 ? 7.743 16.323 -6.597 1.00 96.25 351 ALA A N 1
ATOM 2722 C CA . ALA A 1 351 ? 7.938 15.674 -7.890 1.00 96.25 351 ALA A CA 1
ATOM 2723 C C . ALA A 1 351 ? 8.146 14.158 -7.744 1.00 96.25 351 ALA A C 1
ATOM 2725 O O . ALA A 1 351 ? 7.537 13.382 -8.482 1.00 96.25 351 ALA A O 1
ATOM 2726 N N . ASN A 1 352 ? 8.947 13.726 -6.766 1.00 97.31 352 ASN A N 1
ATOM 2727 C CA . ASN A 1 352 ? 9.221 12.309 -6.550 1.00 97.31 352 ASN A CA 1
ATOM 2728 C C . ASN A 1 352 ? 7.998 11.562 -6.011 1.00 97.31 352 ASN A C 1
ATOM 2730 O O . ASN A 1 352 ? 7.700 10.469 -6.486 1.00 97.31 352 ASN A O 1
ATOM 2734 N N . GLN A 1 353 ? 7.235 12.166 -5.096 1.00 98.31 353 GLN A N 1
ATOM 2735 C CA . GLN A 1 353 ? 5.991 11.569 -4.612 1.00 98.31 353 GLN A CA 1
ATOM 2736 C C . GLN A 1 353 ? 4.982 11.366 -5.756 1.00 98.31 353 GLN A C 1
ATOM 2738 O O . GLN A 1 353 ? 4.427 10.275 -5.896 1.00 98.31 353 GLN A O 1
ATOM 2743 N N . ALA A 1 354 ? 4.782 12.380 -6.608 1.00 96.00 354 ALA A N 1
ATOM 2744 C CA . ALA A 1 354 ? 3.883 12.273 -7.761 1.00 96.00 354 ALA A CA 1
ATOM 2745 C C . ALA A 1 354 ? 4.370 11.240 -8.786 1.00 96.00 354 ALA A C 1
ATOM 2747 O O . ALA A 1 354 ? 3.570 10.469 -9.319 1.00 96.00 354 ALA A O 1
ATOM 2748 N N . LYS A 1 355 ? 5.684 11.190 -9.036 1.00 93.94 355 LYS A N 1
ATOM 2749 C CA . LYS A 1 355 ? 6.289 10.203 -9.929 1.00 93.94 355 LYS A CA 1
ATOM 2750 C C . LYS A 1 355 ? 6.098 8.777 -9.418 1.00 93.94 355 LYS A C 1
ATOM 2752 O O . LYS A 1 355 ? 5.586 7.947 -10.165 1.00 93.94 355 LYS A O 1
ATOM 2757 N N . PHE A 1 356 ? 6.462 8.502 -8.164 1.00 96.69 356 PHE A N 1
ATOM 2758 C CA . PHE A 1 356 ? 6.294 7.174 -7.575 1.00 96.69 356 PHE A CA 1
ATOM 2759 C C . PHE A 1 356 ? 4.826 6.747 -7.595 1.00 96.69 356 PHE A C 1
ATOM 2761 O O . PHE A 1 356 ? 4.526 5.647 -8.049 1.00 96.69 356 PHE A O 1
ATOM 2768 N N . PHE A 1 357 ? 3.904 7.628 -7.190 1.00 96.94 357 PHE A N 1
ATOM 2769 C CA . PHE A 1 357 ? 2.473 7.334 -7.246 1.00 96.94 357 PHE A CA 1
ATOM 2770 C C . PHE A 1 357 ? 2.002 7.015 -8.673 1.00 96.94 357 PHE A C 1
ATOM 2772 O O . PHE A 1 357 ? 1.308 6.022 -8.876 1.00 96.94 357 PHE A O 1
ATOM 2779 N N . SER A 1 358 ? 2.397 7.819 -9.667 1.00 92.94 358 SER A N 1
ATOM 2780 C CA . SER A 1 358 ? 2.017 7.619 -11.071 1.00 92.94 358 SER A CA 1
ATOM 2781 C C . SER A 1 358 ? 2.533 6.298 -11.641 1.00 92.94 358 SER A C 1
ATOM 2783 O O . SER A 1 358 ? 1.782 5.581 -12.303 1.00 92.94 358 SER A O 1
ATOM 2785 N N . ASP A 1 359 ? 3.793 5.946 -11.380 1.00 90.44 359 ASP A N 1
ATOM 2786 C CA . ASP A 1 359 ? 4.383 4.700 -11.875 1.00 90.44 359 ASP A CA 1
ATOM 2787 C C . ASP A 1 359 ? 3.786 3.482 -11.155 1.00 90.44 359 ASP A C 1
ATOM 2789 O O . ASP A 1 359 ? 3.342 2.527 -11.803 1.00 90.44 359 ASP A O 1
ATOM 2793 N N . PHE A 1 360 ? 3.675 3.547 -9.825 1.00 94.31 360 PHE A N 1
ATOM 2794 C CA . PHE A 1 360 ? 3.106 2.477 -9.014 1.00 94.31 360 PHE A CA 1
ATOM 2795 C C . PHE A 1 360 ? 1.632 2.230 -9.344 1.00 94.31 360 PHE A C 1
ATOM 2797 O O . PHE A 1 360 ? 1.227 1.081 -9.503 1.00 94.31 360 PHE A O 1
ATOM 2804 N N . PHE A 1 361 ? 0.825 3.283 -9.517 1.00 93.50 361 PHE A N 1
ATOM 2805 C CA . PHE A 1 361 ? -0.592 3.157 -9.868 1.00 93.50 361 PHE A CA 1
ATOM 2806 C C . PHE A 1 361 ? -0.796 2.365 -11.165 1.00 93.50 361 PHE A C 1
ATOM 2808 O O . PHE A 1 361 ? -1.705 1.540 -11.269 1.00 93.50 361 PHE A O 1
ATOM 2815 N N . GLN A 1 362 ? 0.046 2.599 -12.170 1.00 87.81 362 GLN A N 1
ATOM 2816 C CA . GLN A 1 362 ? -0.083 1.948 -13.473 1.00 87.81 362 GLN A CA 1
ATOM 2817 C C . GLN A 1 362 ? 0.244 0.462 -13.404 1.00 87.81 362 GLN A C 1
ATOM 2819 O O . GLN A 1 362 ? -0.505 -0.359 -13.942 1.00 87.81 362 GLN A O 1
ATOM 2824 N N . VAL A 1 363 ? 1.304 0.128 -12.672 1.00 86.88 363 VAL A N 1
ATOM 2825 C CA . VAL A 1 363 ? 1.663 -1.251 -12.349 1.00 86.88 363 VAL A CA 1
ATOM 2826 C C . VAL A 1 363 ? 0.545 -1.922 -11.559 1.00 86.88 363 VAL A C 1
ATOM 2828 O O . VAL A 1 363 ? 0.020 -2.947 -11.997 1.00 86.88 363 VAL A O 1
ATOM 2831 N N . ALA A 1 364 ? 0.114 -1.313 -10.454 1.00 90.81 364 ALA A N 1
ATOM 2832 C CA . ALA A 1 364 ? -0.907 -1.872 -9.582 1.00 90.81 364 ALA A CA 1
ATOM 2833 C C . ALA A 1 364 ? -2.215 -2.133 -10.338 1.00 90.81 364 ALA A C 1
ATOM 2835 O O . ALA A 1 364 ? -2.799 -3.206 -10.210 1.00 90.81 364 ALA A O 1
ATOM 2836 N N . ARG A 1 365 ? -2.636 -1.206 -11.208 1.00 88.25 365 ARG A N 1
ATOM 2837 C CA . ARG A 1 365 ? -3.797 -1.394 -12.087 1.00 88.25 365 ARG A CA 1
ATOM 2838 C C . ARG A 1 365 ? -3.621 -2.587 -13.024 1.00 88.25 365 ARG A C 1
ATOM 2840 O O . ARG A 1 365 ? -4.518 -3.416 -13.125 1.00 88.25 365 ARG A O 1
ATOM 2847 N N . SER A 1 366 ? -2.493 -2.660 -13.728 1.00 82.19 366 SER A N 1
ATOM 2848 C CA . SER A 1 366 ? -2.253 -3.698 -14.740 1.00 82.19 366 SER A CA 1
ATOM 2849 C C . SER A 1 366 ? -2.210 -5.116 -14.161 1.00 82.19 366 SER A C 1
ATOM 2851 O O . SER A 1 366 ? -2.626 -6.062 -14.822 1.00 82.19 366 SER A O 1
ATOM 2853 N N . MET A 1 367 ? -1.741 -5.246 -12.917 1.00 83.00 367 MET A N 1
ATOM 2854 C CA . MET A 1 367 ? -1.600 -6.515 -12.203 1.00 83.00 367 MET A CA 1
ATOM 2855 C C . MET A 1 367 ? -2.766 -6.774 -11.238 1.00 83.00 367 MET A C 1
ATOM 2857 O O . MET A 1 367 ? -2.722 -7.739 -10.478 1.00 83.00 367 MET A O 1
ATOM 2861 N N . ASN A 1 368 ? -3.795 -5.913 -11.244 1.00 86.69 368 ASN A N 1
ATOM 2862 C CA . ASN A 1 368 ? -4.923 -5.942 -10.310 1.00 86.69 368 ASN A CA 1
ATOM 2863 C C . ASN A 1 368 ? -4.476 -6.069 -8.836 1.00 86.69 368 ASN A C 1
ATOM 2865 O O . ASN A 1 368 ? -4.994 -6.884 -8.073 1.00 86.69 368 ASN A O 1
ATOM 2869 N N . MET A 1 369 ? -3.462 -5.293 -8.451 1.00 91.25 369 MET A N 1
ATOM 2870 C CA . MET A 1 369 ? -2.914 -5.292 -7.099 1.00 91.25 369 MET A CA 1
ATOM 2871 C C . MET A 1 369 ? -3.778 -4.456 -6.160 1.00 91.25 369 MET A C 1
ATOM 2873 O O . MET A 1 369 ? -4.092 -3.293 -6.425 1.00 91.25 369 MET A O 1
ATOM 2877 N N . GLU A 1 370 ? -4.107 -5.046 -5.018 1.00 96.69 370 GLU A N 1
ATOM 2878 C CA . GLU A 1 370 ? -4.783 -4.368 -3.921 1.00 96.69 370 GLU A CA 1
ATOM 2879 C C . GLU A 1 370 ? -3.743 -3.663 -3.045 1.00 96.69 370 GLU A C 1
ATOM 2881 O O . GLU A 1 370 ? -2.756 -4.272 -2.625 1.00 96.69 370 GLU A O 1
ATOM 2886 N N . TYR A 1 371 ? -3.945 -2.374 -2.769 1.00 98.44 371 TYR A N 1
ATOM 2887 C CA . TYR A 1 371 ? -3.026 -1.596 -1.943 1.00 98.44 371 TYR A CA 1
ATOM 2888 C C . TYR A 1 371 ? -3.724 -0.465 -1.190 1.00 98.44 371 TYR A C 1
ATOM 2890 O O . TYR A 1 371 ? -4.784 0.014 -1.597 1.00 98.44 371 TYR A O 1
ATOM 2898 N N . TYR A 1 372 ? -3.089 0.003 -0.121 1.00 98.69 372 TYR A N 1
ATOM 2899 C CA . TYR A 1 372 ? -3.480 1.202 0.604 1.00 98.69 372 TYR A CA 1
ATOM 2900 C C . TYR A 1 372 ? -2.326 2.198 0.606 1.00 98.69 372 TYR A C 1
ATOM 2902 O O . TYR A 1 372 ? -1.240 1.912 1.113 1.00 98.69 372 TYR A O 1
ATOM 2910 N N . TRP A 1 373 ? -2.566 3.381 0.038 1.00 98.56 373 TRP A N 1
ATOM 2911 C CA . TRP A 1 373 ? -1.576 4.452 0.056 1.00 98.56 373 TRP A CA 1
ATOM 2912 C C . TRP A 1 373 ? -1.333 4.913 1.494 1.00 98.56 373 TRP A C 1
ATOM 2914 O O . TRP A 1 373 ? -2.274 5.229 2.229 1.00 98.56 373 TRP A O 1
ATOM 2924 N N . TYR A 1 374 ? -0.071 4.932 1.901 1.00 98.12 374 TYR A N 1
ATOM 2925 C CA . TYR A 1 374 ? 0.377 5.537 3.141 1.00 98.12 374 TYR A CA 1
ATOM 2926 C C . TYR A 1 374 ? 0.835 6.965 2.828 1.00 98.12 374 TYR A C 1
ATOM 2928 O O . TYR A 1 374 ? 1.829 7.149 2.132 1.00 98.12 374 TYR A O 1
ATOM 2936 N N . VAL A 1 375 ? 0.119 8.000 3.263 1.00 96.94 375 VAL A N 1
ATOM 2937 C CA . VAL A 1 375 ? -1.138 8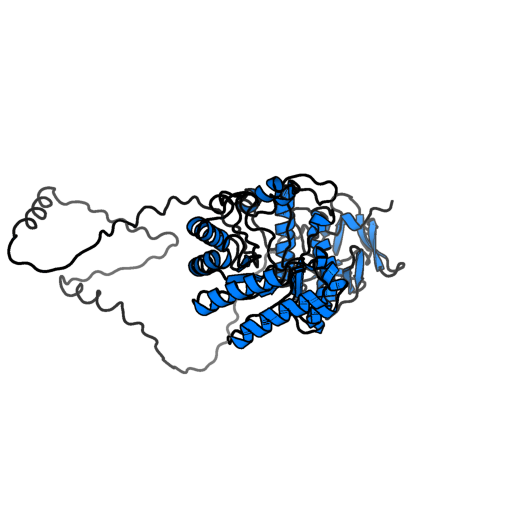.011 4.044 1.00 96.94 375 VAL A CA 1
ATOM 2938 C C . VAL A 1 375 ? -2.080 9.070 3.457 1.00 96.94 375 VAL A C 1
ATOM 2940 O O . VAL A 1 375 ? -1.702 9.804 2.549 1.00 96.94 375 VAL A O 1
ATOM 2943 N N . ALA A 1 376 ? -3.335 9.132 3.896 1.00 97.62 376 ALA A N 1
ATOM 2944 C CA . ALA A 1 376 ? -4.305 10.101 3.394 1.00 97.62 376 ALA A CA 1
ATOM 2945 C C . ALA A 1 376 ? -3.858 11.559 3.601 1.00 97.62 376 ALA A C 1
ATOM 2947 O O . ALA A 1 376 ? -3.789 12.321 2.638 1.00 97.62 376 ALA A O 1
ATOM 2948 N N . PHE A 1 377 ? -3.531 11.928 4.840 1.00 97.94 377 PHE A N 1
ATOM 2949 C CA . PHE A 1 377 ? -3.225 13.300 5.243 1.00 97.94 377 PHE A CA 1
ATOM 2950 C C . PHE A 1 377 ? -1.804 13.386 5.795 1.00 97.94 377 PHE A C 1
ATOM 2952 O O . PHE A 1 377 ? -1.387 12.505 6.551 1.00 97.94 377 PHE A O 1
ATOM 2959 N N . ASP A 1 378 ? -1.090 14.457 5.452 1.00 97.56 378 ASP A N 1
ATOM 2960 C CA . ASP A 1 378 ? 0.135 14.852 6.148 1.00 97.56 378 ASP A CA 1
ATOM 2961 C C . ASP A 1 378 ? -0.151 14.978 7.658 1.00 97.56 378 ASP A C 1
ATOM 2963 O O . ASP A 1 378 ? -1.301 15.108 8.087 1.00 97.56 378 ASP A O 1
ATOM 2967 N N . SER A 1 379 ? 0.872 14.814 8.494 1.00 95.19 379 SER A N 1
ATOM 2968 C CA . SER A 1 379 ? 0.687 14.662 9.945 1.00 95.19 379 SER A CA 1
ATOM 2969 C C . SER A 1 379 ? 1.907 15.143 10.725 1.00 95.19 379 SER A C 1
ATOM 2971 O O . SER A 1 379 ? 2.796 14.358 11.067 1.00 95.19 379 SER A O 1
ATOM 2973 N N . GLN A 1 380 ? 1.935 16.430 11.056 1.00 94.56 380 GLN A N 1
ATOM 2974 C CA . GLN A 1 380 ? 3.052 17.097 11.719 1.00 94.56 380 GLN A CA 1
ATOM 2975 C C . GLN A 1 380 ? 3.308 16.559 13.128 1.00 94.56 380 GLN A C 1
ATOM 2977 O O . GLN A 1 380 ? 4.451 16.546 13.593 1.00 94.56 380 GLN A O 1
ATOM 2982 N N . TRP A 1 381 ? 2.270 16.042 13.792 1.00 94.44 381 TRP A N 1
ATOM 2983 C CA . TRP A 1 381 ? 2.397 15.443 15.120 1.00 94.44 381 TRP A CA 1
ATOM 2984 C C . TRP A 1 381 ? 3.420 14.299 15.170 1.00 94.44 381 TRP A C 1
ATOM 2986 O O . TRP A 1 381 ? 4.019 14.078 16.218 1.00 94.44 381 TRP A O 1
ATOM 2996 N N . ARG A 1 382 ? 3.677 13.608 14.049 1.00 94.06 382 ARG A N 1
ATOM 2997 C CA . ARG A 1 382 ? 4.695 12.546 13.956 1.00 94.06 382 ARG A CA 1
ATOM 2998 C C . ARG A 1 382 ? 6.103 13.087 14.191 1.00 94.06 382 ARG A C 1
ATOM 3000 O O . ARG A 1 382 ? 6.891 12.460 14.889 1.00 94.06 382 ARG A O 1
ATOM 3007 N N . VAL A 1 383 ? 6.386 14.282 13.675 1.00 95.31 383 VAL A N 1
ATOM 3008 C CA . VAL A 1 383 ? 7.652 14.994 13.901 1.00 95.31 383 VAL A CA 1
ATOM 3009 C C . VAL A 1 383 ? 7.689 15.578 15.302 1.00 95.31 383 VAL A C 1
ATOM 3011 O O . VAL A 1 383 ? 8.699 15.485 15.991 1.00 95.31 383 VAL A O 1
ATOM 3014 N N . THR A 1 384 ? 6.571 16.142 15.765 1.00 93.94 384 THR A N 1
ATOM 3015 C CA . THR A 1 384 ? 6.460 16.647 17.138 1.00 93.94 384 THR A CA 1
ATOM 3016 C C . THR A 1 384 ? 6.716 15.539 18.165 1.00 93.94 384 THR A C 1
ATOM 3018 O O . THR A 1 384 ? 7.382 15.783 19.163 1.00 93.94 384 THR A O 1
ATOM 3021 N N . ASN A 1 385 ? 6.305 14.304 17.878 1.00 93.06 385 ASN A N 1
ATOM 3022 C CA . ASN A 1 385 ? 6.605 13.114 18.676 1.00 93.06 385 ASN A CA 1
ATOM 3023 C C . ASN A 1 385 ? 8.055 12.596 18.536 1.00 93.06 385 ASN A C 1
ATOM 3025 O O . ASN A 1 385 ? 8.373 11.530 19.058 1.00 93.06 385 ASN A O 1
ATOM 3029 N N . GLY A 1 386 ? 8.941 13.322 17.850 1.00 92.62 386 GLY A N 1
ATOM 3030 C CA . GLY A 1 386 ? 10.350 12.960 17.679 1.00 92.62 386 GLY A CA 1
ATOM 3031 C C . GLY A 1 386 ? 10.654 12.107 16.446 1.00 92.62 386 GLY A C 1
ATOM 3032 O O . GLY A 1 386 ? 11.767 11.599 16.334 1.00 92.62 386 GLY A O 1
ATOM 3033 N N . GLY A 1 387 ? 9.693 11.937 15.534 1.00 91.75 387 GLY A N 1
ATOM 3034 C CA . GLY A 1 387 ? 9.921 11.301 14.237 1.00 91.75 387 GLY A CA 1
ATOM 3035 C C . GLY A 1 387 ? 10.686 12.197 13.259 1.00 91.75 387 GLY A C 1
ATOM 3036 O O . GLY A 1 387 ? 10.746 13.420 13.409 1.00 91.75 387 GLY A O 1
ATOM 3037 N N . ASP A 1 388 ? 11.245 11.582 12.219 1.00 93.94 388 ASP A N 1
ATOM 3038 C CA . ASP A 1 388 ? 11.912 12.311 11.142 1.00 93.94 388 ASP A CA 1
ATOM 3039 C C . ASP A 1 388 ? 10.917 13.175 10.356 1.00 93.94 388 ASP A C 1
ATOM 3041 O O . ASP A 1 388 ? 9.759 12.804 10.175 1.00 93.94 388 ASP A O 1
ATOM 3045 N N . VAL A 1 389 ? 11.385 14.298 9.797 1.00 93.88 389 VAL A N 1
ATOM 3046 C CA . VAL A 1 389 ? 10.549 15.224 9.000 1.00 93.88 389 VAL A CA 1
ATOM 3047 C C . VAL A 1 389 ? 9.799 14.508 7.873 1.00 93.88 389 VAL A C 1
ATOM 3049 O O . VAL A 1 389 ? 8.665 14.858 7.557 1.00 93.88 389 VAL A O 1
ATOM 3052 N N . VAL A 1 390 ? 10.402 13.467 7.299 1.00 96.50 390 VAL A N 1
ATOM 3053 C CA . VAL A 1 390 ? 9.806 12.686 6.208 1.00 96.50 390 VAL A CA 1
ATOM 3054 C C . VAL A 1 390 ? 8.500 11.990 6.621 1.00 96.50 390 VAL A C 1
ATOM 3056 O O . VAL A 1 390 ? 7.590 11.865 5.810 1.00 96.50 390 VAL A O 1
ATOM 3059 N N . GLU A 1 391 ? 8.345 11.614 7.894 1.00 95.81 391 GLU A N 1
ATOM 3060 C CA . GLU A 1 391 ? 7.147 10.931 8.412 1.00 95.81 391 GLU A CA 1
ATOM 3061 C C . GLU A 1 391 ? 5.888 11.804 8.352 1.00 95.81 391 GLU A C 1
ATOM 3063 O O . GLU A 1 391 ? 4.774 11.290 8.240 1.00 95.81 391 GLU A O 1
ATOM 3068 N N . ALA A 1 392 ? 6.040 13.130 8.405 1.00 96.50 392 ALA A N 1
ATOM 3069 C CA . ALA A 1 392 ? 4.909 14.052 8.330 1.00 96.50 392 ALA A CA 1
ATOM 3070 C C . ALA A 1 392 ? 4.370 14.252 6.907 1.00 96.50 392 ALA A C 1
ATOM 3072 O O . ALA A 1 392 ? 3.294 14.826 6.772 1.00 96.50 392 ALA A O 1
ATOM 3073 N N . ASN A 1 393 ? 5.076 13.790 5.866 1.00 97.62 393 ASN A N 1
ATOM 3074 C CA . ASN A 1 393 ? 4.912 14.293 4.496 1.00 97.62 393 ASN A CA 1
ATOM 3075 C C . ASN A 1 393 ? 4.478 13.237 3.455 1.00 97.62 393 ASN A C 1
ATOM 3077 O O . ASN A 1 393 ? 4.613 13.438 2.244 1.00 97.62 393 ASN A O 1
ATOM 3081 N N . PHE A 1 394 ? 3.935 12.104 3.907 1.00 98.06 394 PHE A N 1
ATOM 3082 C CA . PHE A 1 394 ? 3.420 11.018 3.055 1.00 98.06 394 PHE A CA 1
ATOM 3083 C C . PHE A 1 394 ? 1.995 11.247 2.514 1.00 98.06 394 PHE A C 1
ATOM 3085 O O . PHE A 1 394 ? 1.522 10.490 1.661 1.00 98.06 394 PHE A O 1
ATOM 3092 N N . GLY A 1 395 ? 1.304 12.272 3.007 1.00 97.50 395 GLY A N 1
ATOM 3093 C CA . GLY A 1 395 ? -0.074 12.608 2.680 1.00 97.50 395 GLY A CA 1
ATOM 3094 C C . GLY A 1 395 ? -0.313 12.868 1.199 1.00 97.50 395 GLY A C 1
ATOM 3095 O O . GLY A 1 395 ? 0.572 13.357 0.490 1.00 97.50 395 GLY A O 1
ATOM 3096 N N . VAL A 1 396 ? -1.542 12.593 0.760 1.00 97.06 396 VAL A N 1
ATOM 3097 C CA . VAL A 1 396 ? -2.130 13.112 -0.490 1.00 97.06 396 VAL A CA 1
ATOM 3098 C C . VAL A 1 396 ? -2.723 14.503 -0.257 1.00 97.06 396 VAL A C 1
ATOM 3100 O O . VAL A 1 396 ? -2.639 15.396 -1.106 1.00 97.06 396 VAL A O 1
ATOM 3103 N N . PHE A 1 397 ? -3.302 14.689 0.926 1.00 96.50 397 PHE A N 1
ATOM 3104 C CA . PHE A 1 397 ? -3.805 15.953 1.437 1.00 96.50 397 PHE A CA 1
ATOM 3105 C C . PHE A 1 397 ? -2.850 16.516 2.490 1.00 96.50 397 PHE A C 1
ATOM 3107 O O . PHE A 1 397 ? -2.142 15.769 3.166 1.00 96.50 397 PHE A O 1
ATOM 3114 N N . LYS A 1 398 ? -2.870 17.834 2.657 1.00 95.25 398 LYS A N 1
ATOM 3115 C CA . LYS A 1 398 ? -2.303 18.513 3.824 1.00 95.25 398 LYS A CA 1
ATOM 3116 C C . LYS A 1 398 ? -3.237 18.356 5.030 1.00 95.25 398 LYS A C 1
ATOM 3118 O O . LYS A 1 398 ? -4.374 17.913 4.885 1.00 95.25 398 LYS A O 1
ATOM 3123 N N . GLU A 1 399 ? -2.788 18.773 6.212 1.00 90.94 399 GLU A N 1
ATOM 3124 C CA . GLU A 1 399 ? -3.582 18.716 7.453 1.00 90.94 399 GLU A CA 1
ATOM 3125 C C . GLU A 1 399 ? -4.875 19.555 7.428 1.00 90.94 399 GLU A C 1
ATOM 3127 O O . GLU A 1 399 ? -5.788 19.284 8.203 1.00 90.94 399 GLU A O 1
ATOM 3132 N N . ASP A 1 400 ? -4.972 20.554 6.545 1.00 86.69 400 ASP A N 1
ATOM 3133 C CA . ASP A 1 400 ? -6.153 21.416 6.363 1.00 86.69 400 ASP A CA 1
ATOM 3134 C C . ASP A 1 400 ? -7.168 20.874 5.332 1.00 86.69 400 ASP A C 1
ATOM 3136 O O . ASP A 1 400 ? -8.122 21.563 4.948 1.00 86.69 400 ASP A O 1
ATOM 3140 N N . ASP A 1 401 ? -6.965 19.628 4.899 1.00 86.00 401 ASP A N 1
ATOM 3141 C CA . ASP A 1 401 ? -7.724 18.887 3.890 1.00 86.00 401 ASP A CA 1
ATOM 3142 C C . ASP A 1 401 ? -7.540 19.391 2.453 1.00 86.00 401 ASP A C 1
ATOM 3144 O O . ASP A 1 401 ? -8.212 18.919 1.529 1.00 86.00 401 ASP A O 1
ATOM 3148 N N . THR A 1 402 ? -6.611 20.323 2.218 1.00 91.12 402 THR A N 1
ATOM 3149 C CA . THR A 1 402 ? -6.264 20.726 0.854 1.00 91.12 402 THR A CA 1
ATOM 3150 C C . THR A 1 402 ? -5.430 19.641 0.179 1.00 91.12 402 THR A C 1
ATOM 3152 O O . THR A 1 402 ? -4.438 19.151 0.719 1.00 91.12 402 THR A O 1
ATOM 3155 N N . THR A 1 403 ? -5.818 19.237 -1.032 1.00 93.56 403 THR A N 1
ATOM 3156 C CA . THR A 1 403 ? -5.005 18.317 -1.840 1.00 93.56 403 THR A CA 1
ATOM 3157 C C . THR A 1 403 ? -3.658 18.967 -2.145 1.00 93.56 403 THR A C 1
ATOM 3159 O O . THR A 1 403 ? -3.598 20.145 -2.500 1.00 93.56 403 THR A O 1
ATOM 3162 N N . LYS A 1 404 ? -2.559 18.220 -2.028 1.00 95.31 404 LYS A N 1
ATOM 3163 C CA . LYS A 1 404 ? -1.233 18.762 -2.349 1.00 95.31 404 LYS A CA 1
ATOM 3164 C C . LYS A 1 404 ? -1.129 19.049 -3.846 1.00 95.31 404 LYS A C 1
ATOM 3166 O O . LYS A 1 404 ? -1.705 18.342 -4.675 1.00 95.31 404 LYS A O 1
ATOM 3171 N N . SER A 1 405 ? -0.380 20.090 -4.204 1.00 94.19 405 SER A N 1
ATOM 3172 C CA . SER A 1 405 ? -0.284 20.583 -5.588 1.00 94.19 405 SER A CA 1
ATOM 3173 C C . SER A 1 405 ? 0.214 19.518 -6.567 1.00 94.19 405 SER A C 1
ATOM 3175 O O . SER A 1 405 ? -0.260 19.448 -7.697 1.00 94.19 405 SER A O 1
ATOM 3177 N N . ASN A 1 406 ? 1.113 18.644 -6.112 1.00 94.56 406 ASN A N 1
ATOM 3178 C CA . ASN A 1 406 ? 1.646 17.530 -6.888 1.00 94.56 406 ASN A CA 1
ATOM 3179 C C . ASN A 1 406 ? 0.619 16.431 -7.188 1.00 94.56 406 ASN A C 1
ATOM 3181 O O . ASN A 1 406 ? 0.874 15.637 -8.082 1.00 94.56 406 ASN A O 1
ATOM 3185 N N . PHE A 1 407 ? -0.519 16.389 -6.486 1.00 94.38 407 PHE A N 1
ATOM 3186 C CA . PHE A 1 407 ? -1.655 15.522 -6.811 1.00 94.38 407 PHE A CA 1
ATOM 3187 C C . PHE A 1 407 ? -2.761 16.265 -7.568 1.00 94.38 407 PHE A C 1
ATOM 3189 O O . PHE A 1 407 ? -3.341 15.688 -8.479 1.00 94.38 407 PHE A O 1
ATOM 3196 N N . GLN A 1 408 ? -3.020 17.541 -7.253 1.00 89.56 408 GLN A N 1
ATOM 3197 C CA . GLN A 1 408 ? -3.998 18.367 -7.986 1.00 89.56 408 GLN A CA 1
ATOM 3198 C C . GLN A 1 408 ? -3.652 18.489 -9.474 1.00 89.56 408 GLN A C 1
ATOM 3200 O O . GLN A 1 408 ? -4.517 18.432 -10.336 1.00 89.56 408 GLN A O 1
ATOM 3205 N N . GLN A 1 409 ? -2.365 18.652 -9.777 1.00 83.06 409 GLN A N 1
ATOM 3206 C CA . GLN A 1 409 ? -1.873 18.810 -11.146 1.00 83.06 409 GLN A CA 1
ATOM 3207 C C . GLN A 1 409 ? -1.605 17.464 -11.831 1.00 83.06 409 GLN A C 1
ATOM 3209 O O . GLN A 1 409 ? -1.234 17.425 -13.007 1.00 83.06 409 GLN A O 1
ATOM 3214 N N . LEU A 1 410 ? -1.742 16.352 -11.103 1.00 89.69 410 LEU A N 1
ATOM 3215 C CA . LEU A 1 410 ? -1.371 15.045 -11.609 1.00 89.69 410 LEU A CA 1
ATOM 3216 C C . LEU A 1 410 ? -2.485 14.479 -12.479 1.00 89.69 410 LEU A C 1
ATOM 3218 O O . LEU A 1 410 ? -3.518 14.028 -11.995 1.00 89.69 410 LEU A O 1
ATOM 3222 N N . THR A 1 411 ? -2.225 14.443 -13.781 1.00 89.19 411 THR A N 1
ATOM 3223 C CA . THR A 1 411 ? -3.018 13.654 -14.721 1.00 89.19 411 THR A CA 1
ATOM 3224 C C . THR A 1 411 ? -2.264 12.377 -15.051 1.00 89.19 411 THR A C 1
ATOM 3226 O O . THR A 1 411 ? -1.217 12.405 -15.699 1.00 89.19 411 THR A O 1
ATOM 3229 N N . ILE A 1 412 ? -2.798 11.240 -14.618 1.00 86.50 412 ILE A N 1
ATOM 3230 C CA . ILE A 1 412 ? -2.256 9.929 -14.960 1.00 86.50 412 ILE A CA 1
ATOM 3231 C C . ILE A 1 412 ? -2.892 9.476 -16.270 1.00 86.50 412 ILE A C 1
ATOM 3233 O O . ILE A 1 412 ? -4.069 9.119 -16.318 1.00 86.50 412 ILE A O 1
ATOM 3237 N N . GLY A 1 413 ? -2.097 9.508 -17.339 1.00 80.56 413 GLY A N 1
ATOM 3238 C CA . GLY A 1 413 ? -2.444 8.883 -18.609 1.00 80.56 413 GLY A CA 1
ATOM 3239 C C . GLY A 1 413 ? -2.359 7.358 -18.537 1.00 80.56 413 GLY A C 1
ATOM 3240 O O . GLY A 1 413 ? -1.688 6.780 -17.679 1.00 80.56 413 GLY A O 1
ATOM 3241 N N . TRP A 1 414 ? -3.025 6.689 -19.472 1.00 76.56 414 TRP A N 1
ATOM 3242 C CA . TRP A 1 414 ? -2.947 5.240 -19.593 1.00 76.56 414 TRP A CA 1
ATOM 3243 C C . TRP A 1 414 ? -1.669 4.850 -20.341 1.00 76.56 414 TRP A C 1
ATOM 3245 O O . TRP A 1 414 ? -1.569 5.071 -21.545 1.00 76.56 414 TRP A O 1
ATOM 3255 N N . LYS A 1 415 ? -0.688 4.264 -19.641 1.00 76.75 415 LYS A N 1
ATOM 3256 C CA . LYS A 1 415 ? 0.348 3.454 -20.296 1.00 76.75 415 LYS A CA 1
ATOM 3257 C C . LYS A 1 415 ? -0.184 2.034 -20.403 1.00 76.75 415 LYS A C 1
ATOM 3259 O O . LYS A 1 415 ? -0.534 1.414 -19.391 1.00 76.75 415 LYS A O 1
ATOM 3264 N N . ASP A 1 416 ? -0.267 1.543 -21.627 1.00 73.75 416 ASP A N 1
ATOM 3265 C CA . ASP A 1 416 ? -0.594 0.150 -21.853 1.00 73.75 416 ASP A CA 1
ATOM 3266 C C . ASP A 1 416 ? 0.649 -0.716 -21.596 1.00 73.75 416 ASP A C 1
ATOM 3268 O O . ASP A 1 416 ? 1.756 -0.340 -22.004 1.00 73.75 416 ASP A O 1
ATOM 3272 N N . PRO A 1 417 ? 0.492 -1.888 -20.969 1.00 82.56 417 PRO A N 1
ATOM 3273 C CA . PRO A 1 417 ? 1.584 -2.840 -20.858 1.00 82.56 417 PRO A CA 1
ATOM 3274 C C . PRO A 1 417 ? 1.968 -3.368 -22.253 1.00 82.56 417 PRO A C 1
ATOM 3276 O O . PRO A 1 417 ? 1.116 -3.537 -23.133 1.00 82.56 417 PRO A O 1
ATOM 3279 N N . ARG A 1 418 ? 3.256 -3.643 -22.467 1.00 86.81 418 ARG A N 1
ATOM 3280 C CA . ARG A 1 418 ? 3.761 -4.402 -23.622 1.00 86.81 418 ARG A CA 1
ATOM 3281 C C . ARG A 1 418 ? 4.713 -5.481 -23.163 1.00 86.81 418 ARG A C 1
ATOM 3283 O O . ARG A 1 418 ? 5.209 -5.471 -22.042 1.00 86.81 418 ARG A O 1
ATOM 3290 N N . THR A 1 419 ? 5.015 -6.377 -24.080 1.00 90.19 419 THR A N 1
ATOM 3291 C CA . THR A 1 419 ? 6.142 -7.286 -23.957 1.00 90.19 419 THR A CA 1
ATOM 3292 C C . THR A 1 419 ? 7.161 -6.965 -25.044 1.00 90.19 419 THR A C 1
ATOM 3294 O O . THR A 1 419 ? 6.808 -6.489 -26.125 1.00 90.19 419 THR A O 1
ATOM 3297 N N . ILE A 1 420 ? 8.439 -7.186 -24.748 1.00 92.56 420 ILE A N 1
ATOM 3298 C CA . ILE A 1 420 ? 9.529 -6.934 -25.693 1.00 92.56 420 ILE A CA 1
ATOM 3299 C C . ILE A 1 420 ? 10.129 -8.276 -26.066 1.00 92.56 420 ILE A C 1
ATOM 3301 O O . ILE A 1 420 ? 10.731 -8.947 -25.231 1.00 92.56 420 ILE A O 1
ATOM 3305 N N . ARG A 1 421 ? 9.962 -8.683 -27.320 1.00 94.06 421 ARG A N 1
ATOM 3306 C CA . ARG A 1 421 ? 10.427 -9.977 -27.817 1.00 94.06 421 ARG A CA 1
ATOM 3307 C C . ARG A 1 421 ? 11.567 -9.785 -28.795 1.00 94.06 421 ARG A C 1
ATOM 3309 O O . ARG A 1 421 ? 11.447 -9.029 -29.752 1.00 94.06 421 ARG A O 1
ATOM 3316 N N . ASN A 1 422 ? 12.668 -10.498 -28.607 1.00 93.81 422 ASN A N 1
ATOM 3317 C CA . ASN A 1 422 ? 13.702 -10.558 -29.629 1.00 93.81 422 ASN A CA 1
ATOM 3318 C C . ASN A 1 422 ? 13.193 -11.391 -30.819 1.00 93.81 422 ASN A C 1
ATOM 3320 O O . ASN A 1 422 ? 12.790 -12.541 -30.655 1.00 93.81 422 ASN A O 1
ATOM 3324 N N . THR A 1 423 ? 13.214 -10.818 -32.020 1.00 91.25 423 THR A N 1
ATOM 3325 C CA . THR A 1 423 ? 12.622 -11.434 -33.223 1.00 91.25 423 THR A CA 1
ATOM 3326 C C . THR A 1 423 ? 13.393 -12.650 -33.734 1.00 91.25 423 THR A C 1
ATOM 3328 O O . THR A 1 423 ? 12.787 -13.539 -34.324 1.00 91.25 423 THR A O 1
ATOM 3331 N N . GLY A 1 424 ? 14.709 -12.717 -33.503 1.00 87.50 424 GLY A N 1
ATOM 3332 C CA . GLY A 1 424 ? 15.536 -13.844 -33.941 1.00 87.50 424 GLY A CA 1
ATOM 3333 C C . GLY A 1 424 ? 15.402 -15.066 -33.033 1.00 87.50 424 GLY A C 1
ATOM 3334 O O . GLY A 1 424 ? 15.304 -16.191 -33.507 1.00 87.50 424 GLY A O 1
ATOM 3335 N N . THR A 1 425 ? 15.377 -14.846 -31.718 1.00 89.94 425 THR A N 1
ATOM 3336 C CA . THR A 1 425 ? 15.362 -15.924 -30.711 1.00 89.94 425 THR A CA 1
ATOM 3337 C C . THR A 1 425 ? 13.966 -16.253 -30.185 1.00 89.94 425 THR A C 1
ATOM 3339 O O . THR A 1 425 ? 13.796 -17.261 -29.504 1.00 89.94 425 THR A O 1
ATOM 3342 N N . ASN A 1 426 ? 12.971 -15.397 -30.450 1.00 91.00 426 ASN A N 1
ATOM 3343 C CA . ASN A 1 426 ? 11.636 -15.428 -29.841 1.00 91.00 426 ASN A CA 1
ATOM 3344 C C . ASN A 1 426 ? 11.633 -15.411 -28.302 1.00 91.00 426 ASN A C 1
ATOM 3346 O O . ASN A 1 426 ? 10.631 -15.758 -27.674 1.00 91.00 426 ASN A O 1
ATOM 3350 N N . ARG A 1 427 ? 12.740 -14.989 -27.683 1.00 93.00 427 ARG A N 1
ATOM 3351 C CA . ARG A 1 427 ? 12.840 -14.803 -26.235 1.00 93.00 427 ARG A CA 1
ATOM 3352 C C . ARG A 1 427 ? 12.292 -13.439 -25.830 1.00 93.00 427 ARG A C 1
ATOM 3354 O O . ARG A 1 427 ? 12.394 -12.471 -26.583 1.00 93.00 427 ARG A O 1
ATOM 3361 N N . MET A 1 428 ? 11.755 -13.371 -24.622 1.00 93.38 428 MET A N 1
ATOM 3362 C CA . MET A 1 428 ? 11.186 -12.173 -24.022 1.00 93.38 428 MET A CA 1
ATOM 3363 C C . MET A 1 428 ? 12.242 -11.468 -23.176 1.00 93.38 428 MET A C 1
ATOM 3365 O O . MET A 1 428 ? 12.936 -12.118 -22.393 1.00 93.38 428 MET A O 1
ATOM 3369 N N . LEU A 1 429 ? 12.338 -10.148 -23.305 1.00 93.19 429 LEU A N 1
ATOM 3370 C CA . LEU A 1 429 ? 13.047 -9.315 -22.346 1.00 93.19 429 LEU A CA 1
ATOM 3371 C C . LEU A 1 429 ? 12.314 -9.409 -21.011 1.00 93.19 429 LEU A C 1
ATOM 3373 O O . LEU A 1 429 ? 11.094 -9.238 -20.950 1.00 93.19 429 LEU A O 1
ATOM 3377 N N . SER A 1 430 ? 13.038 -9.731 -19.952 1.00 89.75 430 SER A N 1
ATOM 3378 C CA . SER A 1 430 ? 12.452 -9.991 -18.644 1.00 89.75 430 SER A CA 1
ATOM 3379 C C . SER A 1 430 ? 13.265 -9.386 -17.524 1.00 89.75 430 SER A C 1
ATOM 3381 O O . SER A 1 430 ? 14.480 -9.256 -17.642 1.00 89.75 430 SER A O 1
ATOM 3383 N N . GLU A 1 431 ? 12.598 -9.070 -16.424 1.00 84.12 431 GLU A N 1
ATOM 3384 C CA . GLU A 1 431 ? 13.230 -8.549 -15.220 1.00 84.12 431 GLU A CA 1
ATOM 3385 C C . GLU A 1 431 ? 13.036 -9.495 -14.035 1.00 84.12 431 GLU A C 1
ATOM 3387 O O . GLU A 1 431 ? 11.937 -9.983 -13.770 1.00 84.12 431 GLU A O 1
ATOM 3392 N N . LYS A 1 432 ? 14.118 -9.757 -13.299 1.00 77.75 432 LYS A N 1
ATOM 3393 C CA . LYS A 1 432 ? 14.073 -10.470 -12.024 1.00 77.75 432 LYS A CA 1
ATOM 3394 C C . LYS A 1 432 ? 15.215 -10.014 -11.120 1.00 77.75 432 LYS A C 1
ATOM 3396 O O . LYS A 1 432 ? 16.372 -10.050 -11.531 1.00 77.75 432 LYS A O 1
ATOM 3401 N N . ASN A 1 433 ? 14.899 -9.675 -9.868 1.00 71.88 433 ASN A N 1
ATOM 3402 C CA . ASN A 1 433 ? 15.862 -9.287 -8.828 1.00 71.88 433 ASN A CA 1
ATOM 3403 C C . ASN A 1 433 ? 16.743 -8.093 -9.258 1.00 71.88 433 ASN A C 1
ATOM 3405 O O . ASN A 1 433 ? 17.965 -8.131 -9.112 1.00 71.88 433 ASN A O 1
ATOM 3409 N N . GLY A 1 434 ? 16.135 -7.076 -9.873 1.00 68.75 434 GLY A N 1
ATOM 3410 C CA . GLY A 1 434 ? 16.801 -5.891 -10.414 1.00 68.75 434 GLY A CA 1
ATOM 3411 C C . GLY A 1 434 ? 17.704 -6.149 -11.626 1.00 68.75 434 GLY A C 1
ATOM 3412 O O . GLY A 1 434 ? 18.436 -5.246 -12.048 1.00 68.75 434 GLY A O 1
ATOM 3413 N N . GLY A 1 435 ? 17.702 -7.372 -12.165 1.00 75.06 435 GLY A N 1
ATOM 3414 C CA . GLY A 1 435 ? 18.464 -7.778 -13.341 1.00 75.06 435 GLY A CA 1
ATOM 3415 C C . GLY A 1 435 ? 17.570 -8.001 -14.556 1.00 75.06 435 GLY A C 1
ATOM 3416 O O . GLY A 1 435 ? 16.497 -8.593 -14.448 1.00 75.06 435 GLY A O 1
ATOM 3417 N N . VAL A 1 436 ? 18.047 -7.574 -15.727 1.00 85.62 436 VAL A N 1
ATOM 3418 C CA . VAL A 1 436 ? 17.382 -7.820 -17.013 1.00 85.62 436 VAL A CA 1
ATOM 3419 C C . VAL A 1 436 ? 17.995 -9.052 -17.680 1.00 85.62 436 VAL A C 1
ATOM 3421 O O . VAL A 1 436 ? 19.216 -9.203 -17.727 1.00 85.62 436 VAL A O 1
ATOM 3424 N N . TYR A 1 437 ? 17.156 -9.942 -18.197 1.00 89.31 437 TYR A N 1
ATOM 3425 C CA . TYR A 1 437 ? 17.564 -11.188 -18.838 1.00 89.31 437 TYR A CA 1
ATOM 3426 C C . TYR A 1 437 ? 16.599 -11.580 -19.962 1.00 89.31 437 TYR A C 1
ATOM 3428 O O . TYR A 1 437 ? 15.532 -10.992 -20.116 1.00 89.31 437 TYR A O 1
ATOM 3436 N N . MET A 1 438 ? 16.973 -12.582 -20.759 1.00 93.06 438 MET A N 1
ATOM 3437 C CA . MET A 1 438 ? 16.117 -13.126 -21.814 1.00 93.06 438 MET A CA 1
ATOM 3438 C C . MET A 1 438 ? 15.471 -14.434 -21.355 1.00 93.06 438 MET A C 1
ATOM 3440 O O . MET A 1 438 ? 16.160 -15.430 -21.131 1.00 93.06 438 MET A O 1
ATOM 3444 N N . SER A 1 439 ? 14.144 -14.462 -21.251 1.00 92.69 439 SER A N 1
ATOM 3445 C CA . SER A 1 439 ? 13.375 -15.653 -20.872 1.00 92.69 439 SER A CA 1
ATOM 3446 C C . SER A 1 439 ? 12.607 -16.237 -22.061 1.00 92.69 439 SER A C 1
ATOM 3448 O O . SER A 1 439 ? 12.430 -15.592 -23.094 1.00 92.69 439 SER A O 1
ATOM 3450 N N . THR A 1 440 ? 12.172 -17.492 -21.969 1.00 92.62 440 THR A N 1
ATOM 3451 C CA . THR A 1 440 ? 11.212 -18.036 -22.939 1.00 92.62 440 THR A CA 1
ATOM 3452 C C . THR A 1 440 ? 9.813 -17.525 -22.628 1.00 92.62 440 THR A C 1
ATOM 3454 O O . THR A 1 440 ? 9.467 -17.314 -21.466 1.00 92.62 440 THR A O 1
ATOM 3457 N N . LYS A 1 441 ? 8.971 -17.413 -23.657 1.00 90.06 441 LYS A N 1
ATOM 3458 C CA . LYS A 1 441 ? 7.526 -17.239 -23.489 1.00 90.06 441 LYS A CA 1
ATOM 3459 C C . LYS A 1 441 ? 6.978 -18.255 -22.470 1.00 90.06 441 LYS A C 1
ATOM 3461 O O . LYS A 1 441 ? 7.342 -19.430 -22.524 1.00 90.06 441 LYS A O 1
ATOM 3466 N N . SER A 1 442 ? 6.136 -17.803 -21.541 1.00 87.62 442 SER A N 1
ATOM 3467 C CA . SER A 1 442 ? 5.603 -18.636 -20.456 1.00 87.62 442 SER A CA 1
ATOM 3468 C C . SER A 1 442 ? 4.124 -18.361 -20.215 1.00 87.62 442 SER A C 1
ATOM 3470 O O . SER A 1 442 ? 3.677 -17.228 -20.355 1.00 87.62 442 SER A O 1
ATOM 3472 N N . ASN A 1 443 ? 3.378 -19.392 -19.812 1.00 84.56 443 ASN A N 1
ATOM 3473 C CA . ASN A 1 443 ? 1.997 -19.257 -19.336 1.00 84.56 443 ASN A CA 1
ATOM 3474 C C . ASN A 1 443 ? 1.907 -19.062 -17.816 1.00 84.56 443 ASN A C 1
ATOM 3476 O O . ASN A 1 443 ? 0.826 -18.790 -17.300 1.00 84.56 443 ASN A O 1
ATOM 3480 N N . ASP A 1 444 ? 3.026 -19.192 -17.102 1.00 84.69 444 ASP A N 1
ATOM 3481 C CA . ASP A 1 444 ? 3.103 -18.857 -15.683 1.00 84.69 444 ASP A CA 1
ATOM 3482 C C . ASP A 1 444 ? 2.920 -17.342 -15.515 1.00 84.69 444 ASP A C 1
ATOM 3484 O O . ASP A 1 444 ? 3.696 -16.553 -16.059 1.00 84.69 444 ASP A O 1
ATOM 3488 N N . TRP A 1 445 ? 1.882 -16.937 -14.781 1.00 82.31 445 TRP A N 1
ATOM 3489 C CA . TRP A 1 445 ? 1.508 -15.531 -14.624 1.00 82.31 445 TRP A CA 1
ATOM 3490 C C . TRP A 1 445 ? 2.621 -14.687 -13.989 1.00 82.31 445 TRP A C 1
ATOM 3492 O O . TRP A 1 445 ? 2.782 -13.530 -14.362 1.00 82.31 445 TRP A O 1
ATOM 3502 N N . LEU A 1 446 ? 3.442 -15.259 -13.102 1.00 79.25 446 LEU A N 1
ATOM 3503 C CA . LEU A 1 446 ? 4.564 -14.553 -12.488 1.00 79.25 446 LEU A CA 1
ATOM 3504 C C . LEU A 1 446 ? 5.683 -14.313 -13.498 1.00 79.25 446 LEU A C 1
ATOM 3506 O O . LEU A 1 446 ? 6.347 -13.279 -13.475 1.00 79.25 446 LEU A O 1
ATOM 3510 N N . VAL A 1 447 ? 5.922 -15.287 -14.378 1.00 83.31 447 VAL A N 1
ATOM 3511 C CA . VAL A 1 447 ? 6.877 -15.112 -15.475 1.00 83.31 447 VAL A CA 1
ATOM 3512 C C . VAL A 1 447 ? 6.336 -14.089 -16.474 1.00 83.31 447 VAL A C 1
ATOM 3514 O O . VAL A 1 447 ? 7.105 -13.250 -16.930 1.00 83.31 447 VAL A O 1
ATOM 3517 N N . LYS A 1 448 ? 5.026 -14.084 -16.756 1.00 85.31 448 LYS A N 1
ATOM 3518 C CA . LYS A 1 448 ? 4.404 -13.042 -17.589 1.00 85.31 448 LYS A CA 1
ATOM 3519 C C . LYS A 1 448 ? 4.583 -11.651 -16.989 1.00 85.31 448 LYS A C 1
ATOM 3521 O O . LYS A 1 448 ? 4.962 -10.742 -17.712 1.00 85.31 448 LYS A O 1
ATOM 3526 N N . GLU A 1 449 ? 4.402 -11.479 -15.682 1.00 81.38 449 GLU A N 1
ATOM 3527 C CA . GLU A 1 449 ? 4.665 -10.194 -15.018 1.00 81.38 449 GLU A CA 1
ATOM 3528 C C . GLU A 1 449 ? 6.112 -9.726 -15.192 1.00 81.38 449 GLU A C 1
ATOM 3530 O O . GLU A 1 449 ? 6.344 -8.549 -15.436 1.00 81.38 449 GLU A O 1
ATOM 3535 N N . GLN A 1 450 ? 7.081 -10.644 -15.141 1.00 83.81 450 GLN A N 1
ATOM 3536 C CA . GLN A 1 450 ? 8.492 -10.331 -15.403 1.00 83.81 450 GLN A CA 1
ATOM 3537 C C . GLN A 1 450 ? 8.755 -9.951 -16.865 1.00 83.81 450 GLN A C 1
ATOM 3539 O O . GLN A 1 450 ? 9.784 -9.354 -17.152 1.00 83.81 450 GLN A O 1
ATOM 3544 N N . GLN A 1 451 ? 7.866 -10.326 -17.786 1.00 88.88 451 GLN A N 1
ATOM 3545 C CA . GLN A 1 451 ? 7.947 -10.042 -19.222 1.00 88.88 451 GLN A CA 1
ATOM 3546 C C . GLN A 1 451 ? 7.183 -8.771 -19.621 1.00 88.88 451 GLN A C 1
ATOM 3548 O O . GLN A 1 451 ? 7.244 -8.374 -20.789 1.00 88.88 451 GLN A O 1
ATOM 3553 N N . VAL A 1 452 ? 6.456 -8.153 -18.684 1.00 85.88 452 VAL A N 1
ATOM 3554 C CA . VAL A 1 452 ? 5.642 -6.960 -18.920 1.00 85.88 452 VAL A CA 1
ATOM 3555 C C . VAL A 1 452 ? 6.451 -5.701 -18.638 1.00 85.88 452 VAL A C 1
ATOM 3557 O O . VAL A 1 452 ? 7.024 -5.523 -17.569 1.00 85.88 452 VAL A O 1
ATOM 3560 N N . TRP A 1 453 ? 6.420 -4.795 -19.606 1.00 84.25 453 TRP A N 1
ATOM 3561 C CA . TRP A 1 453 ? 7.064 -3.493 -19.574 1.00 84.25 453 TRP A CA 1
ATOM 3562 C C . TRP A 1 453 ? 6.010 -2.413 -19.811 1.00 84.25 453 TRP A C 1
ATOM 3564 O O . TRP A 1 453 ? 5.125 -2.560 -20.655 1.00 84.25 453 TRP A O 1
ATOM 3574 N N . PHE A 1 454 ? 6.102 -1.308 -19.082 1.00 76.44 454 PHE A N 1
ATOM 3575 C CA . PHE A 1 454 ? 5.313 -0.103 -19.356 1.00 76.44 454 PHE A CA 1
ATOM 3576 C C . PHE A 1 454 ? 6.121 0.792 -20.305 1.00 76.44 454 PHE A C 1
ATOM 3578 O O . PHE A 1 454 ? 7.318 0.578 -20.434 1.00 76.44 454 PHE A O 1
ATOM 3585 N N . PHE A 1 455 ? 5.517 1.782 -20.970 1.00 71.25 455 PHE A N 1
ATOM 3586 C CA . PHE A 1 455 ? 6.233 2.684 -21.893 1.00 71.25 455 PHE A CA 1
ATOM 3587 C C . PHE A 1 455 ? 6.020 4.152 -21.502 1.00 71.25 455 PHE A C 1
ATOM 3589 O O . PHE A 1 455 ? 4.873 4.577 -21.394 1.00 71.25 455 PHE A O 1
ATOM 3596 N N . ASP A 1 456 ? 7.086 4.931 -21.252 1.00 65.62 456 ASP A N 1
ATOM 3597 C CA . ASP A 1 456 ? 6.984 6.312 -20.747 1.00 65.62 456 ASP A CA 1
ATOM 3598 C C . ASP A 1 456 ? 7.413 7.290 -21.830 1.00 65.62 456 ASP A C 1
ATOM 3600 O O . ASP A 1 456 ? 8.592 7.572 -22.029 1.00 65.62 456 ASP A O 1
ATOM 3604 N N . SER A 1 457 ? 6.445 7.866 -22.532 1.00 59.84 457 SER A N 1
ATOM 3605 C CA . SER A 1 457 ? 6.732 8.876 -23.546 1.00 59.84 457 SER A CA 1
ATOM 3606 C C . SER A 1 457 ? 7.389 10.148 -22.993 1.00 59.84 457 SER A C 1
ATOM 3608 O O . SER A 1 457 ? 7.945 10.909 -23.786 1.00 59.84 457 SER A O 1
ATOM 3610 N N . ALA A 1 458 ? 7.312 10.409 -21.683 1.00 58.81 458 ALA A N 1
ATOM 3611 C CA . ALA A 1 458 ? 7.871 11.606 -21.062 1.00 58.81 458 ALA A CA 1
ATOM 3612 C C . ALA A 1 458 ? 9.382 11.488 -20.840 1.00 58.81 458 ALA A C 1
ATOM 3614 O O . ALA A 1 458 ? 10.112 12.445 -21.087 1.00 58.81 458 ALA A O 1
ATOM 3615 N N . THR A 1 459 ? 9.865 10.321 -20.416 1.00 64.31 459 THR A N 1
ATOM 3616 C CA . THR A 1 459 ? 11.282 10.153 -20.070 1.00 64.31 459 THR A CA 1
ATOM 3617 C C . THR A 1 459 ? 12.161 9.805 -21.263 1.00 64.31 459 THR A C 1
ATOM 3619 O O . THR A 1 459 ? 13.368 10.039 -21.221 1.00 64.31 459 THR A O 1
ATOM 3622 N N . LYS A 1 460 ? 11.567 9.279 -22.343 1.00 68.56 460 LYS A N 1
ATOM 3623 C CA . LYS A 1 460 ? 12.246 9.068 -23.629 1.00 68.56 460 LYS A CA 1
ATOM 3624 C C . LYS A 1 460 ? 13.557 8.284 -23.530 1.00 68.56 460 LYS A C 1
ATOM 3626 O O . LYS A 1 460 ? 14.434 8.550 -24.326 1.00 68.56 460 LYS A O 1
ATOM 3631 N N . GLN A 1 461 ? 13.720 7.328 -22.607 1.00 74.50 461 GLN A N 1
ATOM 3632 C CA . GLN A 1 461 ? 15.005 6.616 -22.438 1.00 74.50 461 GLN A CA 1
ATOM 3633 C C . GLN A 1 461 ? 15.431 5.786 -23.658 1.00 74.50 461 GLN A C 1
ATOM 3635 O O . GLN A 1 461 ? 16.624 5.684 -23.961 1.00 74.50 461 GLN A O 1
ATOM 3640 N N . TRP A 1 462 ? 14.459 5.238 -24.384 1.00 82.19 462 TRP A N 1
ATOM 3641 C CA . TRP A 1 462 ? 14.676 4.475 -25.608 1.00 82.19 462 TRP A CA 1
ATOM 3642 C C . TRP A 1 462 ? 13.858 5.057 -26.762 1.00 82.19 462 TRP A C 1
ATOM 3644 O O . TRP A 1 462 ? 13.009 5.935 -26.603 1.00 82.19 462 TRP A O 1
ATOM 3654 N N . THR A 1 463 ? 14.148 4.607 -27.976 1.00 85.31 463 THR A N 1
ATOM 3655 C CA . THR A 1 463 ? 13.338 4.884 -29.163 1.00 85.31 463 THR A CA 1
ATOM 3656 C C . THR A 1 463 ? 13.207 3.611 -29.986 1.00 85.31 463 THR A C 1
ATOM 3658 O O . THR A 1 463 ? 14.216 2.989 -30.317 1.00 85.31 463 THR A O 1
ATOM 3661 N N . TYR A 1 464 ? 11.972 3.225 -30.319 1.00 87.12 464 TYR A N 1
ATOM 3662 C CA . TYR A 1 464 ? 11.706 2.096 -31.205 1.00 87.12 464 TYR A CA 1
ATOM 3663 C C . TYR A 1 464 ? 11.618 2.591 -32.619 1.00 87.12 464 TYR A C 1
ATOM 3665 O O . TYR A 1 464 ? 10.750 3.393 -32.956 1.00 87.12 464 TYR A O 1
ATOM 3673 N N . GLU A 1 465 ? 12.464 2.042 -33.461 1.00 88.25 465 GLU A N 1
ATOM 3674 C CA . GLU A 1 465 ? 12.329 2.208 -34.889 1.00 88.25 465 GLU A CA 1
ATOM 3675 C C . GLU A 1 465 ? 11.594 0.990 -35.448 1.00 88.25 465 GLU A C 1
ATOM 3677 O O . GLU A 1 465 ? 12.203 -0.047 -35.702 1.00 88.25 465 GLU A O 1
ATOM 3682 N N . SER A 1 466 ? 10.277 1.106 -35.633 1.00 85.81 466 SER A N 1
ATOM 3683 C CA . SER A 1 466 ? 9.428 -0.002 -36.098 1.00 85.81 466 SER A CA 1
ATOM 3684 C C . SER A 1 466 ? 9.824 -0.536 -37.477 1.00 85.81 466 SER A C 1
ATOM 3686 O O . SER A 1 466 ? 9.652 -1.722 -37.738 1.00 85.81 466 SER A O 1
ATOM 3688 N N . SER A 1 467 ? 10.412 0.299 -38.340 1.00 88.75 467 SER A N 1
ATOM 3689 C CA . SER A 1 467 ? 10.904 -0.111 -39.661 1.00 88.75 467 SER A CA 1
ATOM 3690 C C . SER A 1 467 ? 12.103 -1.061 -39.597 1.00 88.75 467 SER A C 1
ATOM 3692 O O . SER A 1 467 ? 12.296 -1.861 -40.510 1.00 88.75 467 SER A O 1
ATOM 3694 N N . THR A 1 468 ? 12.906 -0.997 -38.532 1.00 90.69 468 THR A N 1
ATOM 3695 C CA . THR A 1 468 ? 14.100 -1.841 -38.356 1.00 90.69 468 THR A CA 1
ATOM 3696 C C . THR A 1 468 ? 13.988 -2.808 -37.178 1.00 90.69 468 THR A C 1
ATOM 3698 O O . THR A 1 468 ? 14.814 -3.713 -37.052 1.00 90.69 468 THR A O 1
ATOM 3701 N N . GLY A 1 469 ? 12.983 -2.629 -36.317 1.00 90.75 469 GLY A N 1
ATOM 3702 C CA . GLY A 1 469 ? 12.815 -3.346 -35.056 1.00 90.75 469 GLY A CA 1
ATOM 3703 C C . GLY A 1 469 ? 13.830 -2.939 -33.983 1.00 90.75 469 GLY A C 1
ATOM 3704 O O . GLY A 1 469 ? 14.021 -3.672 -33.019 1.00 90.75 469 GLY A O 1
ATOM 3705 N N . LYS A 1 470 ? 14.545 -1.819 -34.134 1.00 91.12 470 LYS A N 1
ATOM 3706 C CA . LYS A 1 470 ? 15.638 -1.459 -33.218 1.00 91.12 470 LYS A CA 1
ATOM 3707 C C . LYS A 1 470 ? 15.146 -0.655 -32.027 1.00 91.12 470 LYS A C 1
ATOM 3709 O O . LYS A 1 470 ? 14.423 0.322 -32.188 1.00 91.12 470 LYS A O 1
ATOM 3714 N N . LEU A 1 471 ? 15.641 -1.018 -30.848 1.00 91.25 471 LEU A N 1
ATOM 3715 C CA . LEU A 1 471 ? 15.567 -0.219 -29.627 1.00 91.25 471 LEU A CA 1
ATOM 3716 C C . LEU A 1 471 ? 16.852 0.606 -29.512 1.00 91.25 471 LEU A C 1
ATOM 3718 O O . LEU A 1 471 ? 17.901 0.060 -29.179 1.00 91.25 471 LEU A O 1
ATOM 3722 N N . LYS A 1 472 ? 16.788 1.899 -29.835 1.00 90.69 472 LYS A N 1
ATOM 3723 C CA . LYS A 1 472 ? 17.928 2.829 -29.800 1.00 90.69 472 LYS A CA 1
ATOM 3724 C C . LYS A 1 472 ? 17.981 3.555 -28.463 1.00 90.69 472 LYS A C 1
ATOM 3726 O O . LYS A 1 472 ? 16.944 3.997 -27.969 1.00 90.69 472 LYS A O 1
ATOM 3731 N N . HIS A 1 473 ? 19.175 3.704 -27.905 1.00 88.62 473 HIS A N 1
ATOM 3732 C CA . HIS A 1 473 ? 19.374 4.490 -26.696 1.00 88.62 473 HIS A CA 1
ATOM 3733 C C . HIS A 1 473 ? 19.162 5.976 -27.006 1.00 88.62 473 HIS A C 1
ATOM 3735 O O . HIS A 1 473 ? 19.698 6.487 -27.989 1.00 88.62 473 HIS A O 1
ATOM 3741 N N . ALA A 1 474 ? 18.401 6.693 -26.179 1.00 81.69 474 ALA A N 1
ATOM 3742 C CA . ALA A 1 474 ? 18.017 8.061 -26.522 1.00 81.69 474 ALA A CA 1
ATOM 3743 C C . ALA A 1 474 ? 19.122 9.106 -26.331 1.00 81.69 474 ALA A C 1
ATOM 3745 O O . ALA A 1 474 ? 19.269 10.004 -27.158 1.00 81.69 474 ALA A O 1
ATOM 3746 N N . THR A 1 475 ? 19.916 9.000 -25.261 1.00 82.81 475 THR A N 1
ATOM 3747 C CA . THR A 1 475 ? 21.031 9.932 -25.004 1.00 82.81 475 THR A CA 1
ATOM 3748 C C . THR A 1 475 ? 22.330 9.505 -25.693 1.00 82.81 475 THR A C 1
ATOM 3750 O O . THR A 1 475 ? 22.998 10.327 -26.319 1.00 82.81 475 THR A O 1
ATOM 3753 N N . HIS A 1 476 ? 22.687 8.221 -25.627 1.00 86.38 476 HIS A N 1
ATOM 3754 C CA . HIS A 1 476 ? 23.899 7.677 -26.239 1.00 86.38 476 HIS A CA 1
ATOM 3755 C C . HIS A 1 476 ? 23.660 7.267 -27.699 1.00 86.38 476 HIS A C 1
ATOM 3757 O O . HIS A 1 476 ? 23.277 6.137 -28.001 1.00 86.38 476 HIS A O 1
ATOM 3763 N N . GLN A 1 477 ? 23.906 8.207 -28.614 1.00 89.56 477 GLN A N 1
ATOM 3764 C CA . GLN A 1 477 ? 23.743 8.001 -30.054 1.00 89.56 477 GLN A CA 1
ATOM 3765 C C . GLN A 1 477 ? 24.600 6.838 -30.576 1.00 89.56 477 GLN A C 1
ATOM 3767 O O . GLN A 1 477 ? 25.737 6.640 -30.153 1.00 89.56 477 GLN A O 1
ATOM 3772 N N . GLY A 1 478 ? 24.047 6.075 -31.522 1.00 91.50 478 GLY A N 1
ATOM 3773 C CA . GLY A 1 478 ? 24.728 4.937 -32.148 1.00 91.50 478 GLY A CA 1
ATOM 3774 C C . GLY A 1 478 ? 24.659 3.624 -31.363 1.00 91.50 478 GLY A C 1
ATOM 3775 O O . GLY A 1 478 ? 25.145 2.611 -31.866 1.00 91.50 478 GLY A O 1
ATOM 3776 N N . PHE A 1 479 ? 24.022 3.603 -30.190 1.00 94.12 479 PHE A N 1
ATOM 3777 C CA . PHE A 1 479 ? 23.845 2.393 -29.393 1.00 94.12 479 PHE A CA 1
ATOM 3778 C C . PHE A 1 479 ? 22.416 1.838 -29.444 1.00 94.12 479 PHE A C 1
ATOM 3780 O O . PHE A 1 479 ? 21.429 2.575 -29.390 1.00 94.12 479 PHE A O 1
ATOM 3787 N N . CYS A 1 480 ? 22.321 0.513 -29.532 1.00 93.94 480 CYS A N 1
ATOM 3788 C CA . CYS A 1 480 ? 21.089 -0.259 -29.624 1.00 93.94 480 CYS A CA 1
ATOM 3789 C C . CYS A 1 480 ? 21.052 -1.343 -28.538 1.00 93.94 480 CYS A C 1
ATOM 3791 O O . CYS A 1 480 ? 22.098 -1.854 -28.129 1.00 93.94 480 CYS A O 1
ATOM 3793 N N . LEU A 1 481 ? 19.845 -1.728 -28.113 1.00 93.50 481 LEU A N 1
ATOM 3794 C CA . LEU A 1 481 ? 19.637 -2.918 -27.292 1.00 93.50 481 LEU A CA 1
ATOM 3795 C C . LEU A 1 481 ? 19.962 -4.165 -28.119 1.00 93.50 481 LEU A C 1
ATOM 3797 O O . LEU A 1 481 ? 19.467 -4.324 -29.239 1.00 93.50 481 LEU A O 1
ATOM 3801 N N . ASP A 1 482 ? 20.773 -5.042 -27.550 1.00 93.62 482 ASP A N 1
ATOM 3802 C CA . ASP A 1 482 ? 21.282 -6.259 -28.168 1.00 93.62 482 ASP A CA 1
ATOM 3803 C C . ASP A 1 482 ? 21.173 -7.429 -27.178 1.00 93.62 482 ASP A C 1
ATOM 3805 O O . ASP A 1 482 ? 21.171 -7.234 -25.959 1.00 93.62 482 ASP A O 1
ATOM 3809 N N . THR A 1 483 ? 21.059 -8.650 -27.697 1.00 92.69 483 THR A N 1
ATOM 3810 C CA . THR A 1 483 ? 21.158 -9.881 -26.906 1.00 92.69 483 THR A CA 1
ATOM 3811 C C . THR A 1 483 ? 22.303 -10.736 -27.430 1.00 92.69 483 THR A C 1
ATOM 3813 O O . THR A 1 483 ? 22.277 -11.149 -28.584 1.00 92.69 483 THR A O 1
ATOM 3816 N N . ASP A 1 484 ? 23.302 -11.021 -26.596 1.00 90.31 484 ASP A N 1
ATOM 3817 C CA . ASP A 1 484 ? 24.486 -11.780 -27.000 1.00 90.31 484 ASP A CA 1
ATOM 3818 C C . ASP A 1 484 ? 24.218 -13.295 -26.974 1.00 90.31 484 ASP A C 1
ATOM 3820 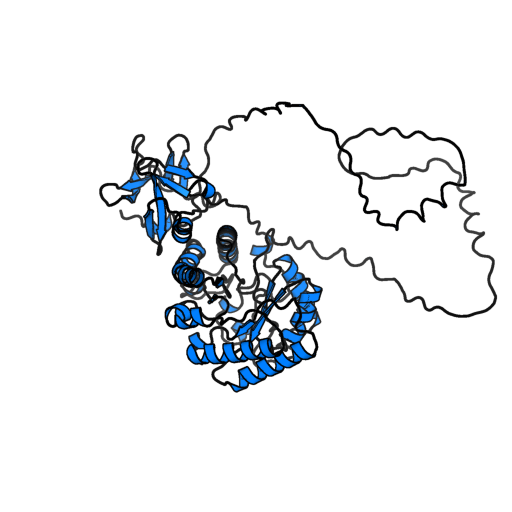O O . ASP A 1 484 ? 24.180 -13.889 -25.888 1.00 90.31 484 ASP A O 1
ATOM 3824 N N . PRO A 1 485 ? 24.079 -13.979 -28.125 1.00 87.44 485 PRO A N 1
ATOM 3825 C CA . PRO A 1 485 ? 23.816 -15.412 -28.155 1.00 87.44 485 PRO A CA 1
ATOM 3826 C C . PRO A 1 485 ? 24.999 -16.237 -27.635 1.00 87.44 485 PRO A C 1
ATOM 3828 O O . PRO A 1 485 ? 24.787 -17.344 -27.148 1.00 87.44 485 PRO A O 1
ATOM 3831 N N . ALA A 1 486 ? 26.227 -15.707 -27.695 1.00 88.88 486 ALA A N 1
ATOM 3832 C CA . ALA A 1 486 ? 27.420 -16.384 -27.191 1.00 88.88 486 ALA A CA 1
ATOM 3833 C C . ALA A 1 486 ? 27.510 -16.346 -25.656 1.00 88.88 486 ALA A C 1
ATOM 3835 O O . ALA A 1 486 ? 28.182 -17.182 -25.057 1.00 88.88 486 ALA A O 1
ATOM 3836 N N . GLN A 1 487 ? 26.799 -15.418 -25.009 1.00 87.88 487 GLN A N 1
ATOM 3837 C CA . GLN A 1 487 ? 26.751 -15.270 -23.552 1.00 87.88 487 GLN A CA 1
ATOM 3838 C C . GLN A 1 487 ? 25.354 -15.578 -23.004 1.00 87.88 487 GLN A C 1
ATOM 3840 O O . GLN A 1 487 ? 24.802 -14.814 -22.214 1.00 87.88 487 GLN A O 1
ATOM 3845 N N . ASN A 1 488 ? 24.761 -16.695 -23.437 1.00 86.44 488 ASN A N 1
ATOM 3846 C CA . ASN A 1 488 ? 23.437 -17.140 -22.985 1.00 86.44 488 ASN A CA 1
ATOM 3847 C C . ASN A 1 488 ? 22.354 -16.051 -23.139 1.00 86.44 488 ASN A C 1
ATOM 3849 O O . ASN A 1 488 ? 21.545 -15.815 -22.242 1.00 86.44 488 ASN A O 1
ATOM 3853 N N . HIS A 1 489 ? 22.362 -15.359 -24.279 1.00 88.00 489 HIS A N 1
ATOM 3854 C CA . HIS A 1 489 ? 21.430 -14.276 -24.594 1.00 88.00 489 HIS A CA 1
ATOM 3855 C C . HIS A 1 489 ? 21.489 -13.091 -23.619 1.00 88.00 489 HIS A C 1
ATOM 3857 O O . HIS A 1 489 ? 20.483 -12.404 -23.422 1.00 88.00 489 HIS A O 1
ATOM 3863 N N . LYS A 1 490 ? 22.654 -12.819 -23.018 1.00 89.56 490 LYS A N 1
ATOM 3864 C CA . LYS A 1 490 ? 22.864 -11.657 -22.146 1.00 89.56 490 LYS A CA 1
ATOM 3865 C C . LYS A 1 490 ? 22.395 -10.372 -22.833 1.00 89.56 490 LYS A C 1
ATOM 3867 O O . LYS A 1 490 ? 22.784 -10.088 -23.962 1.00 89.56 490 LYS A O 1
ATOM 3872 N N . VAL A 1 491 ? 21.572 -9.595 -22.136 1.00 91.38 491 VAL A N 1
ATOM 3873 C CA . VAL A 1 491 ? 21.089 -8.295 -22.615 1.00 91.38 491 VAL A CA 1
ATOM 3874 C C . VAL A 1 491 ? 22.203 -7.267 -22.465 1.00 91.38 491 VAL A C 1
ATOM 3876 O O . VAL A 1 491 ? 22.825 -7.182 -21.404 1.00 91.38 491 VAL A O 1
ATOM 3879 N N . GLN A 1 492 ? 22.466 -6.495 -23.516 1.00 90.50 492 GLN A N 1
ATOM 3880 C CA . GLN A 1 492 ? 23.554 -5.526 -23.530 1.00 90.50 492 GLN A CA 1
ATOM 3881 C C . GLN A 1 492 ? 23.276 -4.312 -24.417 1.00 90.50 492 GLN A C 1
ATOM 3883 O O . GLN A 1 492 ? 22.401 -4.323 -25.283 1.00 90.50 492 GLN A O 1
ATOM 3888 N N . LEU A 1 493 ? 24.062 -3.258 -24.197 1.00 90.88 493 LEU A N 1
ATOM 3889 C CA . LEU A 1 493 ? 24.132 -2.107 -25.083 1.00 90.88 493 LEU A CA 1
ATOM 3890 C C . LEU A 1 493 ? 25.258 -2.346 -26.091 1.00 90.88 493 LEU A C 1
ATOM 3892 O O . LEU A 1 493 ? 26.401 -2.574 -25.695 1.00 90.88 493 LEU A O 1
ATOM 3896 N N . TYR A 1 494 ? 24.951 -2.289 -27.384 1.00 92.81 494 TYR A N 1
ATOM 3897 C CA . TYR A 1 494 ? 25.939 -2.524 -28.436 1.00 92.81 494 TYR A CA 1
ATOM 3898 C C . TYR A 1 494 ? 25.782 -1.533 -29.587 1.00 92.81 494 TYR A C 1
ATOM 3900 O O . TYR A 1 494 ? 24.729 -0.919 -29.753 1.00 92.81 494 TYR A O 1
ATOM 3908 N N . GLY A 1 495 ? 26.829 -1.366 -30.396 1.00 95.44 495 GLY A N 1
ATOM 3909 C CA . GLY A 1 495 ? 26.769 -0.504 -31.575 1.00 95.44 495 GLY A CA 1
ATOM 3910 C C . GLY A 1 495 ? 25.635 -0.928 -32.512 1.00 95.44 495 GLY A C 1
ATOM 3911 O O . GLY A 1 495 ? 25.484 -2.111 -32.831 1.00 95.44 495 GLY A O 1
ATOM 3912 N N . CYS A 1 496 ? 24.815 0.024 -32.949 1.00 93.94 496 CYS A N 1
ATOM 3913 C CA . CYS A 1 496 ? 23.699 -0.237 -33.848 1.00 93.94 496 CYS A CA 1
ATOM 3914 C C . CYS A 1 496 ? 24.199 -0.762 -35.204 1.00 93.94 496 CYS A C 1
ATOM 3916 O O . CYS A 1 496 ? 24.819 -0.029 -35.966 1.00 93.94 496 CYS A O 1
ATOM 3918 N N . SER A 1 497 ? 23.852 -2.004 -35.557 1.00 92.62 497 SER A N 1
ATOM 3919 C CA . SER A 1 497 ? 24.229 -2.635 -36.834 1.00 92.62 497 SER A CA 1
ATOM 3920 C C . SER A 1 497 ? 22.997 -2.966 -37.691 1.00 92.62 497 SER A C 1
ATOM 3922 O O . SER A 1 497 ? 22.122 -3.685 -37.200 1.00 92.62 497 SER A O 1
ATOM 3924 N N . PRO A 1 498 ? 22.867 -2.464 -38.937 1.00 85.12 498 PRO A N 1
ATOM 3925 C CA . PRO A 1 498 ? 21.636 -2.562 -39.736 1.00 85.12 498 PRO A CA 1
ATOM 3926 C C . PRO A 1 498 ? 21.036 -3.972 -39.847 1.00 85.12 498 PRO A C 1
ATOM 3928 O O . PRO A 1 498 ? 19.822 -4.131 -39.755 1.00 85.12 498 PRO A O 1
ATOM 3931 N N . ASN A 1 499 ? 21.885 -4.996 -39.964 1.00 85.50 499 ASN A N 1
ATOM 3932 C CA . ASN A 1 499 ? 21.470 -6.375 -40.237 1.00 85.50 499 ASN A CA 1
ATOM 3933 C C . ASN A 1 499 ? 21.668 -7.333 -39.050 1.00 85.50 499 ASN A C 1
ATOM 3935 O O . ASN A 1 499 ? 21.590 -8.545 -39.227 1.00 85.50 499 ASN A O 1
ATOM 3939 N N . ASN A 1 500 ? 21.901 -6.820 -37.839 1.00 90.62 500 ASN A N 1
ATOM 3940 C CA . ASN A 1 500 ? 22.083 -7.668 -36.663 1.00 90.62 500 ASN A CA 1
ATOM 3941 C C . ASN A 1 500 ? 20.727 -8.155 -36.113 1.00 90.62 500 ASN A C 1
ATOM 3943 O O . ASN A 1 500 ? 19.967 -7.373 -35.542 1.00 90.62 500 ASN A O 1
ATOM 3947 N N . ALA A 1 501 ? 20.434 -9.452 -36.265 1.00 91.00 501 ALA A N 1
ATOM 3948 C CA . ALA A 1 501 ? 19.205 -10.080 -35.768 1.00 91.00 501 ALA A CA 1
ATOM 3949 C C . ALA A 1 501 ? 19.056 -10.001 -34.236 1.00 91.00 501 ALA A C 1
ATOM 3951 O O . ALA A 1 501 ? 17.936 -9.946 -33.727 1.00 91.00 501 ALA A O 1
ATOM 3952 N N . ASN A 1 502 ? 20.165 -9.903 -33.500 1.00 93.31 502 ASN A N 1
ATOM 3953 C CA . ASN A 1 502 ? 20.167 -9.756 -32.044 1.00 93.31 502 ASN A CA 1
ATOM 3954 C C . ASN A 1 502 ? 19.658 -8.379 -31.586 1.00 93.31 502 ASN A C 1
ATOM 3956 O O . ASN A 1 502 ? 19.283 -8.215 -30.429 1.00 93.31 502 ASN A O 1
ATOM 3960 N N . GLN A 1 503 ? 19.597 -7.402 -32.497 1.00 94.56 503 GLN A N 1
ATOM 3961 C CA . GLN A 1 503 ? 19.111 -6.041 -32.238 1.00 94.56 503 GLN A CA 1
ATOM 3962 C C . GLN A 1 503 ? 17.701 -5.791 -32.771 1.00 94.56 503 GLN A C 1
ATOM 3964 O O . GLN A 1 503 ? 17.251 -4.644 -32.794 1.00 94.56 503 GLN A O 1
ATOM 3969 N N . LYS A 1 504 ? 17.023 -6.836 -33.254 1.00 94.50 504 LYS A N 1
ATOM 3970 C CA . LYS A 1 504 ? 15.671 -6.739 -33.798 1.00 94.50 504 LYS A CA 1
ATOM 3971 C C . LYS A 1 504 ? 14.662 -7.226 -32.768 1.00 94.50 504 LYS A C 1
ATOM 3973 O O . LYS A 1 504 ? 14.655 -8.401 -32.394 1.00 94.50 504 LYS A O 1
ATOM 3978 N N . TRP A 1 505 ? 13.775 -6.334 -32.369 1.00 93.94 505 TRP A N 1
ATOM 3979 C CA . TRP A 1 505 ? 12.791 -6.503 -31.315 1.00 93.94 505 TRP A CA 1
ATOM 3980 C C . TRP A 1 505 ? 11.385 -6.276 -31.866 1.00 93.94 505 TRP A C 1
ATOM 3982 O O . TRP A 1 505 ? 11.194 -5.488 -32.787 1.00 93.94 505 TRP A O 1
ATOM 3992 N N . ALA A 1 506 ? 10.414 -6.974 -31.294 1.00 92.06 506 ALA A N 1
ATOM 3993 C CA . ALA A 1 506 ? 8.995 -6.742 -31.480 1.00 92.06 506 ALA A CA 1
ATOM 3994 C C . ALA A 1 506 ? 8.404 -6.245 -30.158 1.00 92.06 506 ALA A C 1
ATOM 3996 O O . ALA A 1 506 ? 8.789 -6.717 -29.084 1.00 92.06 506 ALA A O 1
ATOM 3997 N N . ILE A 1 507 ? 7.494 -5.280 -30.256 1.00 89.62 507 ILE A N 1
ATOM 3998 C CA . ILE A 1 507 ? 6.757 -4.722 -29.124 1.00 89.62 507 ILE A CA 1
ATOM 3999 C C . ILE A 1 507 ? 5.335 -5.251 -29.233 1.00 89.62 507 ILE A C 1
ATOM 4001 O O . ILE A 1 507 ? 4.542 -4.751 -30.031 1.00 89.62 507 ILE A O 1
ATOM 4005 N N . ASP A 1 508 ? 5.049 -6.298 -28.470 1.00 87.06 508 ASP A N 1
ATOM 4006 C CA . ASP A 1 508 ? 3.812 -7.061 -28.588 1.00 87.06 508 ASP A CA 1
ATOM 4007 C C . ASP A 1 508 ? 2.843 -6.704 -27.449 1.00 87.06 508 ASP A C 1
ATOM 4009 O O . ASP A 1 508 ? 3.252 -6.366 -26.333 1.00 87.06 508 ASP A O 1
ATOM 4013 N N . ASP A 1 509 ? 1.542 -6.812 -27.718 1.00 83.00 509 ASP A N 1
ATOM 4014 C CA . ASP A 1 509 ? 0.513 -6.784 -26.675 1.00 83.00 509 ASP A CA 1
ATOM 4015 C C . ASP A 1 509 ? 0.684 -8.013 -25.755 1.00 83.00 509 ASP A C 1
ATOM 4017 O O . ASP A 1 509 ? 0.789 -9.131 -26.275 1.00 83.00 509 ASP A O 1
ATOM 4021 N N . PRO A 1 510 ? 0.700 -7.860 -24.415 1.00 80.00 510 PRO A N 1
ATOM 4022 C CA . PRO A 1 510 ? 0.807 -8.989 -23.495 1.00 80.00 510 PRO A CA 1
ATOM 4023 C C . PRO A 1 510 ? -0.304 -10.029 -23.660 1.00 80.00 510 PRO A C 1
ATOM 4025 O O . PRO A 1 510 ? -0.087 -11.186 -23.327 1.00 80.00 510 PRO A O 1
ATOM 4028 N N . ALA A 1 511 ? -1.475 -9.666 -24.194 1.00 74.75 511 ALA A N 1
ATOM 4029 C CA . ALA A 1 511 ? -2.548 -10.616 -24.487 1.00 74.75 511 ALA A CA 1
ATOM 4030 C C . ALA A 1 511 ? -2.204 -11.586 -25.635 1.00 74.75 511 ALA A C 1
ATOM 4032 O O . ALA A 1 511 ? -2.764 -12.679 -25.707 1.00 74.75 511 ALA A O 1
ATOM 4033 N N . ASN A 1 512 ? -1.270 -11.212 -26.516 1.00 68.50 512 ASN A N 1
ATOM 4034 C CA . ASN A 1 512 ? -0.817 -12.035 -27.643 1.00 68.50 512 ASN A CA 1
ATOM 4035 C C . ASN A 1 512 ? 0.379 -12.938 -27.276 1.00 68.50 512 ASN A C 1
ATOM 4037 O O . ASN A 1 512 ? 0.843 -13.750 -28.089 1.00 68.50 512 ASN A O 1
ATOM 4041 N N . VAL A 1 513 ? 0.875 -12.811 -26.040 1.00 57.47 513 VAL A N 1
ATOM 4042 C CA . VAL A 1 513 ? 1.959 -13.609 -25.461 1.00 57.47 513 VAL A CA 1
ATOM 4043 C C . VAL A 1 513 ? 1.373 -14.500 -24.373 1.00 57.47 513 VAL A C 1
ATOM 4045 O O . VAL A 1 513 ? 1.245 -15.711 -24.642 1.00 57.47 513 VAL A O 1
#

pLDDT: mean 77.78, std 27.84, range [20.67, 98.88]

Radius of gyration: 31.51 Å; chains: 1; bounding box: 95×71×73 Å

Organism: NCBI:txid2077276

Foldseek 3Di:
DPPPPLPQQLFQAAADAPDDPDDDDDDDDDDDDDDDDDDDDDDDDDPDPPPPVPPPPPPDDDDDDDDDDDDDDDDDDDDDDPDDDPPVVVVVVPVVPDDDDDDDDDDDDPDPPPPDPDPPPPPLLQQPAAALEFEDDQAFAAPPDDLVRGGHDLVRLLVLLLLNLSHYQEYEYAACPVSVCLVSNLVSNVVNNHAYEYHHADFLDVVSLVVRLVSVVVCLVVVSPDPSHAEYAYHAARVVVVRDPPVVSLVSQVVSCVSVVVVVDPHFYAYEHALVSCVVCVVSLVRGQAAEHADELFLQQDELSCGQVVRCQSCLVVCVSQVVVVHHYEHAEYFAFQDFDDNNGYDHHLQSRLSSCLRNRQLCVVLVHHYHYPHAEFHCNCVVNVHGPRNRGRHCAYSVSHGDPSSSPDHRDHFAKWFKAQPVPRWTFFDHPSDTFTHHDDPPVSRLSRRIGTHDNVVNQWYADPVQQWTHGDPDPQWTWFFDVVVVRHIDIDGDDRPDSRRHIDTGRSVVD

InterPro domains:
  IPR000490 Glycoside hydrolase family 17 [PF00332] (155-404)
  IPR000772 Ricin B, lectin domain [PF00652] (437-509)
  IPR017853 Glycoside hydrolase superfamily [SSF51445] (140-405)
  IPR035992 Ricin B-like lectins [SSF50370] (405-507)
  IPR050732 Beta-glucan modifying enzymes [PTHR16631] (112-415)